Protein AF-A0A4S3LHQ2-F1 (afdb_monomer)

Sequence (635 aa):
MTIHTREGYQAYLLEQGLTPNTINSYRSGLEHLSRHSDEDIYTISDATKLDEMALLYGLKGDFSEIGSYGNGSARNALKYWIAYVSGGKLTGSTEEVSGCYLYSLPTEELAVGNTINLSTDSTKHEVGDIIYLLRTNQHEPGIVAHGVIKEYLSELTTASITCEIDEVRSDCSTGLVPLVLLDLATKNHNIPWKNLKSGYQIPEQLGHLFDNLWSIGRGKHSLKQYVEWSSKDPVEKRPDWLPDYQKRVNEIQTLVEHPKQLNDNDLEWIWRQAENGICSVSPGSLPVAEFEKNISFLKAMTLKIFAKPDAETRSDILSEWEEKVKIGDFSTRRVAVINRVFAAVSPEIFTTLVNENHCRKLLLFLKDNFALASNGSSDWISQNNNLKSILAQAGISDESVVETNISLWQLYSAIENWSAVVQQFAVTSNAGQDVASVSDSISSTIPLNQILFGPPGTGKTFATINHALAILEPELLVSKVERHALKSAFDRYVKEGQIVFTTFHQSYSYEDFVEGIRAITNEGGDLEYRIEDGVFKRMCDQAKTGVTFSEDPFEQALTVLNNKINMSDDESINMTTVTGKTFNVRQSDNRNFLVRPEGSVRKNSRTINTEKIKRRYESGEMTSGSSSYIQGILN

Secondary structure (DSSP, 8-state):
-----HHHHHHHHHHTT--HHHHHHHHHHHHHHHHHHTS-GGG---HHHHHHHHHHTSTTSTTHHHHTHHHHHHHHHHHHHHHHHTTT-----------EEEEEPPSSPP-TT-EEEEEES-S---TT-EEEEEE-SSSS-EEEEEEEEEEEEE-SS-EEEEEEEEEE--STTTT-EEHHHHHHHTGGG---TTS--TTEEPPHHHHHHHHHHHHHHTTS-HHHHHHHHHHHSTTTT-TTTHHHHHHHHHHHHHHHH-GGG--HHHHIIIII-SB-SS-B-TTSPPPHHHHHHTHHHHHHHHHHHHH--SHHHHHHHHHHHHHHHHTTS-SS--HHHHHHHHHHH-TTT--S--SHHHHHHHHHHHHHHH--------SHHHHHHHHHHHHHHTT-SSS-HHHHHHHHHHHHHHHHHHHHHHHHHTSTTS--S--SSTTSSSTTSS-SS-----STTSSHHHHHHHHHHHHH-HHHHHTT--HHHHHHHHHHHHHTTS-------TT--HHHHTEEEEEEE-TTS-EEEEEEE-HHHHHHHHHHHT--TTT-HHHHHHHHHHHHHHTSTTS-EEEE-TTS-EEEEEEEETTEEEEEETT-SS---EEEEHHHHHHHHHH----SSSHHHHHHHH-

pLDDT: mean 79.52, std 15.89, range [25.45, 98.38]

Solvent-accessible surface area (backbone atoms only — not comparable to full-atom values): 36312 Å² total; per-residue (Å²): 133,88,83,73,44,74,67,56,48,52,50,49,43,48,74,72,69,50,50,73,68,54,51,51,44,22,51,54,15,39,52,52,50,18,65,73,70,76,41,67,59,79,74,65,78,55,63,70,61,52,50,52,49,50,46,35,25,23,92,89,20,96,37,21,76,65,13,34,38,82,84,35,28,14,36,52,27,48,53,53,50,50,25,62,71,51,73,73,42,81,77,82,76,94,70,82,76,59,53,34,28,40,29,65,58,67,96,65,90,86,51,65,77,40,74,47,80,41,70,34,82,55,92,80,81,52,71,63,15,38,38,34,29,32,40,76,83,58,80,48,26,16,37,32,33,38,29,34,30,69,43,77,49,80,52,102,86,58,35,38,36,36,28,39,27,74,42,74,20,93,40,32,72,48,14,19,45,34,42,70,51,53,50,63,78,39,59,93,68,70,71,55,81,90,73,65,52,42,42,38,69,51,56,76,92,46,43,65,56,54,53,46,53,52,59,75,14,59,80,31,22,27,62,36,40,45,43,63,45,31,59,68,36,85,65,66,37,30,76,88,45,46,64,45,28,55,50,46,40,53,54,42,50,53,35,54,79,40,61,86,71,68,46,72,73,55,48,41,45,64,53,34,44,37,64,49,45,69,52,73,41,71,92,62,42,49,52,68,72,44,45,71,77,38,48,71,59,54,52,53,52,50,53,48,42,59,74,45,77,47,71,66,52,52,52,51,54,53,52,55,48,48,55,36,32,75,75,66,60,33,97,63,84,54,58,45,48,56,40,43,46,45,23,45,74,38,47,86,62,27,48,61,62,38,42,57,69,56,44,53,52,40,51,53,48,37,26,53,48,46,71,44,77,66,80,90,62,92,49,57,64,60,42,26,50,42,53,50,51,47,34,46,74,37,70,50,81,84,66,59,53,68,52,51,35,48,34,53,49,50,51,42,55,45,47,72,65,36,57,78,55,61,72,53,56,76,67,72,83,80,78,91,77,86,94,84,82,86,90,83,75,81,87,71,86,63,70,90,81,76,82,84,79,77,69,90,90,71,46,52,83,64,46,50,51,56,59,51,33,58,75,77,44,46,69,61,72,73,66,76,59,57,68,67,54,56,50,50,52,46,52,47,36,39,73,30,63,79,39,86,92,84,81,90,52,95,86,61,46,62,45,57,38,46,47,22,80,43,79,41,72,46,83,87,72,48,81,41,79,40,82,40,74,8,63,53,44,51,50,52,55,45,62,69,69,72,58,49,46,79,70,32,67,65,53,46,51,50,49,53,51,51,51,56,21,68,73,29,99,80,42,38,40,82,40,42,26,88,87,69,51,55,28,36,40,26,78,73,53,102,54,31,33,36,36,36,60,75,85,50,96,66,84,67,65,44,78,45,48,48,66,62,45,50,45,33,71,75,70,65,56,82,65,87,77,53,53,54,57,46,51,22,70,74,104

Radius of gyration: 34.64 Å; Cα contacts (8 Å, |Δi|>4): 829; chains: 1; bounding box: 76×76×102 Å

Mean predicted aligned error: 19.58 Å

Foldseek 3Di:
DPQQAPVLLLVLVVVVVDDPVLSVLLVVLQVLLCVVVVHNLSRDLDLVVLVVSLQQCDCNHVNVVSCCPPNNSNSVSSVSSSCSSVVNDPPDDDDDDQWEWEAEADPDDDDAQDKDKDWAPDPDHDFFHKYWYFYQQAFATATFFIWTWHDWDDDPPTIMTIIGTHDGHHAQQQQGQFPLLVCVLCVVPPQPSLDRGGGHTDPSVCPVVVVVLVVVRGNFGNLVSLLVCLCPDPPSVPPVQLVLLVVLLVVLQVCLVVVVPDDQVNLCLLAADCDNSLEGPPPLGFDPQLCVLCVVVSSVLLNLCSVPVDDVSLVVNQVVVVVCCVVPSGVDRSQLSSQSSSCSNCLLQAASCSDPVLLVLLQVCCCRNRVQHFDDDDDRNSSSNSVNVSCVVSVNDPDDSSSSSSSSVVSSVSSVVCVVVVVSSVPPPPDDDDDDDPPPPPVPPDPPDDDDDDDPPPCSVVCVLVVLCCVVPVVVVSPPDDSVVSVVVSVVCVVQLVDDDDDDDPPCDCCQAAWNWDFDQAQVRDTDTDIDGHPNNVSVVVVVVVATCVRPPLSVLVVVVQVVLCPDPVSWDWWAFPVGFIWIWHDPDPFWIWIAGPPDPDRDTDIDGSVQLVCCVPPVDDDPDCRRVSRRSVD

Structure (mmCIF, N/CA/C/O backbone):
data_AF-A0A4S3LHQ2-F1
#
_entry.id   AF-A0A4S3LHQ2-F1
#
loop_
_atom_site.group_PDB
_atom_site.id
_atom_site.type_symbol
_atom_site.label_atom_id
_atom_site.label_alt_id
_atom_site.label_comp_id
_atom_site.label_asym_id
_atom_site.label_entity_id
_atom_site.label_seq_id
_atom_site.pdbx_PDB_ins_code
_atom_site.Cartn_x
_atom_site.Cartn_y
_atom_site.Cartn_z
_atom_site.occupancy
_atom_site.B_iso_or_equiv
_atom_site.auth_seq_id
_atom_site.auth_comp_id
_atom_site.auth_asym_id
_atom_site.auth_atom_id
_atom_site.pdbx_PDB_model_num
ATOM 1 N N . MET A 1 1 ? 16.723 -14.963 42.981 1.00 46.03 1 MET A N 1
ATOM 2 C CA . MET A 1 1 ? 15.873 -13.773 43.171 1.00 46.03 1 MET A CA 1
ATOM 3 C C . MET A 1 1 ? 16.404 -12.699 42.250 1.00 46.03 1 MET A C 1
ATOM 5 O O . MET A 1 1 ? 17.540 -12.279 42.432 1.00 46.03 1 MET A O 1
ATOM 9 N N . THR A 1 2 ? 15.649 -12.345 41.216 1.00 54.69 2 THR A N 1
ATOM 10 C CA . THR A 1 2 ? 15.968 -11.193 40.368 1.00 54.69 2 THR A CA 1
ATOM 11 C C . THR A 1 2 ? 15.757 -9.943 41.219 1.00 54.69 2 THR A C 1
ATOM 13 O O . THR A 1 2 ? 14.690 -9.782 41.802 1.00 54.69 2 THR A O 1
ATOM 16 N N . ILE A 1 3 ? 16.784 -9.112 41.388 1.00 62.22 3 ILE A N 1
ATOM 17 C CA . ILE A 1 3 ? 16.656 -7.862 42.145 1.00 62.22 3 ILE A CA 1
ATOM 18 C C . ILE A 1 3 ? 16.109 -6.811 41.179 1.00 62.22 3 ILE A C 1
ATOM 20 O O . ILE A 1 3 ? 16.798 -6.427 40.236 1.00 62.22 3 ILE A O 1
ATOM 24 N N . HIS A 1 4 ? 14.873 -6.367 41.398 1.00 77.31 4 HIS A N 1
ATOM 25 C CA . HIS A 1 4 ? 14.244 -5.309 40.610 1.00 77.31 4 HIS A CA 1
ATOM 26 C C . HIS A 1 4 ? 14.706 -3.946 41.143 1.00 77.31 4 HIS A C 1
ATOM 28 O O . HIS A 1 4 ? 14.435 -3.603 42.289 1.00 77.31 4 HIS A O 1
ATOM 34 N N . THR A 1 5 ? 15.450 -3.181 40.339 1.00 80.88 5 THR A N 1
ATOM 35 C CA . THR A 1 5 ? 15.940 -1.840 40.713 1.00 80.88 5 THR A CA 1
ATOM 36 C C . THR A 1 5 ? 15.166 -0.728 40.007 1.00 80.88 5 THR A C 1
ATOM 38 O O . THR A 1 5 ? 14.572 -0.949 38.947 1.00 80.88 5 THR A O 1
ATOM 41 N N . ARG A 1 6 ? 15.207 0.490 40.569 1.00 84.88 6 ARG A N 1
ATOM 42 C CA . ARG A 1 6 ? 14.616 1.697 39.959 1.00 84.88 6 ARG A CA 1
ATOM 43 C C . ARG A 1 6 ? 15.264 2.019 38.612 1.00 84.88 6 ARG A C 1
ATOM 45 O O . ARG A 1 6 ? 14.571 2.376 37.664 1.00 84.88 6 ARG A O 1
ATOM 52 N N . GLU A 1 7 ? 16.580 1.847 38.515 1.00 83.31 7 GLU A N 1
ATOM 53 C CA . GLU A 1 7 ? 17.344 2.037 37.282 1.00 83.31 7 GLU A CA 1
ATOM 54 C C . GLU A 1 7 ? 16.962 0.994 36.226 1.00 83.31 7 GLU A C 1
ATOM 56 O O . GLU A 1 7 ? 16.786 1.338 35.059 1.00 83.31 7 GLU A O 1
ATOM 61 N N . GLY A 1 8 ? 16.769 -0.266 36.634 1.00 83.94 8 GLY A N 1
ATOM 62 C CA . GLY A 1 8 ? 16.324 -1.328 35.734 1.00 83.94 8 GLY A CA 1
ATOM 63 C C . GLY A 1 8 ? 14.889 -1.121 35.246 1.00 83.94 8 GLY A C 1
ATOM 64 O O . GLY A 1 8 ? 14.601 -1.357 34.078 1.00 83.94 8 GLY A O 1
ATOM 65 N N . TYR A 1 9 ? 14.007 -0.577 36.088 1.00 87.38 9 TYR A N 1
ATOM 66 C CA . TYR A 1 9 ? 12.660 -0.196 35.668 1.00 87.38 9 TYR A CA 1
ATOM 67 C C . TYR A 1 9 ? 12.664 0.968 34.678 1.00 87.38 9 TYR A C 1
ATOM 69 O O . TYR A 1 9 ? 11.943 0.944 33.686 1.00 87.38 9 TYR A O 1
ATOM 77 N N . GLN A 1 10 ? 13.518 1.970 34.891 1.00 85.06 10 GLN A N 1
ATOM 78 C CA . GLN A 1 10 ? 13.688 3.055 33.928 1.00 85.06 10 GLN A CA 1
ATOM 79 C C . GLN A 1 10 ? 14.207 2.541 32.574 1.00 85.06 10 GLN A C 1
ATOM 81 O O . GLN A 1 10 ? 13.717 2.983 31.536 1.00 85.06 10 GLN A O 1
ATOM 86 N N . ALA A 1 11 ? 15.157 1.600 32.577 1.00 81.88 11 ALA A N 1
ATOM 87 C CA . ALA A 1 11 ? 15.625 0.942 31.358 1.00 81.88 11 ALA A CA 1
ATOM 88 C C . ALA A 1 11 ? 14.498 0.151 30.673 1.00 81.88 11 ALA A C 1
ATOM 90 O O . ALA A 1 11 ? 14.296 0.300 29.472 1.00 81.88 11 ALA A O 1
ATOM 91 N N . TYR A 1 12 ? 13.696 -0.589 31.442 1.00 83.44 12 TYR A N 1
ATOM 92 C CA . TYR A 1 12 ? 12.521 -1.294 30.934 1.00 83.44 12 TYR A CA 1
ATOM 93 C C . TYR A 1 12 ? 11.510 -0.345 30.272 1.00 83.44 12 TYR A C 1
ATOM 95 O O . TYR A 1 12 ? 11.059 -0.609 29.163 1.00 83.44 12 TYR A O 1
ATOM 103 N N . LEU A 1 13 ? 11.189 0.796 30.890 1.00 75.88 13 LEU A N 1
ATOM 104 C CA . LEU A 1 13 ? 10.276 1.780 30.294 1.00 75.88 13 LEU A CA 1
ATOM 105 C C . LEU A 1 13 ? 10.823 2.380 28.985 1.00 75.88 13 LEU A C 1
ATOM 107 O O . LEU A 1 13 ? 10.048 2.648 28.066 1.00 75.88 13 LEU A O 1
ATOM 111 N N . LEU A 1 14 ? 12.144 2.570 28.885 1.00 75.38 14 LEU A N 1
ATOM 112 C CA . LEU A 1 14 ? 12.802 2.984 27.640 1.00 75.38 14 LEU A CA 1
ATOM 113 C C . LEU A 1 14 ? 12.701 1.896 26.562 1.00 75.38 14 LEU A C 1
ATOM 115 O O . LEU A 1 14 ? 12.416 2.217 25.410 1.00 75.38 14 LEU A O 1
ATOM 119 N N . GLU A 1 15 ? 12.866 0.622 26.927 1.00 71.50 15 GLU A N 1
ATOM 120 C CA . GLU A 1 15 ? 12.660 -0.519 26.023 1.00 71.50 15 GLU A CA 1
ATOM 121 C C . GLU A 1 15 ? 11.203 -0.632 25.547 1.00 71.50 15 GLU A C 1
ATOM 123 O O . GLU A 1 15 ? 10.964 -1.014 24.403 1.00 71.50 15 GLU A O 1
ATOM 128 N N . GLN A 1 16 ? 10.228 -0.226 26.371 1.00 67.00 16 GLN A N 1
ATOM 129 C CA . GLN A 1 16 ? 8.819 -0.105 25.965 1.00 67.00 16 GLN A CA 1
ATOM 130 C C . GLN A 1 16 ? 8.544 1.116 25.061 1.00 67.00 16 GLN A C 1
ATOM 132 O O . GLN A 1 16 ? 7.408 1.344 24.647 1.00 67.00 16 GLN A O 1
ATOM 137 N N . GLY A 1 17 ? 9.566 1.913 24.728 1.00 57.88 17 GLY A N 1
ATOM 138 C CA . GLY A 1 17 ? 9.458 3.041 23.801 1.00 57.88 17 GLY A CA 1
ATOM 139 C C . GLY A 1 17 ? 8.820 4.300 24.394 1.00 57.88 17 GLY A C 1
ATOM 140 O O . GLY A 1 17 ? 8.345 5.150 23.637 1.00 57.88 17 GLY A O 1
ATOM 141 N N . LEU A 1 18 ? 8.791 4.438 25.724 1.00 62.62 18 LEU A N 1
ATOM 142 C CA . LEU A 1 18 ? 8.226 5.608 26.401 1.00 62.62 18 LEU A CA 1
ATOM 143 C C . LEU A 1 18 ? 9.186 6.805 26.360 1.00 62.62 18 LEU A C 1
ATOM 145 O O . LEU A 1 18 ? 10.404 6.668 26.482 1.00 62.62 18 LEU A O 1
ATOM 149 N N . THR A 1 19 ? 8.631 8.013 26.217 1.00 73.56 19 THR A N 1
ATOM 150 C CA . THR A 1 19 ? 9.436 9.247 26.178 1.00 73.56 19 THR A CA 1
ATOM 151 C C . THR A 1 19 ? 10.016 9.589 27.557 1.00 73.56 19 THR A C 1
ATOM 153 O O . THR A 1 19 ? 9.402 9.248 28.572 1.00 73.56 19 THR A O 1
ATOM 156 N N . PRO A 1 20 ? 11.126 10.350 27.642 1.00 73.50 20 PRO A N 1
ATOM 157 C CA . PRO A 1 20 ? 11.672 10.808 28.924 1.00 73.50 20 PRO A CA 1
ATOM 158 C C . PRO A 1 20 ? 10.650 11.553 29.795 1.00 73.50 20 PRO A C 1
ATOM 160 O O . PRO A 1 20 ? 10.627 11.380 31.012 1.00 73.50 20 PRO A O 1
ATOM 163 N N . ASN A 1 21 ? 9.756 12.331 29.178 1.00 66.44 21 ASN A N 1
ATOM 164 C CA . ASN A 1 21 ? 8.692 13.043 29.888 1.00 66.44 21 ASN A CA 1
ATOM 165 C C . ASN A 1 21 ? 7.657 12.079 30.481 1.00 66.44 21 ASN A C 1
ATOM 167 O O . ASN A 1 21 ? 7.266 12.235 31.637 1.00 66.44 21 ASN A O 1
ATOM 171 N N . THR A 1 22 ? 7.252 11.056 29.724 1.00 61.53 22 THR A N 1
ATOM 172 C CA . THR A 1 22 ? 6.330 10.015 30.204 1.00 61.53 22 THR A CA 1
ATOM 173 C C . THR A 1 22 ? 6.959 9.195 31.326 1.00 61.53 22 THR A C 1
ATOM 175 O O . THR A 1 22 ? 6.315 8.956 32.340 1.00 61.53 22 THR A O 1
ATOM 178 N N . ILE A 1 23 ? 8.238 8.835 31.196 1.00 80.56 23 ILE A N 1
ATOM 179 C CA . ILE A 1 23 ? 8.994 8.115 32.228 1.00 80.56 23 ILE A CA 1
ATOM 180 C C . ILE A 1 23 ? 9.065 8.934 33.518 1.00 80.56 23 ILE A C 1
ATOM 182 O O . ILE A 1 23 ? 8.807 8.404 34.596 1.00 80.56 23 ILE A O 1
ATOM 186 N N . ASN A 1 24 ? 9.362 10.233 33.421 1.00 81.62 24 ASN A N 1
ATOM 187 C CA . ASN A 1 24 ? 9.362 11.125 34.579 1.00 81.62 24 ASN A CA 1
ATOM 188 C C . ASN A 1 24 ? 7.969 11.213 35.216 1.00 81.62 24 ASN A C 1
ATOM 190 O O . ASN A 1 24 ? 7.851 11.107 36.434 1.00 81.62 24 ASN A O 1
ATOM 194 N N . SER A 1 25 ? 6.915 11.322 34.400 1.00 74.94 25 SER A N 1
ATOM 195 C CA . SER A 1 25 ? 5.528 11.315 34.877 1.00 74.94 25 SER A CA 1
ATOM 196 C C . SER A 1 25 ? 5.173 10.010 35.598 1.00 74.94 25 SER A C 1
ATOM 198 O O . SER A 1 25 ? 4.572 10.051 36.669 1.00 74.94 25 SER A O 1
ATOM 200 N N . TYR A 1 26 ? 5.601 8.858 35.076 1.00 85.31 26 TYR A N 1
ATOM 201 C CA . TYR A 1 26 ? 5.360 7.556 35.701 1.00 85.31 26 TYR A CA 1
ATOM 202 C C . TYR A 1 26 ? 6.155 7.378 36.992 1.00 85.31 26 TYR A C 1
ATOM 204 O O . TYR A 1 26 ? 5.625 6.866 37.976 1.00 85.31 26 TYR A O 1
ATOM 212 N N . ARG A 1 27 ? 7.397 7.870 37.044 1.00 89.06 27 ARG A N 1
ATOM 213 C CA . ARG A 1 27 ? 8.174 7.894 38.288 1.00 89.06 27 ARG A CA 1
ATOM 214 C C . ARG A 1 27 ? 7.476 8.721 39.361 1.00 89.06 27 ARG A C 1
ATOM 216 O O . ARG A 1 27 ? 7.292 8.229 40.471 1.00 89.06 27 ARG A O 1
ATOM 223 N N . SER A 1 28 ? 7.035 9.931 39.016 1.00 87.56 28 SER A N 1
ATOM 224 C CA . SER A 1 28 ? 6.254 10.779 39.922 1.00 87.56 28 SER A CA 1
ATOM 225 C C . SER A 1 28 ? 4.928 10.129 40.325 1.00 87.56 28 SER A C 1
ATOM 227 O O . SER A 1 28 ? 4.524 10.258 41.477 1.00 87.56 28 SER A O 1
ATOM 229 N N . GLY A 1 29 ? 4.285 9.395 39.414 1.00 87.62 29 GLY A N 1
ATOM 230 C CA . GLY A 1 29 ? 3.072 8.623 39.673 1.00 87.62 29 GLY A CA 1
ATOM 231 C C . GLY A 1 29 ? 3.277 7.503 40.696 1.00 87.62 29 GLY A C 1
ATOM 232 O O . GLY A 1 29 ? 2.544 7.436 41.676 1.00 87.62 29 GLY A O 1
ATOM 233 N N . LEU A 1 30 ? 4.310 6.671 40.541 1.00 92.12 30 LEU A N 1
ATOM 234 C CA . LEU A 1 30 ? 4.640 5.624 41.520 1.00 92.12 30 LEU A CA 1
ATOM 235 C C . LEU A 1 30 ? 5.038 6.199 42.878 1.00 92.12 30 LEU A C 1
ATOM 237 O O . LEU A 1 30 ? 4.651 5.658 43.910 1.00 92.12 30 LEU A O 1
ATOM 241 N N . GLU A 1 31 ? 5.781 7.306 42.901 1.00 93.00 31 GLU A N 1
ATOM 242 C CA . GLU A 1 31 ? 6.087 7.999 44.153 1.00 93.00 31 GLU A CA 1
ATOM 243 C C . GLU A 1 31 ? 4.830 8.581 44.808 1.00 93.00 31 GLU A C 1
ATOM 245 O O . GLU A 1 31 ? 4.738 8.627 46.031 1.00 93.00 31 GLU A O 1
ATOM 250 N N . HIS A 1 32 ? 3.866 9.056 44.016 1.00 91.56 32 HIS A N 1
ATOM 251 C CA . HIS A 1 32 ? 2.583 9.529 44.525 1.0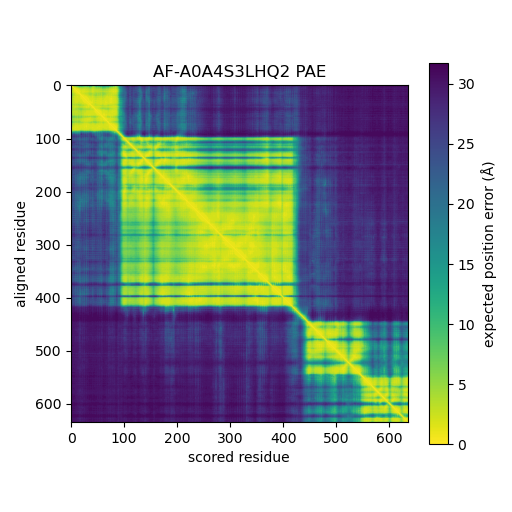0 91.56 32 HIS A CA 1
ATOM 252 C C . HIS A 1 32 ? 1.820 8.395 45.216 1.00 91.56 32 HIS A C 1
ATOM 254 O O . HIS A 1 32 ? 1.427 8.552 46.370 1.00 91.56 32 HIS A O 1
ATOM 260 N N . LEU A 1 33 ? 1.718 7.234 44.562 1.00 92.19 33 LEU A N 1
ATOM 261 C CA . LEU A 1 33 ? 1.098 6.047 45.151 1.00 92.19 33 LEU A CA 1
ATOM 262 C C . LEU A 1 33 ? 1.853 5.559 46.391 1.00 92.19 33 LEU A C 1
ATOM 264 O O . LEU A 1 33 ? 1.224 5.276 47.402 1.00 92.19 33 LEU A O 1
ATOM 268 N N . SER A 1 34 ? 3.190 5.557 46.351 1.00 94.19 34 SER A N 1
ATOM 269 C CA . SER A 1 34 ? 4.029 5.120 47.477 1.00 94.19 34 SER A CA 1
ATOM 270 C C . SER A 1 34 ? 3.819 5.976 48.730 1.00 94.19 34 SER A C 1
ATOM 272 O O . SER A 1 34 ? 3.803 5.467 49.847 1.00 94.19 34 SER A O 1
ATOM 274 N N . ARG A 1 35 ? 3.626 7.294 48.556 1.00 94.31 35 ARG A N 1
ATOM 275 C CA . ARG A 1 35 ? 3.305 8.209 49.665 1.00 94.31 35 ARG A CA 1
ATOM 276 C C . ARG A 1 35 ? 1.910 7.963 50.233 1.00 94.31 35 ARG A C 1
ATOM 278 O O . ARG A 1 35 ? 1.716 8.165 51.423 1.00 94.31 35 ARG A O 1
ATOM 285 N N . HIS A 1 36 ? 0.952 7.572 49.395 1.00 95.38 36 HIS A N 1
ATOM 286 C CA . HIS A 1 36 ? -0.409 7.289 49.843 1.00 95.38 36 HIS A CA 1
ATOM 287 C C . HIS A 1 36 ? -0.509 5.936 50.562 1.00 95.38 36 HIS A C 1
ATOM 289 O O . HIS A 1 36 ? -1.151 5.853 51.603 1.00 95.38 36 HIS A O 1
ATOM 295 N N . SER A 1 37 ? 0.151 4.890 50.049 1.00 90.88 37 SER A N 1
ATOM 296 C CA . SER A 1 37 ? 0.166 3.562 50.682 1.00 90.88 37 SER A CA 1
ATOM 297 C C . SER A 1 37 ? 1.088 3.452 51.897 1.00 90.88 37 SER A C 1
ATOM 299 O O . SER A 1 37 ? 1.089 2.404 52.530 1.00 90.88 37 SER A O 1
ATOM 301 N N . ASP A 1 38 ? 1.886 4.484 52.194 1.00 90.62 38 ASP A N 1
ATOM 302 C CA . ASP A 1 38 ? 2.973 4.460 53.187 1.00 90.62 38 ASP A CA 1
ATOM 303 C C . ASP A 1 38 ? 3.971 3.302 52.961 1.00 90.62 38 ASP A C 1
ATOM 305 O O . ASP A 1 38 ? 4.527 2.711 53.885 1.00 90.62 38 ASP A O 1
ATOM 309 N N . GLU A 1 39 ? 4.202 2.964 51.688 1.00 89.62 39 GLU A N 1
ATOM 310 C CA . GLU A 1 39 ? 5.069 1.862 51.268 1.00 89.62 39 GLU A CA 1
ATOM 311 C C . GLU A 1 39 ? 5.842 2.224 50.000 1.00 89.62 39 GLU A C 1
ATOM 313 O O . GLU A 1 39 ? 5.275 2.770 49.057 1.00 89.62 39 GLU A O 1
ATOM 318 N N . ASP A 1 40 ? 7.133 1.884 49.932 1.00 90.25 40 ASP A N 1
ATOM 319 C CA . ASP A 1 40 ? 7.923 2.082 48.712 1.00 90.25 40 ASP A CA 1
ATOM 320 C C . ASP A 1 40 ? 7.607 0.987 47.685 1.00 90.25 40 ASP A C 1
ATOM 322 O O . ASP A 1 40 ? 8.153 -0.119 47.752 1.00 90.25 40 ASP A O 1
ATOM 326 N N . ILE A 1 41 ? 6.757 1.310 46.706 1.00 89.94 41 ILE A N 1
ATOM 327 C CA . ILE A 1 41 ? 6.305 0.364 45.673 1.00 89.94 41 ILE A CA 1
ATOM 328 C C . ILE A 1 41 ? 7.483 -0.248 44.909 1.00 89.94 41 ILE A C 1
ATOM 330 O O . ILE A 1 41 ? 7.433 -1.421 44.545 1.00 89.94 41 ILE A O 1
ATOM 334 N N . TYR A 1 42 ? 8.588 0.491 44.752 1.00 88.69 42 TYR A N 1
ATOM 335 C CA . TYR A 1 42 ? 9.790 -0.005 44.077 1.00 88.69 42 TYR A CA 1
ATOM 336 C C . TYR A 1 42 ? 10.471 -1.178 44.800 1.00 88.69 42 TYR A C 1
ATOM 338 O O . TYR A 1 42 ? 11.366 -1.811 44.241 1.00 88.69 42 TYR A O 1
ATOM 346 N N . THR A 1 43 ? 10.086 -1.462 46.044 1.00 86.56 43 THR A N 1
ATOM 347 C CA . THR A 1 43 ? 10.615 -2.580 46.838 1.00 86.56 43 THR A CA 1
ATOM 348 C C . THR A 1 43 ? 9.683 -3.791 46.863 1.00 86.56 43 THR A C 1
ATOM 350 O O . THR A 1 43 ? 10.084 -4.872 47.299 1.00 86.56 43 THR A O 1
ATOM 353 N N . ILE A 1 44 ? 8.454 -3.642 46.359 1.00 86.19 44 ILE A N 1
ATOM 354 C CA . ILE A 1 44 ? 7.452 -4.702 46.358 1.00 86.19 44 ILE A CA 1
ATOM 355 C C . ILE A 1 44 ? 7.702 -5.615 45.158 1.00 86.19 44 ILE A C 1
ATOM 357 O O . ILE A 1 44 ? 7.649 -5.192 44.005 1.00 86.19 44 ILE A O 1
ATOM 361 N N . SER A 1 45 ? 7.980 -6.883 45.455 1.00 80.44 45 SER A N 1
ATOM 362 C CA . SER A 1 45 ? 8.153 -7.965 44.474 1.00 80.44 45 SER A CA 1
ATOM 363 C C . SER A 1 45 ? 7.125 -9.091 44.638 1.00 80.44 45 SER A C 1
ATOM 365 O O . SER A 1 45 ? 7.150 -10.062 43.886 1.00 80.44 45 SER A O 1
ATOM 367 N N . ASP A 1 46 ? 6.219 -8.964 45.612 1.00 81.69 46 ASP A N 1
ATOM 368 C CA . ASP A 1 46 ? 5.082 -9.865 45.786 1.00 81.69 46 ASP A CA 1
ATOM 369 C C . ASP A 1 46 ? 3.996 -9.514 44.763 1.00 81.69 46 ASP A C 1
ATOM 371 O O . ASP A 1 46 ? 3.404 -8.435 44.821 1.00 81.69 46 ASP A O 1
ATOM 375 N N . ALA A 1 47 ? 3.757 -10.425 43.820 1.00 73.25 47 ALA A N 1
ATOM 376 C CA . ALA A 1 47 ? 2.764 -10.253 42.766 1.00 73.25 47 ALA A CA 1
ATOM 377 C C . ALA A 1 47 ? 1.347 -10.067 43.329 1.00 73.25 47 ALA A C 1
ATOM 379 O O . ALA A 1 47 ? 0.611 -9.218 42.844 1.00 73.25 47 ALA A O 1
ATOM 380 N N . THR A 1 48 ? 0.998 -10.781 44.403 1.00 71.00 48 THR A N 1
ATOM 381 C CA . THR A 1 48 ? -0.335 -10.710 45.025 1.00 71.00 48 THR A CA 1
ATOM 382 C C . THR A 1 48 ? -0.593 -9.315 45.573 1.00 71.00 48 THR A C 1
ATOM 384 O O . THR A 1 48 ? -1.637 -8.717 45.338 1.00 71.00 48 THR A O 1
ATOM 387 N N . LYS A 1 49 ? 0.408 -8.759 46.260 1.00 82.12 49 LYS A N 1
ATOM 388 C CA . LYS A 1 49 ? 0.318 -7.425 46.849 1.00 82.12 49 LYS A CA 1
ATOM 389 C C . LYS A 1 49 ? 0.261 -6.334 45.785 1.00 82.12 49 LYS A C 1
ATOM 391 O O . LYS A 1 49 ? -0.469 -5.359 45.930 1.00 82.12 49 LYS A O 1
ATOM 396 N N . LEU A 1 50 ? 1.043 -6.475 44.718 1.00 82.62 50 LEU A N 1
ATOM 397 C CA . LEU A 1 50 ? 1.006 -5.521 43.617 1.00 82.62 50 LEU A CA 1
ATOM 398 C C . LEU A 1 50 ? -0.334 -5.548 42.868 1.00 82.62 50 LEU A C 1
ATOM 400 O O . LEU A 1 50 ? -0.824 -4.483 42.495 1.00 82.62 50 LEU A O 1
ATOM 404 N N . ASP A 1 51 ? -0.936 -6.725 42.701 1.00 72.00 51 ASP A N 1
ATOM 405 C CA . ASP A 1 51 ? -2.275 -6.877 42.126 1.00 72.00 51 ASP A CA 1
ATOM 406 C C . ASP A 1 51 ? -3.341 -6.218 43.019 1.00 72.00 51 ASP A C 1
ATOM 408 O O . ASP A 1 51 ? -4.156 -5.438 42.529 1.00 72.00 51 ASP A O 1
ATOM 412 N N . GLU A 1 52 ? -3.286 -6.421 44.342 1.00 76.75 52 GLU A N 1
ATOM 413 C CA . GLU A 1 52 ? -4.161 -5.730 45.306 1.00 76.75 52 GLU A CA 1
ATOM 414 C C . GLU A 1 52 ? -4.027 -4.201 45.214 1.00 76.75 52 GLU A C 1
ATOM 416 O O . GLU A 1 52 ? -5.022 -3.473 45.218 1.00 76.75 52 GLU A O 1
ATOM 421 N N . MET A 1 53 ? -2.800 -3.688 45.077 1.00 83.25 53 MET A N 1
ATOM 422 C CA . MET A 1 53 ? -2.578 -2.256 44.870 1.00 83.25 53 MET A CA 1
ATOM 423 C C . MET A 1 53 ? -3.138 -1.781 43.524 1.00 83.25 53 MET A C 1
ATOM 425 O O . MET A 1 53 ? -3.711 -0.694 43.452 1.00 83.25 53 MET A O 1
ATOM 429 N N . ALA A 1 54 ? -2.993 -2.567 42.455 1.00 72.81 54 ALA A N 1
ATOM 430 C CA . ALA A 1 54 ? -3.545 -2.223 41.147 1.00 72.81 54 ALA A CA 1
ATOM 431 C C . ALA A 1 54 ? -5.074 -2.140 41.168 1.00 72.81 54 ALA A C 1
ATOM 433 O O . ALA A 1 54 ? -5.634 -1.273 40.496 1.00 72.81 54 ALA A O 1
ATOM 434 N N . LEU A 1 55 ? -5.727 -2.980 41.975 1.00 64.44 55 LEU A N 1
ATOM 435 C CA . LEU A 1 55 ? -7.165 -2.923 42.228 1.00 64.44 55 LEU A CA 1
ATOM 436 C C . LEU A 1 55 ? -7.543 -1.660 43.006 1.00 64.44 55 LEU A C 1
ATOM 438 O O . LEU A 1 55 ? -8.380 -0.886 42.547 1.00 64.44 55 LEU A O 1
ATOM 442 N N . LEU A 1 56 ? -6.873 -1.392 44.131 1.00 79.19 56 LEU A N 1
ATOM 443 C CA . LEU A 1 56 ? -7.161 -0.236 44.989 1.00 79.19 56 LEU A CA 1
ATOM 444 C C . LEU A 1 56 ? -6.985 1.112 44.273 1.00 79.19 56 LEU A C 1
ATOM 446 O O . LEU A 1 56 ? -7.803 2.012 44.447 1.00 79.19 56 LEU A O 1
ATOM 450 N N . TYR A 1 57 ? -5.939 1.254 43.454 1.00 80.75 57 TYR A N 1
ATOM 451 C CA . TYR A 1 57 ? -5.650 2.471 42.679 1.00 80.75 57 TYR A CA 1
ATOM 452 C C . TYR A 1 57 ? -6.179 2.416 41.234 1.00 80.75 57 TYR A C 1
ATOM 454 O O . TYR A 1 57 ? -5.889 3.297 40.417 1.00 80.75 57 TYR A O 1
ATOM 462 N N . GLY A 1 58 ? -6.926 1.367 40.888 1.00 58.16 58 GLY A N 1
ATOM 463 C CA . GLY A 1 58 ? -7.559 1.185 39.586 1.00 58.16 58 GLY A CA 1
ATOM 464 C C . GLY A 1 58 ? -8.711 2.166 39.349 1.00 58.16 58 GLY A C 1
ATOM 465 O O . GLY A 1 58 ? -9.104 2.914 40.237 1.00 58.16 58 GLY A O 1
ATOM 466 N N . LEU A 1 59 ? -9.294 2.163 38.143 1.00 53.81 59 LEU A N 1
ATOM 467 C CA . LEU A 1 59 ? -10.440 3.035 37.811 1.00 53.81 59 LEU A CA 1
ATOM 468 C C . LEU A 1 59 ? -11.660 2.799 38.709 1.00 53.81 59 LEU A C 1
ATOM 470 O O . LEU A 1 59 ? -12.400 3.738 38.978 1.00 53.81 59 LEU A O 1
ATOM 474 N N . LYS A 1 60 ? -11.853 1.553 39.153 1.00 55.56 60 LYS A N 1
ATOM 475 C CA . LYS A 1 60 ? -12.965 1.113 40.005 1.00 55.56 60 LYS A CA 1
ATOM 476 C C . LYS A 1 60 ? -12.549 0.935 41.481 1.00 55.56 60 LYS A C 1
ATOM 478 O O . LYS A 1 60 ? -13.343 0.447 42.274 1.00 55.56 60 LYS A O 1
ATOM 483 N N . GLY A 1 61 ? -11.312 1.295 41.841 1.00 66.19 61 GLY A N 1
ATOM 484 C CA . GLY A 1 61 ? -10.766 1.096 43.184 1.00 66.19 61 GLY A CA 1
ATOM 485 C C . GLY A 1 61 ? -11.157 2.188 44.180 1.00 66.19 61 GLY A C 1
ATOM 486 O O . GLY A 1 61 ? -11.421 3.331 43.795 1.00 66.19 61 GLY A O 1
ATOM 487 N N . ASP A 1 62 ? -11.117 1.855 45.473 1.00 75.56 62 ASP A N 1
ATOM 488 C CA . ASP A 1 62 ? -11.407 2.784 46.580 1.00 75.56 62 ASP A CA 1
ATOM 489 C C . ASP A 1 62 ? -10.506 4.034 46.571 1.00 75.56 62 ASP A C 1
ATOM 491 O O . ASP A 1 62 ? -10.876 5.082 47.100 1.00 75.56 62 ASP A O 1
ATOM 495 N N . PHE A 1 63 ? -9.335 3.951 45.932 1.00 85.19 63 PHE A N 1
ATOM 496 C CA . PHE A 1 63 ? -8.383 5.048 45.758 1.00 85.19 63 PHE A CA 1
ATOM 497 C C . PHE A 1 63 ? -8.228 5.462 44.287 1.00 85.19 63 PHE A C 1
ATOM 499 O O . PHE A 1 63 ? -7.167 5.940 43.876 1.00 85.19 63 PHE A O 1
ATOM 506 N N . SER A 1 64 ? -9.281 5.311 43.482 1.00 66.44 64 SER A N 1
ATOM 507 C CA . SER A 1 64 ? -9.307 5.695 42.062 1.00 66.44 64 SER A CA 1
ATOM 508 C C . SER A 1 64 ? -8.945 7.165 41.812 1.00 66.44 64 SER A C 1
ATOM 510 O O . SER A 1 64 ? -8.238 7.461 40.846 1.00 66.44 64 SER A O 1
ATOM 512 N N . GLU A 1 65 ? -9.335 8.091 42.696 1.00 73.62 65 GLU A N 1
ATOM 513 C CA . GLU A 1 65 ? -8.932 9.507 42.619 1.00 73.62 65 GLU A CA 1
ATOM 514 C C . GLU A 1 65 ? -7.410 9.680 42.755 1.00 73.62 65 GLU A C 1
ATOM 516 O O . GLU A 1 65 ? -6.789 10.447 42.016 1.00 73.62 65 GLU A O 1
ATOM 521 N N . ILE A 1 66 ? -6.787 8.900 43.641 1.00 85.75 66 ILE A N 1
ATOM 522 C CA . ILE A 1 66 ? -5.334 8.884 43.863 1.00 85.75 66 ILE A CA 1
ATOM 523 C C . ILE A 1 66 ? -4.621 8.216 42.677 1.00 85.75 66 ILE A C 1
ATOM 525 O O . ILE A 1 66 ? -3.613 8.714 42.174 1.00 85.75 66 ILE A O 1
ATOM 529 N N . GLY A 1 67 ? -5.183 7.121 42.158 1.00 70.88 67 GLY A N 1
ATOM 530 C CA . GLY A 1 67 ? -4.708 6.449 40.944 1.00 70.88 67 GLY A CA 1
ATOM 531 C C . GLY A 1 67 ? -4.814 7.303 39.676 1.00 70.88 67 GLY A C 1
ATOM 532 O O . GLY A 1 67 ? -4.042 7.120 38.728 1.00 70.88 67 GLY A O 1
ATOM 533 N N . SER A 1 68 ? -5.726 8.277 39.675 1.00 67.25 68 SER A N 1
ATOM 534 C CA . SER A 1 68 ? -5.939 9.236 38.587 1.00 67.25 68 SER A CA 1
ATOM 535 C C . SER A 1 68 ? -4.958 10.411 38.607 1.00 67.25 68 SER A C 1
ATOM 537 O O . SER A 1 68 ? -4.978 11.239 37.692 1.00 67.25 68 SER A O 1
ATOM 539 N N . TYR A 1 69 ? -4.040 10.469 39.579 1.00 77.88 69 TYR A N 1
ATOM 540 C CA . TYR A 1 69 ? -2.997 11.488 39.642 1.00 77.88 69 TYR A CA 1
ATOM 541 C C . TYR A 1 69 ? -2.203 11.605 38.331 1.00 77.88 69 TYR A C 1
ATOM 543 O O . TYR A 1 69 ? -1.751 10.613 37.746 1.00 77.88 69 TYR A O 1
ATOM 551 N N . GLY A 1 70 ? -2.029 12.851 37.878 1.00 63.41 70 GLY A N 1
ATOM 552 C CA . GLY A 1 70 ? -1.389 13.161 36.601 1.00 63.41 70 GLY A CA 1
ATOM 553 C C . GLY A 1 70 ? -2.175 12.644 35.393 1.00 63.41 70 GLY A C 1
ATOM 554 O O . GLY A 1 70 ? -1.555 12.197 34.434 1.00 63.41 70 GLY A O 1
ATOM 555 N N . ASN A 1 71 ? -3.512 12.665 35.449 1.00 62.75 71 ASN A N 1
ATOM 556 C CA . ASN A 1 71 ? -4.422 12.117 34.433 1.00 62.75 71 ASN A CA 1
ATOM 557 C C . ASN A 1 71 ? -4.206 10.609 34.191 1.00 62.75 71 ASN A C 1
ATOM 559 O O . ASN A 1 71 ? -4.053 10.154 33.058 1.00 62.75 71 ASN A O 1
ATOM 563 N N . GLY A 1 72 ? -4.141 9.828 35.273 1.00 55.41 72 GLY A N 1
ATOM 564 C CA . GLY A 1 72 ? -3.968 8.370 35.224 1.00 55.41 72 GLY A CA 1
ATOM 565 C C . GLY A 1 72 ? -2.519 7.899 35.069 1.00 55.41 72 GLY A C 1
ATOM 566 O O . GLY A 1 72 ? -2.274 6.697 34.938 1.00 55.41 72 GLY A O 1
ATOM 567 N N . SER A 1 73 ? -1.542 8.811 35.107 1.00 71.38 73 SER A N 1
ATOM 568 C CA . SER A 1 73 ? -0.117 8.460 35.114 1.00 71.38 73 SER A CA 1
ATOM 569 C C . SER A 1 73 ? 0.256 7.563 36.291 1.00 71.38 73 SER A C 1
ATOM 571 O O . SER A 1 73 ? 1.056 6.652 36.107 1.00 71.38 73 SER A O 1
ATOM 573 N N . ALA A 1 74 ? -0.328 7.770 37.474 1.00 76.88 74 ALA A N 1
ATOM 574 C CA . ALA A 1 74 ? -0.063 6.941 38.650 1.00 76.88 74 ALA A CA 1
ATOM 575 C C . ALA A 1 74 ? -0.505 5.479 38.459 1.00 76.88 74 ALA A C 1
ATOM 577 O O . ALA A 1 74 ? 0.317 4.572 38.601 1.00 76.88 74 ALA A O 1
ATOM 578 N N . ARG A 1 75 ? -1.756 5.241 38.039 1.00 81.25 75 ARG A N 1
ATOM 579 C CA . ARG A 1 75 ? -2.254 3.891 37.717 1.00 81.25 75 ARG A CA 1
ATOM 580 C C . ARG A 1 75 ? -1.439 3.218 36.611 1.00 81.25 75 ARG A C 1
ATOM 582 O O . ARG A 1 75 ? -1.067 2.052 36.734 1.00 81.25 75 ARG A O 1
ATOM 589 N N . ASN A 1 76 ? -1.141 3.941 35.531 1.00 71.25 76 ASN A N 1
ATOM 590 C CA . ASN A 1 76 ? -0.351 3.387 34.431 1.00 71.25 76 ASN A CA 1
ATOM 591 C C . ASN A 1 76 ? 1.070 3.033 34.882 1.00 71.25 76 ASN A C 1
ATOM 593 O O . ASN A 1 76 ? 1.578 1.970 34.535 1.00 71.25 76 ASN A O 1
ATOM 597 N N . ALA A 1 77 ? 1.692 3.871 35.709 1.00 82.50 77 ALA A N 1
ATOM 598 C CA . ALA A 1 77 ? 3.010 3.589 36.252 1.00 82.50 77 ALA A CA 1
ATOM 599 C C . ALA A 1 77 ? 3.031 2.332 37.136 1.00 82.50 77 ALA A C 1
ATOM 601 O O . ALA A 1 77 ? 3.989 1.566 37.066 1.00 82.50 77 ALA A O 1
ATOM 602 N N . LEU A 1 78 ? 1.974 2.080 37.913 1.00 84.88 78 LEU A N 1
ATOM 603 C CA . LEU A 1 78 ? 1.826 0.839 38.678 1.00 84.88 78 LEU A CA 1
ATOM 604 C C . LEU A 1 78 ? 1.700 -0.387 37.763 1.00 84.88 78 LEU A C 1
ATOM 606 O O . LEU A 1 78 ? 2.380 -1.387 37.982 1.00 84.88 78 LEU A O 1
ATOM 610 N N . LYS A 1 79 ? 0.923 -0.287 36.677 1.00 82.12 79 LYS A N 1
ATOM 611 C CA . LYS A 1 79 ? 0.785 -1.359 35.676 1.00 82.12 79 LYS A CA 1
ATOM 612 C C . LYS A 1 79 ? 2.125 -1.740 35.035 1.00 82.12 79 LYS A C 1
ATOM 614 O O . LYS A 1 79 ? 2.439 -2.923 34.911 1.00 82.12 79 LYS A O 1
ATOM 619 N N . TYR A 1 80 ? 2.931 -0.753 34.642 1.00 80.44 80 TYR A N 1
ATOM 620 C CA . TYR A 1 80 ? 4.254 -1.024 34.073 1.00 80.44 80 TYR A CA 1
ATOM 621 C C . TYR A 1 80 ? 5.228 -1.593 35.111 1.00 80.44 80 TYR A C 1
ATOM 623 O O . TYR A 1 80 ? 6.043 -2.449 34.766 1.00 80.44 80 TYR A O 1
ATOM 631 N N . TRP A 1 81 ? 5.138 -1.171 36.376 1.00 87.12 81 TRP A N 1
ATOM 632 C CA . TRP A 1 81 ? 5.935 -1.758 37.456 1.00 87.12 81 TRP A CA 1
ATOM 633 C C . TRP A 1 81 ? 5.611 -3.244 37.655 1.00 87.12 81 TRP A C 1
ATOM 635 O O . TRP A 1 81 ? 6.520 -4.068 37.717 1.00 87.12 81 TRP A O 1
ATOM 645 N N . ILE A 1 82 ? 4.327 -3.611 37.643 1.00 80.00 82 ILE A N 1
ATOM 646 C CA . ILE A 1 82 ? 3.870 -5.008 37.727 1.00 80.00 82 ILE A CA 1
ATOM 647 C C . ILE A 1 82 ? 4.424 -5.847 36.578 1.00 80.00 82 ILE A C 1
ATOM 649 O O . ILE A 1 82 ? 4.961 -6.935 36.800 1.00 80.00 82 ILE A O 1
ATOM 653 N N . ALA A 1 83 ? 4.342 -5.329 35.351 1.00 75.69 83 ALA A N 1
ATOM 654 C CA . ALA A 1 83 ? 4.869 -6.006 34.172 1.00 75.69 83 ALA A CA 1
ATOM 655 C C . ALA A 1 83 ? 6.395 -6.204 34.252 1.00 75.69 83 ALA A C 1
ATOM 657 O O . ALA A 1 83 ? 6.903 -7.263 33.876 1.00 75.69 83 ALA A O 1
ATOM 658 N N . TYR A 1 84 ? 7.121 -5.220 34.788 1.00 83.38 84 TYR A N 1
ATOM 659 C CA . TYR A 1 84 ? 8.563 -5.300 35.014 1.00 83.38 84 TYR A CA 1
ATOM 660 C C . TYR A 1 84 ? 8.940 -6.354 36.067 1.00 83.38 84 TYR A C 1
ATOM 662 O O . TYR A 1 84 ? 9.854 -7.152 35.844 1.00 83.38 84 TYR A O 1
ATOM 670 N N . VAL A 1 85 ? 8.218 -6.401 37.190 1.00 83.06 85 VAL A N 1
ATOM 671 C CA . VAL A 1 85 ? 8.427 -7.402 38.251 1.00 83.06 85 VAL A CA 1
ATOM 672 C C . VAL A 1 85 ? 8.095 -8.815 37.752 1.00 83.06 85 VAL A C 1
ATOM 674 O O . VAL A 1 85 ? 8.815 -9.769 38.041 1.00 83.06 85 VAL A O 1
ATOM 677 N N . SER A 1 86 ? 7.071 -8.942 36.909 1.00 73.19 86 SER A N 1
ATOM 678 C CA . SER A 1 86 ? 6.579 -10.224 36.381 1.00 73.19 86 SER A CA 1
ATOM 679 C C . SER A 1 86 ? 7.330 -10.727 35.136 1.00 73.19 86 SER A C 1
ATOM 681 O O . SER A 1 86 ? 6.931 -11.713 34.512 1.00 73.19 86 SER A O 1
ATOM 683 N N . GLY A 1 87 ? 8.428 -10.070 34.743 1.00 66.25 87 GLY A N 1
ATOM 684 C CA . GLY A 1 87 ? 9.264 -10.492 33.614 1.00 66.25 87 GLY A CA 1
ATOM 685 C C . GLY A 1 87 ? 8.584 -10.354 32.247 1.00 66.25 87 GLY A C 1
ATOM 686 O O . GLY A 1 87 ? 8.786 -11.194 31.370 1.00 66.25 87 GLY A O 1
ATOM 687 N N . GLY A 1 88 ? 7.747 -9.327 32.067 1.00 55.12 88 GLY A N 1
ATOM 688 C CA . GLY A 1 88 ? 7.065 -9.024 30.804 1.00 55.12 88 GLY A CA 1
ATOM 689 C C . GLY A 1 88 ? 5.820 -9.870 30.518 1.00 55.12 88 GLY A C 1
ATOM 690 O O . GLY A 1 88 ? 5.178 -9.677 29.488 1.00 55.12 88 GLY A O 1
ATOM 691 N N . LYS A 1 89 ? 5.440 -10.781 31.421 1.00 40.19 89 LYS A N 1
ATOM 692 C CA . LYS A 1 89 ? 4.121 -11.418 31.405 1.00 40.19 89 LYS A CA 1
ATOM 693 C C . LYS A 1 89 ? 3.203 -10.648 32.343 1.00 40.19 89 LYS A C 1
ATOM 695 O O . LYS A 1 89 ? 3.452 -10.610 33.540 1.00 40.19 89 LYS A O 1
ATOM 700 N N . LEU A 1 90 ? 2.127 -10.080 31.805 1.00 37.53 90 LEU A N 1
ATOM 701 C CA . LEU A 1 90 ? 0.930 -9.791 32.594 1.00 37.53 90 LEU A CA 1
ATOM 702 C C . LEU A 1 90 ? 0.401 -11.148 33.070 1.00 37.53 90 LEU A C 1
ATOM 704 O O . LEU A 1 90 ? -0.249 -11.873 32.317 1.00 37.53 90 LEU A O 1
ATOM 708 N N . THR A 1 91 ? 0.795 -11.568 34.269 1.00 31.42 91 THR A N 1
ATOM 709 C CA . THR A 1 91 ? 0.219 -12.753 34.898 1.00 31.42 91 THR A CA 1
ATOM 710 C C . THR A 1 91 ? -1.173 -12.370 35.361 1.00 31.42 91 THR A C 1
ATOM 712 O O . THR A 1 91 ? -1.318 -11.618 36.313 1.00 31.42 91 THR A O 1
ATOM 715 N N . GLY A 1 92 ? -2.181 -12.833 34.624 1.00 37.22 92 GLY A N 1
ATOM 716 C CA . GLY A 1 92 ? -3.576 -12.575 34.937 1.00 37.22 92 GLY A CA 1
ATOM 717 C C . GLY A 1 92 ? -3.949 -13.102 36.318 1.00 37.22 92 GLY A C 1
ATOM 718 O O . GLY A 1 92 ? -3.894 -14.306 36.566 1.00 37.22 92 GLY A O 1
ATOM 719 N N . SER A 1 93 ? -4.391 -12.193 37.174 1.00 27.81 93 SER A N 1
ATOM 720 C CA . SER A 1 93 ? -5.555 -12.413 38.015 1.00 27.81 93 SER A CA 1
ATOM 721 C C . SER A 1 93 ? -6.750 -11.796 37.277 1.00 27.81 93 SER A C 1
ATOM 723 O O . SER A 1 93 ? -6.694 -10.701 36.723 1.00 27.81 93 SER A O 1
ATOM 725 N N . THR A 1 94 ? -7.788 -12.604 37.120 1.00 35.72 94 THR A N 1
ATOM 726 C CA . THR A 1 94 ? -9.024 -12.306 36.403 1.00 35.72 94 THR A CA 1
ATOM 727 C C . THR A 1 94 ? -9.840 -11.254 37.152 1.00 35.72 94 THR A C 1
ATOM 729 O O . THR A 1 94 ? -10.532 -11.616 38.097 1.00 35.72 94 THR A O 1
ATOM 732 N N . GLU A 1 95 ? -9.810 -10.002 36.702 1.00 35.94 95 GLU A N 1
ATOM 733 C CA . GLU A 1 95 ? -10.948 -9.082 36.801 1.00 35.94 95 GLU A CA 1
ATOM 734 C C . GLU A 1 95 ? -11.103 -8.329 35.477 1.00 35.94 95 GLU A C 1
ATOM 736 O O . GLU A 1 95 ? -10.131 -8.058 34.770 1.00 35.94 95 GLU A O 1
ATOM 741 N N . GLU A 1 96 ? -12.365 -8.114 35.124 1.00 37.97 96 GLU A N 1
ATOM 742 C CA . GLU A 1 96 ? -12.886 -7.709 33.823 1.00 37.97 96 GLU A CA 1
ATOM 743 C C . GLU A 1 96 ? -12.096 -6.557 33.198 1.00 37.97 96 GLU A C 1
ATOM 745 O O . GLU A 1 96 ? -11.989 -5.460 33.751 1.00 37.97 96 GLU A O 1
ATOM 750 N N . VAL A 1 97 ? -11.569 -6.795 31.995 1.00 44.66 97 VAL A N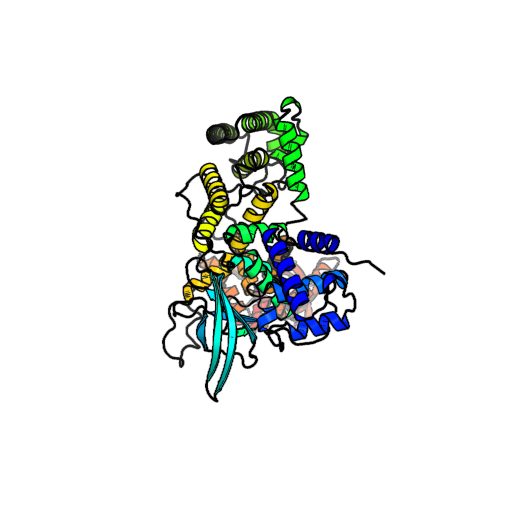 1
ATOM 751 C CA . VAL A 1 97 ? -11.170 -5.709 31.105 1.00 44.66 97 VAL A CA 1
ATOM 752 C C . VAL A 1 97 ? -12.411 -4.839 30.924 1.00 44.66 97 VAL A C 1
ATOM 754 O O . VAL A 1 97 ? -13.381 -5.304 30.327 1.00 44.66 97 VAL A O 1
ATOM 757 N N . SER A 1 98 ? -12.387 -3.606 31.456 1.00 56.88 98 SER A N 1
ATOM 758 C CA . SER A 1 98 ? -13.370 -2.570 31.115 1.00 56.88 98 SER A CA 1
ATOM 759 C C . SER A 1 98 ? -13.633 -2.659 29.616 1.00 56.88 98 SER A C 1
ATOM 761 O O . SER A 1 98 ? -12.691 -2.581 28.821 1.00 56.88 98 SER A O 1
ATOM 763 N N . GLY A 1 99 ? -14.884 -2.887 29.228 1.00 71.12 99 GLY A N 1
ATOM 764 C CA . GLY A 1 99 ? -15.242 -3.058 27.833 1.00 71.12 99 GLY A CA 1
ATOM 765 C C . GLY A 1 99 ? -14.812 -1.827 27.042 1.00 71.12 99 GLY A C 1
ATOM 766 O O . GLY A 1 99 ? -15.031 -0.697 27.472 1.00 71.12 99 GLY A O 1
ATOM 767 N N . CYS A 1 100 ? -14.179 -2.030 25.888 1.00 87.00 100 CYS A N 1
ATOM 768 C CA . CYS A 1 100 ? -13.833 -0.939 24.983 1.00 87.00 100 CYS A CA 1
ATOM 769 C C . CYS A 1 100 ? -14.857 -0.896 23.848 1.00 87.00 100 CYS A C 1
ATOM 771 O O . CYS A 1 100 ? -15.117 -1.918 23.209 1.00 87.00 100 CYS A O 1
ATOM 773 N N . TYR A 1 101 ? -15.417 0.275 23.556 1.00 90.12 101 TYR A N 1
ATOM 774 C CA . TYR A 1 101 ? -16.469 0.424 22.551 1.00 90.12 101 TYR A CA 1
ATOM 775 C C . TYR A 1 101 ? -16.164 1.543 21.559 1.00 90.12 101 TYR A C 1
ATOM 777 O O . TYR A 1 101 ? -15.640 2.594 21.918 1.00 90.12 101 TYR A O 1
ATOM 785 N N . LEU A 1 102 ? -16.542 1.333 20.299 1.00 90.88 102 LEU A N 1
ATOM 786 C CA . LEU A 1 102 ? -16.532 2.360 19.263 1.00 90.88 102 LEU A CA 1
ATOM 787 C C . LEU A 1 102 ? -17.936 2.937 19.082 1.00 90.88 102 LEU A C 1
ATOM 789 O O . LEU A 1 102 ? -18.909 2.210 18.863 1.00 90.88 102 LEU A O 1
ATOM 793 N N . TYR A 1 103 ? -18.016 4.259 19.099 1.00 89.12 103 TYR A N 1
ATOM 794 C CA . TYR A 1 103 ? -19.225 5.021 18.820 1.00 89.12 103 TYR A CA 1
ATOM 795 C C . TYR A 1 103 ? -18.998 5.943 17.631 1.00 89.12 103 TYR A C 1
ATOM 797 O O . TYR A 1 103 ? -17.897 6.445 17.421 1.00 89.12 103 TYR A O 1
ATOM 805 N N . SER A 1 104 ? -20.045 6.175 16.842 1.00 86.31 104 SER A N 1
ATOM 806 C CA . SER A 1 104 ? -19.982 7.202 15.801 1.00 86.31 104 SER A CA 1
ATOM 807 C C . SER A 1 104 ? -19.939 8.586 16.446 1.00 86.31 104 SER A C 1
ATOM 809 O O . SER A 1 104 ? -20.597 8.816 17.459 1.00 86.31 104 SER A O 1
ATOM 811 N N . LEU A 1 105 ? -19.171 9.501 15.855 1.00 81.00 105 LEU A N 1
ATOM 812 C CA . LEU A 1 105 ? -19.083 10.891 16.296 1.00 81.00 105 LEU A CA 1
ATOM 813 C C . LEU A 1 105 ? -20.488 11.536 16.318 1.00 81.00 105 LEU A C 1
ATOM 815 O O . LEU A 1 105 ? -21.127 11.592 15.262 1.00 81.00 105 LEU A O 1
ATOM 819 N N . PRO A 1 106 ? -20.980 12.016 17.478 1.00 76.56 106 PRO A N 1
ATOM 820 C CA . PRO A 1 106 ? -22.243 12.743 17.550 1.00 76.56 106 PRO A CA 1
ATOM 821 C C . PRO A 1 106 ? -22.144 14.101 16.840 1.00 76.56 106 PRO A C 1
ATOM 823 O O . PRO A 1 106 ? -21.060 14.628 16.605 1.00 76.56 106 PRO A O 1
ATOM 826 N N . THR A 1 107 ? -23.291 14.700 16.517 1.00 68.00 107 THR A N 1
ATOM 827 C CA . THR A 1 107 ? -23.365 16.050 15.926 1.00 68.00 107 THR A CA 1
ATOM 828 C C . THR A 1 107 ? -23.079 17.179 16.923 1.00 68.00 107 THR A C 1
ATOM 830 O O . THR A 1 107 ? -23.018 18.338 16.524 1.00 68.00 107 THR A O 1
ATOM 833 N N . GLU A 1 108 ? -22.954 16.857 18.210 1.00 63.75 108 GLU A N 1
ATOM 834 C CA . GLU A 1 108 ? -22.706 17.809 19.293 1.00 63.75 108 GLU A CA 1
ATOM 835 C C . GLU A 1 108 ? -21.224 18.201 19.386 1.00 63.75 108 GLU A C 1
ATOM 837 O O . GLU A 1 108 ? -20.329 17.437 19.023 1.00 63.75 108 GLU A O 1
ATOM 842 N N . GLU A 1 109 ? -20.961 19.409 19.883 1.00 67.50 109 GLU A N 1
ATOM 843 C CA . GLU A 1 109 ? -19.604 19.923 20.054 1.00 67.50 109 GLU A CA 1
ATOM 844 C C . GLU A 1 109 ? -18.900 19.195 21.215 1.00 67.50 109 GLU A C 1
ATOM 846 O O . GLU A 1 109 ? -19.369 19.191 22.356 1.00 67.50 109 GLU A O 1
ATOM 851 N N . LEU A 1 110 ? -17.769 18.548 20.919 1.00 77.81 110 LEU A N 1
ATOM 852 C CA . LEU A 1 110 ? -16.998 17.789 21.903 1.00 77.81 110 LEU A CA 1
ATOM 853 C C . LEU A 1 110 ? -16.034 18.697 22.668 1.00 77.81 110 LEU A C 1
ATOM 855 O O . LEU A 1 110 ? -15.198 19.369 22.065 1.00 77.81 110 LEU A O 1
ATOM 859 N N . ALA A 1 111 ? -16.079 18.638 23.999 1.00 72.69 111 ALA A N 1
ATOM 860 C CA . ALA A 1 111 ? -15.073 19.240 24.867 1.00 72.69 111 ALA A CA 1
ATOM 861 C C . ALA A 1 111 ? -14.735 18.310 26.039 1.00 72.69 111 ALA A C 1
ATOM 863 O O . ALA A 1 111 ? -15.562 17.513 26.478 1.00 72.69 111 ALA A O 1
ATOM 864 N N . VAL A 1 112 ? -13.507 18.420 26.543 1.00 71.06 112 VAL A N 1
ATOM 865 C CA . VAL A 1 112 ? -13.053 17.664 27.719 1.00 71.06 112 VAL A CA 1
ATOM 866 C C . VAL A 1 112 ? -13.878 18.063 28.945 1.00 71.06 112 VAL A C 1
ATOM 868 O O . VAL A 1 112 ? -14.106 19.248 29.179 1.00 71.06 112 VAL A O 1
ATOM 871 N N . GLY A 1 113 ? -14.314 17.072 29.720 1.00 62.62 113 GLY A N 1
ATOM 872 C CA . GLY A 1 113 ? -15.201 17.233 30.872 1.00 62.62 113 GLY A CA 1
ATOM 873 C C . GLY A 1 113 ? -16.686 17.333 30.509 1.00 62.62 113 GLY A C 1
ATOM 874 O O . GLY A 1 113 ? -17.527 17.317 31.408 1.00 62.62 113 GLY A O 1
ATOM 875 N N . ASN A 1 114 ? -17.041 17.403 29.218 1.00 76.44 114 ASN A N 1
ATOM 876 C CA . ASN A 1 114 ? -18.441 17.323 28.816 1.00 76.44 114 ASN A CA 1
ATOM 877 C C . ASN A 1 114 ? -18.958 15.899 29.000 1.00 76.44 114 ASN A C 1
ATOM 879 O O . ASN A 1 114 ? -18.273 14.912 28.723 1.00 76.44 114 ASN A O 1
ATOM 883 N N . THR A 1 115 ? -20.214 15.822 29.420 1.00 82.62 115 THR A N 1
ATOM 884 C CA . THR A 1 115 ? -20.976 14.583 29.425 1.00 82.62 115 THR A CA 1
ATOM 885 C C . THR A 1 115 ? -21.846 14.533 28.175 1.00 82.62 115 THR A C 1
ATOM 887 O O . THR A 1 115 ? -22.568 15.490 27.901 1.00 82.62 115 THR A O 1
ATOM 890 N N . ILE A 1 116 ? -21.776 13.436 27.425 1.00 87.38 116 ILE A N 1
ATOM 891 C CA . ILE A 1 116 ? -22.580 13.207 26.222 1.00 87.38 116 ILE A CA 1
ATOM 892 C C . ILE A 1 116 ? -23.474 11.984 26.402 1.00 87.38 116 ILE A C 1
ATOM 894 O O . ILE A 1 116 ? -23.088 11.012 27.052 1.00 87.38 116 ILE A O 1
ATOM 898 N N . ASN A 1 117 ? -24.657 12.027 25.794 1.00 87.19 117 ASN A N 1
ATOM 899 C CA . ASN A 1 117 ? -25.590 10.906 25.782 1.00 87.19 117 ASN A CA 1
ATOM 900 C C . ASN A 1 117 ? -25.550 10.225 24.416 1.00 87.19 117 ASN A C 1
ATOM 902 O O . ASN A 1 117 ? -25.800 10.858 23.391 1.00 87.19 117 ASN A O 1
ATOM 906 N N . LEU A 1 118 ? -25.254 8.929 24.397 1.00 86.88 118 LEU A N 1
ATOM 907 C CA . LEU A 1 118 ? -25.166 8.141 23.173 1.00 86.88 118 LEU A CA 1
ATOM 908 C C . LEU A 1 118 ? -26.203 7.025 23.195 1.00 86.88 118 LEU A C 1
ATOM 910 O O . LEU A 1 118 ? -26.312 6.268 24.159 1.00 86.88 118 LEU A O 1
ATOM 914 N N . SER A 1 119 ? -26.953 6.905 22.100 1.00 83.75 119 SER A N 1
ATOM 915 C CA . SER A 1 119 ? -27.781 5.722 21.867 1.00 83.75 119 SER A CA 1
ATOM 916 C C . SER A 1 119 ? -26.892 4.518 21.566 1.00 83.75 119 SER A C 1
ATOM 918 O O . SER A 1 119 ? -25.857 4.637 20.895 1.00 83.75 119 SER A O 1
ATOM 920 N N . THR A 1 120 ? -27.286 3.359 22.082 1.00 80.19 120 THR A N 1
ATOM 921 C CA . THR A 1 120 ? -26.505 2.137 21.932 1.00 80.19 120 THR A CA 1
ATOM 922 C C . THR A 1 120 ? -27.376 0.942 21.590 1.00 80.19 120 THR A C 1
ATOM 924 O O . THR A 1 120 ? -28.453 0.752 22.150 1.00 80.19 120 THR A O 1
ATOM 927 N N . ASP A 1 121 ? -26.864 0.113 20.683 1.00 72.75 121 ASP A N 1
ATOM 928 C CA . ASP A 1 121 ? -27.463 -1.177 20.336 1.00 72.75 121 ASP A CA 1
ATOM 929 C C . ASP A 1 121 ? -26.899 -2.321 21.201 1.00 72.75 121 ASP A C 1
ATOM 931 O O . ASP A 1 121 ? -27.342 -3.467 21.097 1.00 72.75 121 ASP A O 1
ATOM 935 N N . SER A 1 122 ? -25.884 -2.038 22.026 1.00 69.62 122 SER A N 1
ATOM 936 C CA . SER A 1 122 ? -25.245 -3.020 22.903 1.00 69.62 122 SER A CA 1
ATOM 937 C C . SER A 1 122 ? -25.904 -3.028 24.279 1.00 69.62 122 SER A C 1
ATOM 939 O O . SER A 1 122 ? -26.122 -1.987 24.891 1.00 69.62 122 SER A O 1
ATOM 941 N N . THR A 1 123 ? -26.178 -4.227 24.793 1.00 65.62 123 THR A N 1
ATOM 942 C CA . THR A 1 123 ? -26.770 -4.439 26.122 1.00 65.62 123 THR A CA 1
ATOM 943 C C . THR A 1 123 ? -25.733 -4.799 27.190 1.00 65.62 123 THR A C 1
ATOM 945 O O . THR A 1 123 ? -26.108 -5.304 28.245 1.00 65.62 123 THR A O 1
ATOM 948 N N . LYS A 1 124 ? -24.437 -4.638 26.894 1.00 71.69 124 LYS A N 1
ATOM 949 C CA . LYS A 1 124 ? -23.320 -5.166 27.701 1.00 71.69 124 LYS A CA 1
ATOM 950 C C . LYS A 1 124 ? -22.457 -4.089 28.373 1.00 71.69 124 LYS A C 1
ATOM 952 O O . LYS A 1 124 ? -21.340 -4.389 28.768 1.00 71.69 124 LYS A O 1
ATOM 957 N N . HIS A 1 125 ? -22.935 -2.849 28.450 1.00 80.31 125 HIS A N 1
ATOM 958 C CA . HIS A 1 125 ? -22.151 -1.751 29.023 1.00 80.31 125 HIS A CA 1
ATOM 959 C C . HIS A 1 125 ? -22.083 -1.824 30.537 1.00 80.31 125 HIS A C 1
ATOM 961 O O . HIS A 1 125 ? -23.088 -2.088 31.200 1.00 80.31 125 HIS A O 1
ATOM 967 N N . GLU A 1 126 ? -20.926 -1.454 31.061 1.00 78.38 126 GLU A N 1
ATOM 968 C CA . GLU A 1 126 ? -20.704 -1.216 32.474 1.00 78.38 126 GLU A CA 1
ATOM 969 C C . GLU A 1 126 ? -20.196 0.202 32.727 1.00 78.38 126 GLU A C 1
ATOM 971 O O . GLU A 1 126 ? -19.531 0.831 31.902 1.00 78.38 126 GLU A O 1
ATOM 976 N N . VAL A 1 127 ? -20.495 0.720 33.917 1.00 77.44 127 VAL A N 1
ATOM 977 C CA . VAL A 1 127 ? -19.886 1.968 34.381 1.00 77.44 127 VAL A CA 1
ATOM 978 C C . VAL A 1 127 ? -18.376 1.753 34.508 1.00 77.44 127 VAL A C 1
ATOM 980 O O . VAL A 1 127 ? -17.924 0.798 35.141 1.00 77.44 127 VAL A O 1
ATOM 983 N N . GLY A 1 128 ? -17.591 2.651 33.914 1.00 71.12 128 GLY A N 1
ATOM 984 C CA . GLY A 1 128 ? -16.134 2.535 33.833 1.00 71.12 128 GLY A CA 1
ATOM 985 C C . GLY A 1 128 ? -15.604 1.900 32.543 1.00 71.12 128 GLY A C 1
ATOM 986 O O . GLY A 1 128 ? -14.384 1.798 32.395 1.00 71.12 128 GLY A O 1
ATOM 987 N N . ASP A 1 129 ? -16.475 1.496 31.617 1.00 82.62 129 ASP A N 1
ATOM 988 C CA . ASP A 1 129 ? -16.081 1.060 30.275 1.00 82.62 129 ASP A CA 1
ATOM 989 C C . ASP A 1 129 ? -15.528 2.222 29.438 1.00 82.62 129 ASP A C 1
ATOM 991 O O . ASP A 1 129 ? -15.929 3.379 29.602 1.00 82.62 129 ASP A O 1
ATOM 995 N N . ILE A 1 130 ? -14.599 1.909 28.535 1.00 88.44 130 ILE A N 1
ATOM 996 C CA . ILE A 1 130 ? -13.915 2.881 27.676 1.00 88.44 130 ILE A CA 1
ATOM 997 C C . ILE A 1 130 ? -14.700 3.061 26.380 1.00 88.44 130 ILE A C 1
ATOM 999 O O . ILE A 1 130 ? -15.122 2.091 25.744 1.00 88.44 130 ILE A O 1
ATOM 1003 N N . ILE A 1 131 ? -14.830 4.309 25.936 1.00 91.31 131 ILE A N 1
ATOM 1004 C CA . ILE A 1 131 ? -15.400 4.637 24.633 1.00 91.31 131 ILE A CA 1
ATOM 1005 C C . ILE A 1 131 ? -14.416 5.410 23.756 1.00 91.31 131 ILE A C 1
ATOM 1007 O O . ILE A 1 131 ? -13.660 6.264 24.217 1.00 91.31 131 ILE A O 1
ATOM 1011 N N . TYR A 1 132 ? -14.491 5.141 22.458 1.00 93.19 132 TYR A N 1
ATOM 1012 C CA . TYR A 1 132 ? -13.803 5.878 21.408 1.00 93.19 132 TYR A CA 1
ATOM 1013 C C . TYR A 1 132 ? -14.820 6.451 20.427 1.00 93.19 132 TYR A C 1
ATOM 1015 O O . TYR A 1 132 ? -15.663 5.717 19.903 1.00 93.19 132 TYR A O 1
ATOM 1023 N N . LEU A 1 133 ? -14.725 7.751 20.140 1.00 91.56 133 LEU A N 1
ATOM 1024 C CA . LEU A 1 133 ? -15.583 8.405 19.150 1.00 91.56 133 LEU A CA 1
ATOM 1025 C C . LEU A 1 133 ? -14.903 8.415 17.784 1.00 91.56 133 LEU A C 1
ATOM 1027 O O . LEU A 1 133 ? -13.822 8.981 17.622 1.00 91.56 133 LEU A O 1
ATOM 1031 N N . LEU A 1 134 ? -15.550 7.797 16.801 1.00 90.12 134 LEU A 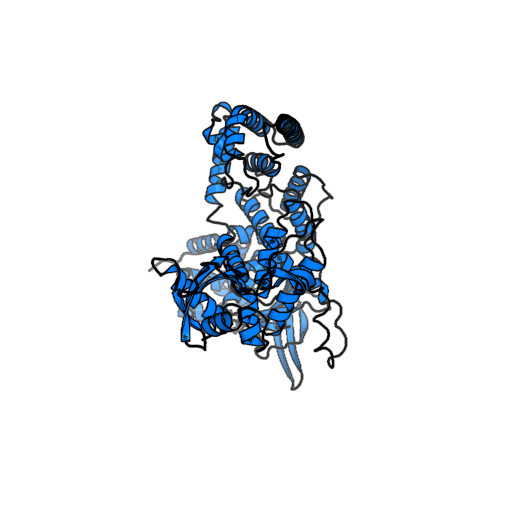N 1
ATOM 1032 C CA . LEU A 1 134 ? -15.050 7.591 15.450 1.00 90.12 134 LEU A CA 1
ATOM 1033 C C . LEU A 1 134 ? -15.742 8.523 14.449 1.00 90.12 134 LEU A C 1
ATOM 1035 O O . LEU A 1 134 ? -16.964 8.508 14.290 1.00 90.12 134 LEU A O 1
ATOM 1039 N N . ARG A 1 135 ? -14.942 9.282 13.701 1.00 87.56 135 ARG A N 1
ATOM 1040 C CA . ARG A 1 135 ? -15.358 10.061 12.533 1.00 87.56 135 ARG A CA 1
ATOM 1041 C C . ARG A 1 135 ? -15.129 9.240 11.264 1.00 87.56 135 ARG A C 1
ATOM 1043 O O . ARG A 1 135 ? -13.988 8.929 10.941 1.00 87.56 135 ARG A O 1
ATOM 1050 N N . THR A 1 136 ? -16.191 8.900 10.535 1.00 73.12 136 THR A N 1
ATOM 1051 C CA . THR A 1 136 ? -16.110 8.053 9.323 1.00 73.12 136 THR A CA 1
ATOM 1052 C C . THR A 1 136 ? -16.386 8.797 8.012 1.00 73.12 136 THR A C 1
ATOM 1054 O O . THR A 1 136 ? -15.779 8.468 6.999 1.00 73.12 136 THR A O 1
ATOM 1057 N N . ASN A 1 137 ? -17.248 9.822 8.018 1.00 63.47 137 ASN A N 1
ATOM 1058 C CA . ASN A 1 137 ? -17.818 10.417 6.795 1.00 63.47 137 ASN A CA 1
ATOM 1059 C C . ASN A 1 137 ? -17.424 11.893 6.565 1.00 63.47 137 ASN A C 1
ATOM 1061 O O . ASN A 1 137 ? -18.220 12.681 6.055 1.00 63.47 137 ASN A O 1
ATOM 1065 N N . GLN A 1 138 ? -16.219 12.296 6.969 1.00 62.41 138 GLN A N 1
ATOM 1066 C CA . GLN A 1 138 ? -15.718 13.674 6.842 1.00 62.41 138 GLN A CA 1
ATOM 1067 C C . GLN A 1 138 ? -14.225 13.688 6.472 1.00 62.41 138 GLN A C 1
ATOM 1069 O O . GLN A 1 138 ? -13.589 12.636 6.417 1.00 62.41 138 GLN A O 1
ATOM 1074 N N . HIS A 1 139 ? -13.673 14.881 6.223 1.00 72.81 139 HIS A N 1
ATOM 1075 C CA . HIS A 1 139 ? -12.225 15.097 6.111 1.00 72.81 139 HIS A CA 1
ATOM 1076 C C . HIS A 1 139 ? -11.523 14.542 7.367 1.00 72.81 139 HIS A C 1
ATOM 1078 O O . HIS A 1 139 ? -12.036 14.718 8.473 1.00 72.81 139 HIS A O 1
ATOM 1084 N N . GLU A 1 140 ? -10.392 13.850 7.191 1.00 85.69 140 GLU A N 1
ATOM 1085 C CA . GLU A 1 140 ? -9.624 13.208 8.278 1.00 85.69 140 GLU A CA 1
ATOM 1086 C C . GLU A 1 140 ? -10.425 12.167 9.101 1.00 85.69 140 GLU A C 1
ATOM 1088 O O . GLU A 1 140 ? -10.682 12.362 10.298 1.00 85.69 140 GLU A O 1
ATOM 1093 N N . PRO A 1 141 ? -10.847 11.044 8.491 1.00 87.56 141 PRO A N 1
ATOM 1094 C CA . PRO A 1 141 ? -11.557 9.988 9.205 1.00 87.56 141 PRO A CA 1
ATOM 1095 C C . PRO A 1 141 ? -10.647 9.297 10.233 1.00 87.56 141 PRO A C 1
ATOM 1097 O O . PRO A 1 141 ? -9.484 8.997 9.952 1.00 87.56 141 PRO A O 1
ATOM 1100 N N . GLY A 1 142 ? -11.180 8.997 11.417 1.00 91.62 142 GLY A N 1
ATOM 1101 C CA . GLY A 1 142 ? -10.423 8.405 12.519 1.00 91.62 142 GLY A CA 1
ATOM 1102 C C . GLY A 1 142 ? -11.073 8.582 13.889 1.00 91.62 142 GLY A C 1
ATOM 1103 O O . GLY A 1 142 ? -12.162 9.142 14.004 1.00 91.62 142 GLY A O 1
ATOM 1104 N N . ILE A 1 143 ? -10.419 8.076 14.935 1.00 93.62 143 ILE A N 1
ATOM 1105 C CA . ILE A 1 143 ? -10.852 8.284 16.323 1.00 93.62 143 ILE A CA 1
ATOM 1106 C C . ILE A 1 143 ? -10.454 9.691 16.746 1.00 93.62 143 ILE A C 1
ATOM 1108 O O . ILE A 1 143 ? -9.273 10.030 16.683 1.00 93.62 143 ILE A O 1
ATOM 1112 N N . VAL A 1 144 ? -11.431 10.472 17.203 1.00 92.75 144 VAL A N 1
ATOM 1113 C CA . VAL A 1 144 ? -11.282 11.892 17.554 1.00 92.75 144 VAL A CA 1
ATOM 1114 C C . VAL A 1 144 ? -11.473 12.177 19.040 1.00 92.75 144 VAL A C 1
ATOM 1116 O O . VAL A 1 144 ? -11.165 13.275 19.489 1.00 92.75 144 VAL A O 1
ATOM 1119 N N . ALA A 1 145 ? -11.972 11.223 19.823 1.00 91.12 145 ALA A N 1
ATOM 1120 C CA . ALA A 1 145 ? -12.091 11.392 21.267 1.00 91.12 145 ALA A CA 1
ATOM 1121 C C . ALA A 1 145 ? -12.047 10.058 22.009 1.00 91.12 145 ALA A C 1
ATOM 1123 O O . ALA A 1 145 ? -12.384 9.010 21.449 1.00 91.12 145 ALA A O 1
ATOM 1124 N N . HIS A 1 146 ? -11.671 10.155 23.277 1.00 91.50 146 HIS A N 1
ATOM 1125 C CA . HIS A 1 146 ? -11.692 9.096 24.273 1.00 91.50 146 HIS A CA 1
ATOM 1126 C C . HIS A 1 146 ? -12.584 9.543 25.442 1.00 91.50 146 HIS A C 1
ATOM 1128 O O . HIS A 1 146 ? -12.729 10.739 25.719 1.00 91.50 146 HIS A O 1
ATOM 1134 N N . GLY A 1 147 ? -13.238 8.588 26.092 1.00 85.88 147 GLY A N 1
ATOM 1135 C CA . GLY A 1 147 ? -14.087 8.853 27.243 1.00 85.88 147 GLY A CA 1
ATOM 1136 C C . GLY A 1 147 ? -14.443 7.589 28.008 1.00 85.88 147 GLY A C 1
ATOM 1137 O O . GLY A 1 147 ? -14.043 6.483 27.641 1.00 85.88 147 GLY A O 1
ATOM 1138 N N . VAL A 1 148 ? -15.220 7.764 29.073 1.00 85.69 148 VAL A N 1
ATOM 1139 C CA . VAL A 1 148 ? -15.601 6.687 29.993 1.00 85.69 148 VAL A CA 1
ATOM 1140 C C . VAL A 1 148 ? -17.104 6.714 30.251 1.00 85.69 148 VAL A C 1
ATOM 1142 O O . VAL A 1 148 ? -17.689 7.781 30.454 1.00 85.69 148 VAL A O 1
ATOM 1145 N N . ILE A 1 149 ? -17.737 5.539 30.275 1.00 86.31 149 ILE A N 1
ATOM 1146 C CA . ILE A 1 149 ? -19.155 5.392 30.620 1.00 86.31 149 ILE A CA 1
ATOM 1147 C C . ILE A 1 149 ? -19.363 5.706 32.105 1.00 86.31 149 ILE A C 1
ATOM 1149 O O . ILE A 1 149 ? -18.719 5.119 32.975 1.00 86.31 149 ILE A O 1
ATOM 1153 N N . LYS A 1 150 ? -20.286 6.624 32.398 1.00 85.50 150 LYS A N 1
ATOM 1154 C CA . LYS A 1 150 ? -20.688 7.016 33.758 1.00 85.50 150 LYS A CA 1
ATOM 1155 C C . LYS A 1 150 ? -22.022 6.426 34.164 1.00 85.50 150 LYS A C 1
ATOM 1157 O O . LYS A 1 150 ? -22.186 6.043 35.315 1.00 85.50 150 LYS A O 1
ATOM 1162 N N . GLU A 1 151 ? -22.949 6.328 33.220 1.00 84.56 151 GLU A N 1
ATOM 1163 C CA . GLU A 1 151 ? -24.270 5.758 33.462 1.00 84.56 151 GLU A CA 1
ATOM 1164 C C . GLU A 1 151 ? -24.713 4.939 32.250 1.00 84.56 151 GLU A C 1
ATOM 1166 O O . GLU A 1 151 ? -24.388 5.265 31.106 1.00 84.56 151 GLU A O 1
ATOM 1171 N N . TYR A 1 152 ? -25.475 3.879 32.508 1.00 82.94 152 TYR A N 1
ATOM 1172 C CA . TYR A 1 152 ? -26.131 3.070 31.488 1.00 82.94 152 TYR A CA 1
ATOM 1173 C C . TYR A 1 152 ? -27.606 2.917 31.853 1.00 82.94 152 TYR A C 1
ATOM 1175 O O . TYR A 1 152 ? -27.946 2.466 32.948 1.00 82.94 152 TYR A O 1
ATOM 1183 N N . LEU A 1 153 ? -28.477 3.303 30.926 1.00 79.44 153 LEU A N 1
ATOM 1184 C CA . LEU A 1 153 ? -29.926 3.237 31.065 1.00 79.44 153 LEU A CA 1
ATOM 1185 C C . LEU A 1 153 ? -30.475 2.286 30.003 1.00 79.44 153 LEU A C 1
ATOM 1187 O O . LEU A 1 153 ? -30.318 2.510 28.802 1.00 79.44 153 LEU A O 1
ATOM 1191 N N . SER A 1 154 ? -31.132 1.219 30.454 1.00 69.50 154 SER A N 1
ATOM 1192 C CA . SER A 1 154 ? -31.809 0.246 29.596 1.00 69.50 154 SER A CA 1
ATOM 1193 C C . SER A 1 154 ? -33.313 0.329 29.849 1.00 69.50 154 SER A C 1
ATOM 1195 O O . SER A 1 154 ? -33.816 -0.229 30.825 1.00 69.50 154 SER A O 1
ATOM 1197 N N . GLU A 1 155 ? -34.034 1.063 29.000 1.00 62.38 155 GLU A N 1
ATOM 1198 C CA . GLU A 1 155 ? -35.501 1.078 29.004 1.00 62.38 155 GLU A CA 1
ATOM 1199 C C . GLU A 1 155 ? -36.054 0.107 27.948 1.00 62.38 155 GLU A C 1
ATOM 1201 O O . GLU A 1 155 ? -35.370 -0.246 26.989 1.00 62.38 155 GLU A O 1
ATOM 1206 N N . LEU A 1 156 ? -37.316 -0.320 28.106 1.00 53.47 156 LEU A N 1
ATOM 1207 C CA . LEU A 1 156 ? -37.993 -1.357 27.300 1.00 53.47 156 LEU A CA 1
ATOM 1208 C C . LEU A 1 156 ? -37.946 -1.147 25.768 1.00 53.47 156 LEU A C 1
ATOM 1210 O O . LEU A 1 156 ? -38.236 -2.090 25.032 1.00 53.47 156 LEU A O 1
ATOM 1214 N N . THR A 1 157 ? -37.613 0.055 25.281 1.00 56.59 157 THR A N 1
ATOM 1215 C CA . THR A 1 157 ? -37.606 0.402 23.848 1.00 56.59 157 THR A CA 1
ATOM 1216 C C . THR A 1 157 ? -36.301 1.012 23.320 1.00 56.59 157 THR A C 1
ATOM 1218 O O . THR A 1 157 ? -36.091 0.964 22.112 1.00 56.59 157 THR A O 1
ATOM 1221 N N . THR A 1 158 ? -35.424 1.564 24.169 1.00 65.81 158 THR A N 1
ATOM 1222 C CA . THR A 1 158 ? -34.155 2.207 23.763 1.00 65.81 158 THR A CA 1
ATOM 1223 C C . THR A 1 158 ? -33.134 2.156 24.899 1.00 65.81 158 THR A C 1
ATOM 1225 O O . THR A 1 158 ? -33.475 2.471 26.039 1.00 65.81 158 THR A O 1
ATOM 1228 N N . ALA A 1 159 ? -31.884 1.802 24.589 1.00 81.31 159 ALA A N 1
ATOM 1229 C CA . ALA A 1 159 ? -30.773 1.847 25.535 1.00 81.31 159 ALA A CA 1
ATOM 1230 C C . ALA A 1 159 ? -29.865 3.053 25.247 1.00 81.31 159 ALA A C 1
ATOM 1232 O O . ALA A 1 159 ? -29.580 3.374 24.087 1.00 81.31 159 ALA A O 1
ATOM 1233 N N . SER A 1 160 ? -29.406 3.722 26.301 1.00 86.06 160 SER A N 1
ATOM 1234 C CA . SER A 1 160 ? -28.505 4.870 26.205 1.00 86.06 160 SER A CA 1
ATOM 1235 C C . SER A 1 160 ? -27.398 4.797 27.243 1.00 86.06 160 SER A C 1
ATOM 1237 O O . SER A 1 160 ? -27.599 4.300 28.352 1.00 86.06 160 SER A O 1
ATOM 1239 N N . ILE A 1 161 ? -26.240 5.339 26.887 1.00 88.62 161 ILE A N 1
ATOM 1240 C CA . ILE A 1 161 ? -25.127 5.543 27.807 1.00 88.62 161 ILE A CA 1
ATOM 1241 C C . ILE A 1 161 ? -24.850 7.031 27.972 1.00 88.62 161 ILE A C 1
ATOM 1243 O O . ILE A 1 161 ? -24.951 7.806 27.019 1.00 88.62 161 ILE A O 1
ATOM 1247 N N . THR A 1 162 ? -24.465 7.393 29.185 1.00 87.94 162 THR A N 1
ATOM 1248 C CA . THR A 1 162 ? -23.958 8.710 29.546 1.00 87.94 162 THR A CA 1
ATOM 1249 C C . THR A 1 162 ? -22.446 8.580 29.682 1.00 87.94 162 THR A C 1
ATOM 1251 O O . THR A 1 162 ? -21.969 7.777 30.490 1.00 87.94 162 THR A O 1
ATOM 1254 N N . CYS A 1 163 ? -21.677 9.331 28.898 1.00 87.12 163 CYS A N 1
ATOM 1255 C CA . CYS A 1 163 ? -20.216 9.237 28.875 1.00 87.12 163 CYS A CA 1
ATOM 1256 C C . CYS A 1 163 ? -19.569 10.577 29.186 1.00 87.12 163 CYS A C 1
ATOM 1258 O O . CYS A 1 163 ? -19.978 11.596 28.638 1.00 87.12 163 CYS A O 1
ATOM 1260 N N . GLU A 1 164 ? -18.516 10.565 29.998 1.00 84.75 164 GLU A N 1
ATOM 1261 C CA . GLU A 1 164 ? -17.647 11.726 30.194 1.00 84.75 164 GLU A CA 1
ATOM 1262 C C . GLU A 1 164 ? -16.471 11.648 29.217 1.00 84.75 164 GLU A C 1
ATOM 1264 O O . GLU A 1 164 ? -15.794 10.621 29.136 1.00 84.75 164 GLU A O 1
ATOM 1269 N N . ILE A 1 165 ? -16.232 12.728 28.476 1.00 83.69 165 ILE A N 1
ATOM 1270 C CA . ILE A 1 165 ? -15.103 12.842 27.549 1.00 83.69 165 ILE A CA 1
ATOM 1271 C C . ILE A 1 165 ? -13.873 13.338 28.304 1.00 83.69 165 ILE A C 1
ATOM 1273 O O . ILE A 1 165 ? -13.890 14.434 28.861 1.00 83.69 165 ILE A O 1
ATOM 1277 N N . ASP A 1 166 ? -12.789 12.567 28.292 1.00 79.62 166 ASP A N 1
ATOM 1278 C CA . ASP A 1 166 ? -11.549 12.909 29.001 1.00 79.62 166 ASP A CA 1
ATOM 1279 C C . ASP A 1 166 ? -10.455 13.464 28.068 1.00 79.62 166 ASP A C 1
ATOM 1281 O O . ASP A 1 166 ? -9.566 14.193 28.515 1.00 79.62 166 ASP A O 1
ATOM 1285 N N . GLU A 1 167 ? -10.535 13.195 26.761 1.00 83.94 167 GLU A N 1
ATOM 1286 C CA . GLU A 1 167 ? -9.605 13.717 25.764 1.00 83.94 167 GLU A CA 1
ATOM 1287 C C . GLU A 1 167 ? -10.263 13.857 24.385 1.00 83.94 167 GLU A C 1
ATOM 1289 O O . GLU A 1 167 ? -10.944 12.955 23.898 1.00 83.94 167 GLU A O 1
ATOM 1294 N N . VAL A 1 168 ? -9.987 14.979 23.715 1.00 87.44 168 VAL A N 1
ATOM 1295 C CA . VAL A 1 168 ? -10.430 15.261 22.342 1.00 87.44 168 VAL A CA 1
ATOM 1296 C C . VAL A 1 168 ? -9.223 15.602 21.470 1.00 87.44 168 VAL A C 1
ATOM 1298 O O . VAL A 1 168 ? -8.361 16.389 21.861 1.00 87.44 168 VAL A O 1
ATOM 1301 N N . ARG A 1 169 ? -9.184 15.020 20.271 1.00 90.75 169 ARG A N 1
ATOM 1302 C CA . ARG A 1 169 ? -8.230 15.283 19.188 1.00 90.75 169 ARG A CA 1
ATOM 1303 C C . ARG A 1 169 ? -9.012 15.473 17.893 1.00 90.75 169 ARG A C 1
ATOM 1305 O O . ARG A 1 169 ? -9.366 14.514 17.211 1.00 90.75 169 ARG A O 1
ATOM 1312 N N . SER A 1 170 ? -9.341 16.725 17.600 1.00 86.50 170 SER A N 1
ATOM 1313 C CA . SER A 1 170 ? -10.258 17.122 16.525 1.00 86.50 170 SER A CA 1
ATOM 1314 C C . SER A 1 170 ? -9.747 16.830 15.114 1.00 86.50 170 SER A C 1
ATOM 1316 O O . SER A 1 170 ? -10.542 16.717 14.178 1.00 86.50 170 SER A O 1
ATOM 1318 N N . ASP A 1 171 ? -8.433 16.734 14.943 1.00 89.94 171 ASP A N 1
ATOM 1319 C CA . ASP A 1 171 ? -7.769 16.778 13.641 1.00 89.94 171 ASP A CA 1
ATOM 1320 C C . ASP A 1 171 ? -6.433 16.022 13.654 1.00 89.94 171 ASP A C 1
ATOM 1322 O O . ASP A 1 171 ? -5.923 15.579 14.690 1.00 89.94 171 ASP A O 1
ATOM 1326 N N . CYS A 1 172 ? -5.852 15.859 12.472 1.00 93.38 172 CYS A N 1
ATOM 1327 C CA . CYS A 1 172 ? -4.591 15.162 12.302 1.00 93.38 172 CYS A CA 1
ATOM 1328 C C . CYS A 1 172 ? -3.412 15.864 12.969 1.00 93.38 172 CYS A C 1
ATOM 1330 O O . CYS A 1 172 ? -2.459 15.184 13.344 1.00 93.38 172 CYS A O 1
ATOM 1332 N N . SER A 1 173 ? -3.468 17.184 13.172 1.00 91.44 173 SER A N 1
ATOM 1333 C CA . SER A 1 173 ? -2.399 17.936 13.838 1.00 91.44 173 SER A CA 1
ATOM 1334 C C . SER A 1 173 ? -2.349 17.683 15.348 1.00 91.44 173 SER A C 1
ATOM 1336 O O . SER A 1 173 ? -1.271 17.690 15.941 1.00 91.44 173 SER A O 1
ATOM 1338 N N . THR A 1 174 ? -3.502 17.388 15.952 1.00 89.06 174 THR A N 1
ATOM 1339 C CA . THR A 1 174 ? -3.648 17.049 17.377 1.00 89.06 174 THR A CA 1
ATOM 1340 C C . THR A 1 174 ? -3.447 15.560 17.673 1.00 89.06 174 THR A C 1
ATOM 1342 O O . THR A 1 174 ? -3.333 15.178 18.841 1.00 89.06 174 THR A O 1
ATOM 1345 N N . GLY A 1 175 ? -3.329 14.726 16.636 1.00 90.94 175 GLY A N 1
ATOM 1346 C CA . GLY A 1 175 ? -2.987 13.309 16.758 1.00 90.94 175 GLY A CA 1
ATOM 1347 C C . GLY A 1 175 ? -4.186 12.390 16.936 1.00 90.94 175 GLY A C 1
ATOM 1348 O O . GLY A 1 175 ? -4.121 11.434 17.719 1.00 90.94 175 GLY A O 1
ATOM 1349 N N . LEU A 1 176 ? -5.286 12.675 16.228 1.00 94.06 176 LEU A N 1
ATOM 1350 C CA . LEU A 1 176 ? -6.355 11.694 16.032 1.00 94.06 176 LEU A CA 1
ATOM 1351 C C . LEU A 1 176 ? -5.776 10.390 15.469 1.00 94.06 176 LEU A C 1
ATOM 1353 O O . LEU A 1 176 ? -4.759 10.412 14.772 1.00 94.06 176 LEU A O 1
ATOM 1357 N N . VAL A 1 177 ? -6.410 9.252 15.745 1.00 95.12 177 VAL A N 1
ATOM 1358 C CA . VAL A 1 177 ? -5.942 7.965 15.204 1.00 95.12 177 VAL A CA 1
ATOM 1359 C C . VAL A 1 177 ? -6.621 7.757 13.850 1.00 95.12 177 VAL A C 1
ATOM 1361 O O . VAL A 1 177 ? -7.832 7.528 13.829 1.00 95.12 177 VAL A O 1
ATOM 1364 N N . PRO A 1 178 ? -5.904 7.854 12.716 1.00 93.31 178 PRO A N 1
ATOM 1365 C CA . PRO A 1 178 ? -6.538 7.869 11.405 1.00 93.31 178 PRO A CA 1
ATOM 1366 C C . PRO A 1 178 ? -7.120 6.492 11.069 1.00 93.31 178 PRO A C 1
ATOM 1368 O O . PRO A 1 178 ? -6.538 5.457 11.397 1.00 93.31 178 PRO A O 1
ATOM 1371 N N . LEU A 1 179 ? -8.255 6.466 10.368 1.00 89.88 179 LEU A N 1
ATOM 1372 C CA . LEU A 1 179 ? -8.983 5.232 10.056 1.00 89.88 179 LEU A CA 1
ATOM 1373 C C . LEU A 1 179 ? -8.121 4.222 9.283 1.00 89.88 179 LEU A C 1
ATOM 1375 O O . LEU A 1 179 ? -8.226 3.024 9.518 1.00 89.88 179 LEU A O 1
ATOM 1379 N N . VAL A 1 180 ? -7.223 4.697 8.415 1.00 87.69 180 VAL A N 1
ATOM 1380 C CA . VAL A 1 180 ? -6.281 3.831 7.685 1.00 87.69 180 VAL A CA 1
ATOM 1381 C C . VAL A 1 180 ? -5.299 3.109 8.607 1.00 87.69 180 VAL A C 1
ATOM 1383 O O . VAL A 1 180 ? -4.992 1.945 8.374 1.00 87.69 180 VAL A O 1
ATOM 1386 N N . LEU A 1 181 ? -4.849 3.759 9.684 1.00 91.94 181 LEU A N 1
ATOM 1387 C CA . LEU A 1 181 ? -3.999 3.124 10.689 1.00 91.94 181 LEU A CA 1
ATOM 1388 C C . LEU A 1 181 ? -4.788 2.072 11.472 1.00 91.94 181 LEU A C 1
ATOM 1390 O O . LEU A 1 181 ? -4.284 0.978 11.694 1.00 91.94 181 LEU A O 1
ATOM 1394 N N . LEU A 1 182 ? -6.032 2.379 11.846 1.00 90.94 182 LEU A N 1
ATOM 1395 C CA . LEU A 1 182 ? -6.899 1.436 12.556 1.00 90.94 182 LEU A CA 1
ATOM 1396 C C . LEU A 1 182 ? -7.190 0.189 11.721 1.00 90.94 182 LEU A C 1
ATOM 1398 O O . LEU A 1 182 ? -7.062 -0.924 12.222 1.00 90.94 182 LEU A O 1
ATOM 1402 N N . ASP A 1 183 ? -7.547 0.357 10.450 1.00 86.50 183 ASP A N 1
ATOM 1403 C CA . ASP A 1 183 ? -7.822 -0.755 9.539 1.00 86.50 183 ASP A CA 1
ATOM 1404 C C . ASP A 1 183 ? -6.593 -1.649 9.338 1.00 86.50 183 ASP A C 1
ATOM 1406 O O . ASP A 1 183 ? -6.687 -2.868 9.464 1.00 86.50 183 ASP A O 1
ATOM 1410 N N . LEU A 1 184 ? -5.414 -1.055 9.123 1.00 85.31 184 LEU A N 1
ATOM 1411 C CA . LEU A 1 184 ? -4.170 -1.813 8.982 1.00 85.31 184 LEU A CA 1
ATOM 1412 C C . LEU A 1 184 ? -3.792 -2.536 10.280 1.00 85.31 184 LEU A C 1
ATOM 1414 O O . LEU A 1 184 ? -3.499 -3.731 10.247 1.00 85.31 184 LEU A O 1
ATOM 1418 N N . ALA A 1 185 ? -3.874 -1.855 11.424 1.00 87.12 185 ALA A N 1
ATOM 1419 C CA . ALA A 1 185 ? -3.544 -2.434 12.725 1.00 87.12 185 ALA A CA 1
ATOM 1420 C C . ALA A 1 185 ? -4.525 -3.534 13.166 1.00 87.12 185 ALA A C 1
ATOM 1422 O O . ALA A 1 185 ? -4.172 -4.398 13.966 1.00 87.12 185 ALA A O 1
ATOM 1423 N N . THR A 1 186 ? -5.748 -3.536 12.631 1.00 84.94 186 THR A N 1
ATOM 1424 C CA . THR A 1 186 ? -6.804 -4.503 12.979 1.00 84.94 186 THR A CA 1
ATOM 1425 C C . THR A 1 186 ? -7.148 -5.463 11.842 1.00 84.94 186 THR A C 1
ATOM 1427 O O . THR A 1 186 ? -8.110 -6.226 11.944 1.00 84.94 186 THR A O 1
ATOM 1430 N N . LYS A 1 187 ? -6.336 -5.498 10.781 1.00 78.44 187 LYS A N 1
ATOM 1431 C CA . LYS A 1 187 ? -6.602 -6.234 9.536 1.00 78.44 187 LYS A CA 1
ATOM 1432 C C . LYS A 1 187 ? -6.931 -7.718 9.728 1.00 78.44 187 LYS A C 1
ATOM 1434 O O . LYS A 1 187 ? -7.729 -8.272 8.980 1.00 78.44 187 LYS A O 1
ATOM 1439 N N . ASN A 1 188 ? -6.364 -8.358 10.751 1.00 72.44 188 ASN A N 1
ATOM 1440 C CA . ASN A 1 188 ? -6.596 -9.777 11.057 1.00 72.44 188 ASN A CA 1
ATOM 1441 C C . ASN A 1 188 ? -7.892 -10.045 11.848 1.00 72.44 188 ASN A C 1
ATOM 1443 O O . ASN A 1 188 ? -8.226 -11.200 12.097 1.00 72.44 188 ASN A O 1
ATOM 1447 N N . HIS A 1 189 ? -8.613 -8.999 12.255 1.00 72.69 189 HIS A N 1
ATOM 1448 C CA . HIS A 1 189 ? -9.771 -9.088 13.147 1.00 72.69 189 HIS A CA 1
ATOM 1449 C C . HIS A 1 189 ? -11.089 -8.653 12.495 1.00 72.69 189 HIS A C 1
ATOM 1451 O O . HIS A 1 189 ? -12.122 -8.678 13.157 1.00 72.69 189 HIS A O 1
ATOM 1457 N N . ASN A 1 190 ? -11.060 -8.301 11.203 1.00 71.25 190 ASN A N 1
ATOM 1458 C CA . ASN A 1 190 ? -12.237 -8.046 10.368 1.00 71.25 190 ASN A CA 1
ATOM 1459 C C . ASN A 1 190 ? -13.255 -7.074 11.001 1.00 71.25 190 ASN A C 1
ATOM 1461 O O . ASN A 1 190 ? -14.455 -7.352 11.047 1.00 71.25 190 ASN A O 1
ATOM 1465 N N . ILE A 1 191 ? -12.774 -5.941 11.527 1.00 78.69 191 ILE A N 1
ATOM 1466 C CA . ILE A 1 191 ? -13.654 -4.921 12.107 1.00 78.69 191 ILE A CA 1
ATOM 1467 C C . ILE A 1 191 ? -14.563 -4.364 10.997 1.00 78.69 191 ILE A C 1
ATOM 1469 O O . ILE A 1 191 ? -14.067 -3.959 9.942 1.00 78.69 191 ILE A O 1
ATOM 1473 N N . PRO A 1 192 ? -15.894 -4.315 11.199 1.00 76.25 192 PRO A N 1
ATOM 1474 C CA . PRO A 1 192 ? -16.840 -3.924 10.162 1.00 76.25 192 PRO A CA 1
ATOM 1475 C C . PRO A 1 192 ? -16.920 -2.397 10.024 1.00 76.25 192 PRO A C 1
ATOM 1477 O O . PRO A 1 192 ? -17.994 -1.818 10.171 1.00 76.25 192 PRO A O 1
ATOM 1480 N N . TRP A 1 193 ? -15.805 -1.735 9.689 1.00 77.44 193 TRP A N 1
ATOM 1481 C CA . TRP A 1 193 ? -15.714 -0.274 9.524 1.00 77.44 193 TRP A CA 1
ATOM 1482 C C . TRP A 1 193 ? -16.793 0.309 8.588 1.00 77.44 193 TRP A C 1
ATOM 1484 O O . TRP A 1 193 ? -17.170 1.468 8.727 1.00 77.44 193 TRP A O 1
ATOM 1494 N N . LYS A 1 194 ? -17.320 -0.513 7.665 1.00 63.03 194 LYS A N 1
ATOM 1495 C CA . LYS A 1 194 ? -18.381 -0.182 6.696 1.00 63.03 194 LYS A CA 1
ATOM 1496 C C . LYS A 1 194 ? -19.780 -0.018 7.309 1.00 63.03 194 LYS A C 1
ATOM 1498 O O . LYS A 1 194 ? -20.534 0.825 6.847 1.00 63.03 194 LYS A O 1
ATOM 1503 N N . ASN A 1 195 ? -20.123 -0.830 8.312 1.00 65.06 195 ASN A N 1
ATOM 1504 C CA . ASN A 1 195 ? -21.459 -0.913 8.929 1.00 65.06 195 ASN A CA 1
ATOM 1505 C C . ASN A 1 195 ? -21.339 -0.893 10.456 1.00 65.06 195 ASN A C 1
ATOM 1507 O O . ASN A 1 195 ? -22.021 -1.645 11.159 1.00 65.06 195 ASN A O 1
ATOM 1511 N N . LEU A 1 196 ? -20.398 -0.098 10.962 1.00 75.19 196 LEU A N 1
ATOM 1512 C CA . LEU A 1 196 ? -20.106 -0.060 12.381 1.00 75.19 196 LEU A CA 1
ATOM 1513 C C . LEU A 1 196 ? -21.346 0.449 13.124 1.00 75.19 196 LEU A C 1
ATOM 1515 O O . LEU A 1 196 ? -21.742 1.604 12.974 1.00 75.19 196 LEU A O 1
ATOM 1519 N N . LYS A 1 197 ? -21.977 -0.431 13.905 1.00 76.69 197 LYS A N 1
ATOM 1520 C CA . LYS A 1 197 ? -23.094 -0.045 14.766 1.00 76.69 197 LYS A CA 1
ATOM 1521 C C . LYS A 1 197 ? -22.593 0.856 15.889 1.00 76.69 197 LYS A C 1
ATOM 1523 O O . LYS A 1 197 ? -21.466 0.694 16.360 1.00 76.69 197 LYS A O 1
ATOM 1528 N N . SER A 1 198 ? -23.441 1.782 16.325 1.00 81.44 198 SER A N 1
ATOM 1529 C CA . SER A 1 198 ? -23.158 2.608 17.499 1.00 81.44 198 SER A CA 1
ATOM 1530 C C . SER A 1 198 ? -23.006 1.710 18.729 1.00 81.44 198 SER A C 1
ATOM 1532 O O . SER A 1 198 ? -23.894 0.908 19.026 1.00 81.44 198 SER A O 1
ATOM 1534 N N . GLY A 1 199 ? -21.868 1.805 19.418 1.00 84.25 199 GLY A N 1
ATOM 1535 C CA . GLY A 1 199 ? -21.548 0.934 20.547 1.00 84.25 199 GLY A CA 1
ATOM 1536 C C . GLY A 1 199 ? -21.008 -0.432 20.146 1.00 84.25 199 GLY A C 1
ATOM 1537 O O . GLY A 1 199 ? -21.256 -1.420 20.837 1.00 84.25 199 GLY A O 1
ATOM 1538 N N . TYR A 1 200 ? -20.265 -0.503 19.039 1.00 87.81 200 TYR A N 1
ATOM 1539 C CA . TYR A 1 200 ? -19.546 -1.712 18.654 1.00 87.81 200 TYR A CA 1
ATOM 1540 C C . TYR A 1 200 ? -18.499 -2.062 19.715 1.00 87.81 200 TYR A C 1
ATOM 1542 O O . TYR A 1 200 ? -17.579 -1.283 19.961 1.00 87.81 200 TYR A O 1
ATOM 1550 N N . GLN A 1 201 ? -18.622 -3.243 20.320 1.00 89.00 201 GLN A N 1
ATOM 1551 C CA . GLN A 1 201 ? -17.646 -3.742 21.284 1.00 89.00 201 GLN A CA 1
ATOM 1552 C C . GLN A 1 201 ? -16.351 -4.120 20.559 1.00 89.00 201 GLN A C 1
ATOM 1554 O O . GLN A 1 201 ? -16.327 -5.035 19.732 1.00 89.00 201 GLN A O 1
ATOM 1559 N N . ILE A 1 202 ? -15.267 -3.419 20.880 1.00 86.56 202 ILE A N 1
ATOM 1560 C CA . ILE A 1 202 ? -13.924 -3.798 20.458 1.00 86.56 202 ILE A CA 1
ATOM 1561 C C . ILE A 1 202 ? -13.613 -5.148 21.121 1.00 86.56 202 ILE A C 1
ATOM 1563 O O . ILE A 1 202 ? -13.778 -5.280 22.335 1.00 86.56 202 ILE A O 1
ATOM 1567 N N . PRO A 1 203 ? -13.167 -6.163 20.357 1.00 82.19 203 PRO A N 1
ATOM 1568 C CA . PRO A 1 203 ? -12.731 -7.429 20.933 1.00 82.19 203 PRO A CA 1
ATOM 1569 C C . PRO A 1 203 ? -11.706 -7.203 22.048 1.00 82.19 203 PRO A C 1
ATOM 1571 O O . PRO A 1 203 ? -10.762 -6.445 21.854 1.00 82.19 203 PRO A O 1
ATOM 1574 N N . GLU A 1 204 ? -11.850 -7.893 23.176 1.00 72.00 204 GLU A N 1
ATOM 1575 C CA . GLU A 1 204 ? -11.018 -7.706 24.379 1.00 72.00 204 GLU A CA 1
ATOM 1576 C C . GLU A 1 204 ? -9.507 -7.751 24.077 1.00 72.00 204 GLU A C 1
ATOM 1578 O O . GLU A 1 204 ? -8.745 -6.885 24.501 1.00 72.00 204 GLU A O 1
ATOM 1583 N N . GLN A 1 205 ? -9.092 -8.685 23.214 1.00 71.06 205 GLN A N 1
ATOM 1584 C CA . GLN A 1 205 ? -7.711 -8.824 22.732 1.00 71.06 205 GLN A CA 1
ATOM 1585 C C . GLN A 1 205 ? -7.149 -7.581 22.009 1.00 71.06 205 GLN A C 1
ATOM 1587 O O . GLN A 1 205 ? -5.937 -7.456 21.858 1.00 71.06 205 GLN A O 1
ATOM 1592 N N . LEU A 1 206 ? -8.013 -6.676 21.538 1.00 78.06 206 LEU A N 1
ATOM 1593 C CA . LEU A 1 206 ? -7.655 -5.445 20.834 1.00 78.06 206 LEU A CA 1
ATOM 1594 C C . LEU A 1 206 ? -7.737 -4.190 21.707 1.00 78.06 206 LEU A C 1
ATOM 1596 O O . LEU A 1 206 ? -7.251 -3.151 21.267 1.00 78.06 206 LEU A O 1
ATOM 1600 N N . GLY A 1 207 ? -8.289 -4.251 22.924 1.00 74.06 207 GLY A N 1
ATOM 1601 C CA . GLY A 1 207 ? -8.427 -3.068 23.787 1.00 74.06 207 GLY A CA 1
ATOM 1602 C C . GLY A 1 207 ? -7.092 -2.341 23.986 1.00 74.06 207 GLY A C 1
ATOM 1603 O O . GLY A 1 207 ? -6.965 -1.155 23.689 1.00 74.06 207 GLY A O 1
ATOM 1604 N N . HIS A 1 208 ? -6.040 -3.093 24.327 1.00 73.06 208 HIS A N 1
ATOM 1605 C CA . HIS A 1 208 ? -4.687 -2.546 24.479 1.00 73.06 208 HIS A CA 1
ATOM 1606 C C . HIS A 1 208 ? -4.100 -1.952 23.196 1.00 73.06 208 HIS A C 1
ATOM 1608 O O . HIS A 1 208 ? -3.299 -1.023 23.280 1.00 73.06 208 HIS A O 1
ATOM 1614 N N . LEU A 1 209 ? -4.469 -2.463 22.018 1.00 81.50 209 LEU A N 1
ATOM 1615 C CA . LEU A 1 209 ? -4.016 -1.890 20.752 1.00 81.50 209 LEU A CA 1
ATOM 1616 C C . LEU A 1 209 ? -4.603 -0.488 20.564 1.00 81.50 209 LEU A C 1
ATOM 1618 O O . LEU A 1 209 ? -3.856 0.434 20.248 1.00 81.50 209 LEU A O 1
ATOM 1622 N N . PHE A 1 210 ? -5.909 -0.320 20.784 1.00 86.56 210 PHE A N 1
ATOM 1623 C CA . PHE A 1 210 ? -6.577 0.977 20.656 1.00 86.56 210 PHE A CA 1
ATOM 1624 C C . PHE A 1 210 ? -6.046 1.980 21.683 1.00 86.56 210 PHE A C 1
ATOM 1626 O O . PHE A 1 210 ? -5.671 3.087 21.296 1.00 86.56 210 PHE A O 1
ATOM 1633 N N . ASP A 1 211 ? -5.903 1.564 22.944 1.00 78.88 211 ASP A N 1
ATOM 1634 C CA . ASP A 1 211 ? -5.326 2.399 24.004 1.00 78.88 211 ASP A CA 1
ATOM 1635 C C . ASP A 1 211 ? -3.898 2.829 23.674 1.00 78.88 211 ASP A C 1
ATOM 1637 O O . ASP A 1 211 ? -3.528 3.988 23.862 1.00 78.88 211 ASP A O 1
ATOM 1641 N N . ASN A 1 212 ? -3.085 1.906 23.155 1.00 78.94 212 ASN A N 1
ATOM 1642 C CA . ASN A 1 212 ? -1.716 2.206 22.771 1.00 78.94 212 ASN A CA 1
ATOM 1643 C C . ASN A 1 212 ? -1.676 3.184 21.594 1.00 78.94 212 ASN A C 1
ATOM 1645 O O . ASN A 1 212 ? -1.000 4.206 21.688 1.00 78.94 212 ASN A O 1
ATOM 1649 N N . LEU A 1 213 ? -2.430 2.917 20.520 1.00 86.44 213 LEU A N 1
ATOM 1650 C CA . LEU A 1 213 ? -2.530 3.812 19.365 1.00 86.44 213 LEU A CA 1
ATOM 1651 C C . LEU A 1 213 ? -2.977 5.209 19.807 1.00 86.44 213 LEU A C 1
ATOM 1653 O O . LEU A 1 213 ? -2.316 6.190 19.469 1.00 86.44 213 LEU A O 1
ATOM 1657 N N . TRP A 1 214 ? -4.028 5.309 20.623 1.00 87.88 214 TRP A N 1
ATOM 1658 C CA . TRP A 1 214 ? -4.475 6.577 21.186 1.00 87.88 214 TRP A CA 1
ATOM 1659 C C . TRP A 1 214 ? -3.369 7.236 22.017 1.00 87.88 214 TRP A C 1
ATOM 1661 O O . TRP A 1 214 ? -2.998 8.374 21.750 1.00 87.88 214 TRP A O 1
ATOM 1671 N N . SER A 1 215 ? -2.755 6.547 22.974 1.00 80.88 215 SER A N 1
ATOM 1672 C CA . SER A 1 215 ? -1.754 7.143 23.866 1.00 80.88 215 SER A CA 1
ATOM 1673 C C . SER A 1 215 ? -0.520 7.681 23.123 1.00 80.88 215 SER A C 1
ATOM 1675 O O . SER A 1 215 ? -0.142 8.841 23.306 1.00 80.88 215 SER A O 1
ATOM 1677 N N . ILE A 1 216 ? 0.078 6.884 22.228 1.00 79.81 216 ILE A N 1
ATOM 1678 C CA . ILE A 1 216 ? 1.337 7.244 21.547 1.00 79.81 216 ILE A CA 1
ATOM 1679 C C . ILE A 1 216 ? 1.181 8.362 20.513 1.00 79.81 216 ILE A C 1
ATOM 1681 O O . ILE A 1 216 ? 2.178 8.994 20.152 1.00 79.81 216 ILE A O 1
ATOM 1685 N N . GLY A 1 217 ? -0.043 8.580 20.020 1.00 80.56 217 GLY A N 1
ATOM 1686 C CA . GLY A 1 217 ? -0.365 9.626 19.050 1.00 80.56 217 GLY A CA 1
ATOM 1687 C C . GLY A 1 217 ? -0.449 11.027 19.652 1.00 80.56 217 GLY A C 1
ATOM 1688 O O . GLY A 1 217 ? -0.439 12.004 18.908 1.00 80.56 217 GLY A O 1
ATOM 1689 N N . ARG A 1 218 ? -0.511 11.154 20.986 1.00 83.81 218 ARG A N 1
ATOM 1690 C CA . ARG A 1 218 ? -0.716 12.446 21.653 1.00 83.81 218 ARG A CA 1
ATOM 1691 C C . ARG A 1 218 ? 0.374 13.450 21.269 1.00 83.81 218 ARG A C 1
ATOM 1693 O O . ARG A 1 218 ? 1.560 13.208 21.489 1.00 83.81 218 ARG A O 1
ATOM 1700 N N . GLY A 1 219 ? -0.047 14.597 20.734 1.00 81.25 219 GLY A N 1
ATOM 1701 C CA . GLY A 1 219 ? 0.856 15.683 20.339 1.00 81.25 219 GLY A CA 1
ATOM 1702 C C . GLY A 1 219 ? 1.712 15.379 19.105 1.00 81.25 219 GLY A C 1
ATOM 1703 O O . GLY A 1 219 ? 2.686 16.089 18.859 1.00 81.25 219 GLY A O 1
ATOM 1704 N N . LYS A 1 220 ? 1.382 14.330 18.343 1.00 91.00 220 LYS A N 1
ATOM 1705 C CA . LYS A 1 220 ? 2.023 13.9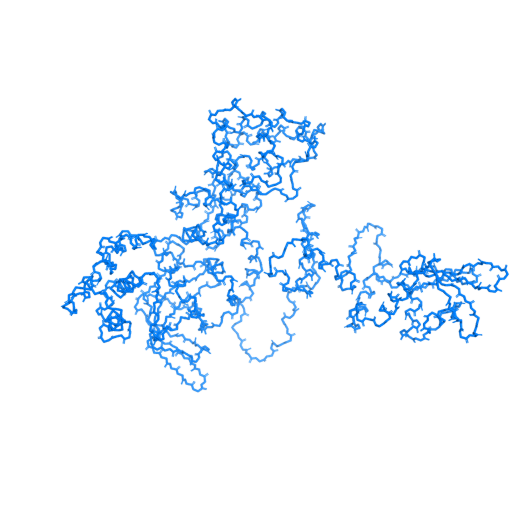95 17.068 1.00 91.00 220 LYS A CA 1
ATOM 1706 C C . LYS A 1 220 ? 1.021 14.139 15.939 1.00 91.00 220 LYS A C 1
ATOM 1708 O O . LYS A 1 220 ? -0.152 13.838 16.109 1.00 91.00 220 LYS A O 1
ATOM 1713 N N . HIS A 1 221 ? 1.510 14.503 14.759 1.00 95.62 221 HIS A N 1
ATOM 1714 C CA . HIS A 1 221 ? 0.679 14.447 13.567 1.00 95.62 221 HIS A CA 1
ATOM 1715 C C . HIS A 1 221 ? 0.258 12.992 13.274 1.00 95.62 221 HIS A C 1
ATOM 1717 O O . HIS A 1 221 ? 1.094 12.089 13.359 1.00 95.62 221 HIS A O 1
ATOM 1723 N N . SER A 1 222 ? -0.985 12.740 12.856 1.00 96.00 222 SER A N 1
ATOM 1724 C CA . SER A 1 222 ? -1.484 11.382 12.552 1.00 96.00 222 SER A CA 1
ATOM 1725 C C . SER A 1 222 ? -0.631 10.629 11.521 1.00 96.00 222 SER A C 1
ATOM 1727 O O . SER A 1 222 ? -0.471 9.414 11.603 1.00 96.00 222 SER A O 1
ATOM 1729 N N . LEU A 1 223 ? -0.034 11.341 10.556 1.00 95.75 223 LEU A N 1
ATOM 1730 C CA . LEU A 1 223 ? 0.901 10.738 9.590 1.00 95.75 223 LEU A CA 1
ATOM 1731 C C . LEU A 1 223 ? 2.178 10.232 10.273 1.00 95.75 223 LEU A C 1
ATOM 1733 O O . LEU A 1 223 ? 2.643 9.141 9.962 1.00 95.75 223 LEU A O 1
ATOM 1737 N N . LYS A 1 224 ? 2.720 10.994 11.229 1.00 94.62 224 LYS A N 1
ATOM 1738 C CA . LYS A 1 224 ? 3.887 10.583 12.016 1.00 94.62 224 LYS A CA 1
ATOM 1739 C C . LYS A 1 224 ? 3.567 9.375 12.882 1.00 94.62 224 LYS A C 1
ATOM 1741 O O . LYS A 1 224 ? 4.331 8.420 12.910 1.00 94.62 224 LYS A O 1
ATOM 1746 N N . GLN A 1 225 ? 2.401 9.384 13.521 1.00 93.69 225 GLN A N 1
ATOM 1747 C CA . GLN A 1 225 ? 1.903 8.231 14.264 1.00 93.69 225 GLN A CA 1
ATOM 1748 C C . GLN A 1 225 ? 1.827 6.973 13.383 1.00 93.69 225 GLN A C 1
ATOM 1750 O O . GLN A 1 225 ? 2.266 5.910 13.813 1.00 93.69 225 GLN A O 1
ATOM 1755 N N . TYR A 1 226 ? 1.318 7.089 12.150 1.00 94.75 226 TYR A N 1
ATOM 1756 C CA . TYR A 1 226 ? 1.284 5.978 11.197 1.00 94.75 226 TYR A CA 1
ATOM 1757 C C . TYR A 1 226 ? 2.690 5.470 10.846 1.00 94.75 226 TYR A C 1
ATOM 1759 O O . TYR A 1 226 ? 2.931 4.266 10.921 1.00 94.75 226 TYR A O 1
ATOM 1767 N N . VAL A 1 227 ? 3.622 6.366 10.499 1.00 94.25 227 VAL A N 1
ATOM 1768 C CA . VAL A 1 227 ? 4.986 5.968 10.114 1.00 94.25 227 VAL A CA 1
ATOM 1769 C C . VAL A 1 227 ? 5.708 5.287 11.280 1.00 94.25 227 VAL A C 1
ATOM 1771 O O . VAL A 1 227 ? 6.208 4.175 11.112 1.00 94.25 227 VAL A O 1
ATOM 1774 N N . GLU A 1 228 ? 5.668 5.875 12.480 1.00 91.50 228 GLU A N 1
ATOM 1775 C CA . GLU A 1 228 ? 6.263 5.290 13.692 1.00 91.50 228 GLU A CA 1
ATOM 1776 C C . GLU A 1 228 ? 5.640 3.943 14.087 1.00 91.50 228 GLU A C 1
ATOM 1778 O O . GLU A 1 228 ? 6.323 3.087 14.653 1.00 91.50 228 GLU A O 1
ATOM 1783 N N . TRP A 1 229 ? 4.339 3.757 13.846 1.00 92.62 229 TRP A N 1
ATOM 1784 C CA . TRP A 1 229 ? 3.681 2.473 14.068 1.00 92.62 229 TRP A CA 1
ATOM 1785 C C . TRP A 1 229 ? 4.163 1.437 13.052 1.00 92.62 229 TRP A C 1
ATOM 1787 O O . TRP A 1 229 ? 4.614 0.359 13.438 1.00 92.62 229 TRP A O 1
ATOM 1797 N N . SER A 1 230 ? 4.128 1.778 11.762 1.00 92.25 230 SER A N 1
ATOM 1798 C CA . SER A 1 230 ? 4.465 0.843 10.688 1.00 92.25 230 SER A CA 1
ATOM 1799 C C . SER A 1 230 ? 5.923 0.381 10.736 1.00 92.25 230 SER A C 1
ATOM 1801 O O . SER A 1 230 ? 6.194 -0.772 10.425 1.00 92.25 230 SER A O 1
ATOM 1803 N N . SER A 1 231 ? 6.859 1.214 11.209 1.00 90.12 231 SER A N 1
ATOM 1804 C CA . SER A 1 231 ? 8.264 0.812 11.376 1.00 90.12 231 SER A CA 1
ATOM 1805 C C . SER A 1 231 ? 8.488 -0.194 12.513 1.00 90.12 231 SER A C 1
ATOM 1807 O O . SER A 1 231 ? 9.468 -0.943 12.503 1.00 90.12 231 SER A O 1
ATOM 1809 N N . LYS A 1 232 ? 7.574 -0.251 13.489 1.00 88.50 232 LYS A N 1
ATOM 1810 C CA . LYS A 1 232 ? 7.644 -1.160 14.644 1.00 88.50 232 LYS A CA 1
ATOM 1811 C C . LYS A 1 232 ? 6.790 -2.411 14.466 1.00 88.50 232 LYS A C 1
ATOM 1813 O O . LYS A 1 232 ? 7.106 -3.445 15.061 1.00 88.50 232 LYS A O 1
ATOM 1818 N N . ASP A 1 233 ? 5.735 -2.331 13.662 1.00 87.62 233 ASP A N 1
ATOM 1819 C CA . ASP A 1 233 ? 4.824 -3.444 13.423 1.00 87.62 233 ASP A CA 1
ATOM 1820 C C . ASP A 1 233 ? 5.557 -4.650 12.794 1.00 87.62 233 ASP A C 1
ATOM 1822 O O . ASP A 1 233 ? 6.324 -4.477 11.843 1.00 87.62 233 ASP A O 1
ATOM 1826 N N . PRO A 1 234 ? 5.359 -5.890 13.286 1.00 81.12 234 PRO A N 1
ATOM 1827 C CA . PRO A 1 234 ? 6.071 -7.067 12.788 1.00 81.12 234 PRO A CA 1
ATOM 1828 C C . PRO A 1 234 ? 5.903 -7.347 11.289 1.00 81.12 234 PRO A C 1
ATOM 1830 O O . PRO A 1 234 ? 6.800 -7.952 10.697 1.00 81.12 234 PRO A O 1
ATOM 1833 N N . VAL A 1 235 ? 4.779 -6.933 10.698 1.00 84.44 235 VAL A N 1
ATOM 1834 C CA . VAL A 1 235 ? 4.423 -7.171 9.296 1.00 84.44 235 VAL A CA 1
ATOM 1835 C C . VAL A 1 235 ? 4.675 -5.920 8.458 1.00 84.44 235 VAL A C 1
ATOM 1837 O O . VAL A 1 235 ? 5.353 -6.003 7.432 1.00 84.44 235 VAL A O 1
ATOM 1840 N N . GLU A 1 236 ? 4.176 -4.762 8.891 1.00 86.56 236 GLU A N 1
ATOM 1841 C CA . GLU A 1 236 ? 4.243 -3.522 8.108 1.00 86.56 236 GLU A CA 1
ATOM 1842 C C . GLU A 1 236 ? 5.659 -2.935 8.032 1.00 86.56 236 GLU A C 1
ATOM 1844 O O . GLU A 1 236 ? 5.979 -2.258 7.053 1.00 86.56 236 GLU A O 1
ATOM 1849 N N . LYS A 1 237 ? 6.567 -3.303 8.953 1.00 87.50 237 LYS A N 1
ATOM 1850 C CA . LYS A 1 237 ? 7.999 -2.962 8.838 1.00 87.50 237 LYS A CA 1
ATOM 1851 C C . LYS A 1 237 ? 8.703 -3.675 7.685 1.00 87.50 237 LYS A C 1
ATOM 1853 O O . LYS A 1 237 ? 9.858 -3.377 7.392 1.00 87.50 237 LYS A O 1
ATOM 1858 N N . ARG A 1 238 ? 8.028 -4.652 7.064 1.00 88.81 238 ARG A N 1
ATOM 1859 C CA . ARG A 1 238 ? 8.511 -5.456 5.935 1.00 88.81 238 ARG A CA 1
ATOM 1860 C C . ARG A 1 238 ? 9.867 -6.108 6.204 1.00 88.81 238 ARG A C 1
ATOM 1862 O O . ARG A 1 238 ? 10.851 -5.759 5.553 1.00 88.81 238 ARG A O 1
ATOM 1869 N N . PRO A 1 239 ? 9.948 -7.084 7.129 1.00 89.50 239 PRO A N 1
ATOM 1870 C CA . PRO A 1 239 ? 11.202 -7.787 7.413 1.00 89.50 239 PRO A CA 1
ATOM 1871 C C . PRO A 1 239 ? 11.763 -8.541 6.194 1.00 89.50 239 PRO A C 1
ATOM 1873 O O . PRO A 1 239 ? 12.948 -8.852 6.165 1.00 89.50 239 PRO A O 1
ATOM 1876 N N . ASP A 1 240 ? 10.923 -8.808 5.192 1.00 89.00 240 ASP A N 1
ATOM 1877 C CA . ASP A 1 240 ? 11.276 -9.378 3.891 1.00 89.00 240 ASP A CA 1
ATOM 1878 C C . ASP A 1 240 ? 11.984 -8.386 2.951 1.00 89.00 240 ASP A C 1
ATOM 1880 O O . ASP A 1 240 ? 12.725 -8.811 2.073 1.00 89.00 240 ASP A O 1
ATOM 1884 N N . TRP A 1 241 ? 11.769 -7.077 3.118 1.00 93.69 241 TRP A N 1
ATOM 1885 C CA . TRP A 1 241 ? 12.258 -6.040 2.197 1.00 93.69 241 TRP A CA 1
ATOM 1886 C C . TRP A 1 241 ? 13.240 -5.064 2.856 1.00 93.69 241 TRP A C 1
ATOM 1888 O O . TRP A 1 241 ? 14.210 -4.650 2.224 1.00 93.69 241 TRP A O 1
ATOM 1898 N N . LEU A 1 242 ? 13.034 -4.718 4.129 1.00 94.19 242 LEU A N 1
ATOM 1899 C CA . LEU A 1 242 ? 13.837 -3.743 4.867 1.00 94.19 242 LEU A CA 1
ATOM 1900 C C . LEU A 1 242 ? 15.350 -4.045 4.838 1.00 94.19 242 LEU A C 1
ATOM 1902 O O . LEU A 1 242 ? 16.103 -3.137 4.472 1.00 94.19 242 LEU A O 1
ATOM 1906 N N . PRO A 1 243 ? 15.827 -5.273 5.142 1.00 95.44 243 PRO A N 1
ATOM 1907 C CA . PRO A 1 243 ? 17.263 -5.565 5.128 1.00 95.44 243 PRO A CA 1
ATOM 1908 C C . PRO A 1 243 ? 17.879 -5.414 3.733 1.00 95.44 243 PRO A C 1
ATOM 1910 O O . PRO A 1 243 ? 18.973 -4.866 3.585 1.00 95.44 243 PRO A O 1
ATOM 1913 N N . ASP A 1 244 ? 17.159 -5.859 2.703 1.00 94.44 244 ASP A N 1
ATOM 1914 C CA . ASP A 1 244 ? 17.611 -5.772 1.318 1.00 94.44 244 ASP A CA 1
ATOM 1915 C C . ASP A 1 244 ? 17.643 -4.321 0.837 1.00 94.44 244 ASP A C 1
ATOM 1917 O O . ASP A 1 244 ? 18.616 -3.911 0.204 1.00 94.44 244 ASP A O 1
ATOM 1921 N N . TYR A 1 245 ? 16.642 -3.507 1.183 1.00 96.19 245 TYR A N 1
ATOM 1922 C CA . TYR A 1 245 ? 16.638 -2.089 0.829 1.00 96.19 245 TYR A CA 1
ATOM 1923 C C . TYR A 1 245 ? 17.808 -1.351 1.500 1.00 96.19 245 TYR A C 1
ATOM 1925 O O . TYR A 1 245 ? 18.572 -0.664 0.818 1.00 96.19 245 TYR A O 1
ATOM 1933 N N . GLN A 1 246 ? 18.030 -1.561 2.802 1.00 96.00 246 GLN A N 1
ATOM 1934 C CA . GLN A 1 246 ? 19.176 -0.983 3.517 1.00 96.00 246 GLN A CA 1
ATOM 1935 C C . GLN A 1 246 ? 20.508 -1.392 2.880 1.00 96.00 246 GLN A C 1
ATOM 1937 O O . GLN A 1 246 ? 21.368 -0.547 2.626 1.00 96.00 246 GLN A O 1
ATOM 1942 N N . LYS A 1 247 ? 20.666 -2.682 2.565 1.00 95.94 247 LYS A N 1
ATOM 1943 C CA . LYS A 1 247 ? 21.861 -3.200 1.898 1.00 95.94 247 LYS A CA 1
ATOM 1944 C C . LYS A 1 247 ? 22.109 -2.498 0.562 1.00 95.94 247 LYS A C 1
ATOM 1946 O O . LYS A 1 247 ? 23.225 -2.048 0.318 1.00 95.94 247 LYS A O 1
ATOM 1951 N N . ARG A 1 248 ? 21.086 -2.366 -0.287 1.00 96.38 248 ARG A N 1
ATOM 1952 C CA . ARG A 1 248 ? 21.221 -1.743 -1.614 1.00 96.38 248 ARG A CA 1
ATOM 1953 C C . ARG A 1 248 ? 21.518 -0.252 -1.559 1.00 96.38 248 ARG A C 1
ATOM 1955 O O . ARG A 1 248 ? 22.301 0.226 -2.375 1.00 96.38 248 ARG A O 1
ATOM 1962 N N . VAL A 1 249 ? 20.933 0.467 -0.603 1.00 95.56 249 VAL A N 1
ATOM 1963 C CA . VAL A 1 249 ? 21.255 1.884 -0.369 1.00 95.56 249 VAL A CA 1
ATOM 1964 C C . VAL A 1 249 ? 22.711 2.035 0.073 1.00 95.56 249 VAL A C 1
ATOM 1966 O O . VAL A 1 249 ? 23.422 2.887 -0.446 1.00 95.56 249 VAL A O 1
ATOM 1969 N N . ASN A 1 250 ? 23.209 1.160 0.949 1.00 95.81 250 ASN A N 1
ATOM 1970 C CA . ASN A 1 250 ? 24.616 1.200 1.358 1.00 95.81 250 ASN A CA 1
ATOM 1971 C C . ASN A 1 250 ? 25.573 0.864 0.196 1.00 95.81 250 ASN A C 1
ATOM 1973 O O . ASN A 1 250 ? 26.589 1.538 0.005 1.00 95.81 250 ASN A O 1
ATOM 1977 N N . GLU A 1 251 ? 25.245 -0.155 -0.606 1.00 96.44 251 GLU A N 1
ATOM 1978 C CA . GLU A 1 251 ? 26.024 -0.540 -1.792 1.00 96.44 251 GLU A CA 1
ATOM 1979 C C . GLU A 1 251 ? 26.100 0.605 -2.810 1.00 96.44 251 GLU A C 1
ATOM 1981 O O . GLU A 1 251 ? 27.189 0.944 -3.275 1.00 96.44 251 GLU A O 1
ATOM 1986 N N . ILE A 1 252 ? 24.970 1.245 -3.131 1.00 96.81 252 ILE A N 1
ATOM 1987 C CA . ILE A 1 252 ? 24.962 2.333 -4.113 1.00 96.81 252 ILE A CA 1
ATOM 1988 C C . ILE A 1 252 ? 25.622 3.598 -3.572 1.00 96.81 252 ILE A C 1
ATOM 1990 O O . ILE A 1 252 ? 26.333 4.254 -4.325 1.00 96.81 252 ILE A O 1
ATOM 1994 N N . GLN A 1 253 ? 25.490 3.898 -2.277 1.00 96.12 253 GLN A N 1
ATOM 1995 C CA . GLN A 1 253 ? 26.174 5.034 -1.662 1.00 96.12 253 GLN A CA 1
ATOM 1996 C C . GLN A 1 253 ? 27.699 4.876 -1.733 1.00 96.12 253 GLN A C 1
ATOM 1998 O O . GLN A 1 253 ? 28.407 5.815 -2.097 1.00 96.12 253 GLN A O 1
ATOM 2003 N N . THR A 1 254 ? 28.204 3.658 -1.512 1.00 97.19 254 THR A N 1
ATOM 2004 C CA . THR A 1 254 ? 29.628 3.336 -1.710 1.00 97.19 254 THR A CA 1
ATOM 2005 C C . THR A 1 254 ? 30.063 3.589 -3.160 1.00 97.19 254 THR A C 1
ATOM 2007 O O . THR A 1 254 ? 31.137 4.135 -3.415 1.00 97.19 254 THR A O 1
ATOM 2010 N N . LEU A 1 255 ? 29.217 3.235 -4.136 1.00 97.56 255 LEU A N 1
ATOM 2011 C CA . LEU A 1 255 ? 29.485 3.481 -5.557 1.00 97.56 255 LEU A CA 1
ATOM 2012 C C . LEU A 1 255 ? 29.405 4.969 -5.933 1.00 97.56 255 LEU A C 1
ATOM 2014 O O . LEU A 1 255 ? 30.162 5.404 -6.799 1.00 97.56 255 LEU A O 1
ATOM 2018 N N . VAL A 1 256 ? 28.538 5.754 -5.291 1.00 97.06 256 VAL A N 1
ATOM 2019 C CA . VAL A 1 256 ? 28.457 7.215 -5.472 1.00 97.06 256 VAL A CA 1
ATOM 2020 C C . VAL A 1 256 ? 29.737 7.891 -4.973 1.00 97.06 256 VAL A C 1
ATOM 2022 O O . VAL A 1 256 ? 30.276 8.764 -5.653 1.00 97.06 256 VAL A O 1
ATOM 2025 N N . GLU A 1 257 ? 30.281 7.452 -3.836 1.00 96.94 257 GLU A N 1
ATOM 2026 C CA . GLU A 1 257 ? 31.554 7.950 -3.291 1.00 96.94 257 GLU A CA 1
ATOM 2027 C C . GLU A 1 257 ? 32.770 7.490 -4.111 1.00 96.94 257 GLU A C 1
ATOM 2029 O O . GLU A 1 257 ? 33.783 8.195 -4.216 1.00 96.94 257 GLU A O 1
ATOM 2034 N N . HIS A 1 258 ? 32.675 6.316 -4.745 1.00 96.81 258 HIS A N 1
ATOM 2035 C CA . HIS A 1 258 ? 33.736 5.732 -5.564 1.00 96.81 258 HIS A CA 1
ATOM 2036 C C . HIS A 1 258 ? 33.268 5.313 -6.974 1.00 96.81 258 HIS A C 1
ATOM 2038 O O . HIS A 1 258 ? 33.404 4.141 -7.344 1.00 96.81 258 HIS A O 1
ATOM 2044 N N . PRO A 1 259 ? 32.852 6.252 -7.855 1.00 95.50 259 PRO A N 1
ATOM 2045 C CA . PRO A 1 259 ? 32.204 5.921 -9.135 1.00 95.50 259 PRO A CA 1
ATOM 2046 C C . PRO A 1 259 ? 33.057 5.093 -10.101 1.00 95.50 259 PRO A C 1
ATOM 2048 O O . PRO A 1 259 ? 32.542 4.434 -11.001 1.00 95.50 259 PRO A O 1
ATOM 2051 N N . LYS A 1 260 ? 34.385 5.106 -9.922 1.00 94.56 260 LYS A N 1
ATOM 2052 C CA . LYS A 1 260 ? 35.324 4.302 -10.719 1.00 94.56 260 LYS A CA 1
ATOM 2053 C C . LYS A 1 260 ? 35.200 2.794 -10.464 1.00 94.56 260 LYS A C 1
ATOM 2055 O O . LYS A 1 260 ? 35.672 2.026 -11.295 1.00 94.56 260 LYS A O 1
ATOM 2060 N N . GLN A 1 261 ? 34.603 2.381 -9.345 1.00 95.69 261 GLN A N 1
ATOM 2061 C CA . GLN A 1 261 ? 34.400 0.971 -8.992 1.00 95.69 261 GLN A CA 1
ATOM 2062 C C . GLN A 1 261 ? 33.169 0.352 -9.671 1.00 95.69 261 GLN A C 1
ATOM 2064 O O . GLN A 1 261 ? 33.061 -0.872 -9.714 1.00 95.69 261 GLN A O 1
ATOM 2069 N N . LEU A 1 262 ? 32.290 1.185 -10.248 1.00 97.31 262 LEU A N 1
ATOM 2070 C CA . LEU A 1 262 ? 31.081 0.749 -10.941 1.00 97.31 262 LEU A CA 1
ATOM 2071 C C . LEU A 1 262 ? 31.414 -0.240 -12.068 1.00 97.31 262 LEU A C 1
ATOM 2073 O O . LEU A 1 262 ? 32.077 0.110 -13.060 1.00 97.31 262 LEU A O 1
ATOM 2077 N N . ASN A 1 263 ? 30.907 -1.460 -11.927 1.00 95.81 263 ASN A N 1
ATOM 2078 C CA . ASN A 1 263 ? 31.116 -2.566 -12.853 1.00 95.81 263 ASN A CA 1
ATOM 2079 C C . ASN A 1 263 ? 29.788 -3.115 -13.409 1.00 95.81 263 ASN A C 1
ATOM 2081 O O . ASN A 1 263 ? 28.700 -2.665 -13.057 1.00 95.81 263 ASN A O 1
ATOM 2085 N N . ASP A 1 264 ? 29.888 -4.083 -14.316 1.00 94.25 264 ASP A N 1
ATOM 2086 C CA . ASP A 1 264 ? 28.740 -4.622 -15.049 1.00 94.25 264 ASP A CA 1
ATOM 2087 C C . ASP A 1 264 ? 27.770 -5.407 -14.146 1.00 94.25 264 ASP A C 1
ATOM 2089 O O . ASP A 1 264 ? 26.558 -5.359 -14.364 1.00 94.25 264 ASP A O 1
ATOM 2093 N N . ASN A 1 265 ? 28.268 -6.049 -13.080 1.00 93.75 265 ASN A N 1
ATOM 2094 C CA . ASN A 1 265 ? 27.418 -6.722 -12.091 1.00 93.75 265 ASN A CA 1
ATOM 2095 C C . ASN A 1 265 ? 26.614 -5.717 -11.254 1.00 93.75 265 ASN A C 1
ATOM 2097 O O . ASN A 1 265 ? 25.502 -6.030 -10.832 1.00 93.75 265 ASN A O 1
ATOM 2101 N N . ASP A 1 266 ? 27.143 -4.512 -11.027 1.00 97.12 266 ASP A N 1
ATOM 2102 C CA . ASP A 1 266 ? 26.387 -3.451 -10.359 1.00 97.12 266 ASP A CA 1
ATOM 2103 C C . ASP A 1 266 ? 25.241 -2.965 -11.255 1.00 97.12 266 ASP A C 1
ATOM 2105 O O . ASP A 1 266 ? 24.097 -2.832 -10.823 1.00 97.12 266 ASP A O 1
ATOM 2109 N N . LEU A 1 267 ? 25.528 -2.758 -12.545 1.00 97.56 267 LEU A N 1
ATOM 2110 C CA . LEU A 1 267 ? 24.533 -2.312 -13.524 1.00 97.56 267 LEU A CA 1
ATOM 2111 C C . LEU A 1 267 ? 23.382 -3.311 -13.686 1.00 97.56 267 LEU A C 1
ATOM 2113 O O . LEU A 1 267 ? 22.237 -2.898 -13.878 1.00 97.56 267 LEU A O 1
ATOM 2117 N N . GLU A 1 268 ? 23.675 -4.604 -13.575 1.00 95.31 268 GLU A N 1
ATOM 2118 C CA . GLU A 1 268 ? 22.702 -5.695 -13.646 1.00 95.31 268 GLU A CA 1
ATOM 2119 C C . GLU A 1 268 ? 21.588 -5.540 -12.594 1.00 95.31 268 GLU A C 1
ATOM 2121 O O . GLU A 1 268 ? 20.397 -5.572 -12.929 1.00 95.31 268 GLU A O 1
ATOM 2126 N N . TRP A 1 269 ? 21.938 -5.318 -11.323 1.00 94.75 269 TRP A N 1
ATOM 2127 C CA . TRP A 1 269 ? 20.927 -5.148 -10.273 1.00 94.75 269 TRP A CA 1
ATOM 2128 C C . TRP A 1 269 ? 20.322 -3.736 -10.262 1.00 94.75 269 TRP A C 1
ATOM 2130 O O . TRP A 1 269 ? 19.129 -3.585 -9.991 1.00 94.75 269 TRP A O 1
ATOM 2140 N N . ILE A 1 270 ? 21.084 -2.698 -10.624 1.00 96.81 270 ILE A N 1
ATOM 2141 C CA . ILE A 1 270 ? 20.569 -1.321 -10.697 1.00 96.81 270 ILE A CA 1
ATOM 2142 C C . ILE A 1 270 ? 19.471 -1.211 -11.773 1.00 96.81 270 ILE A C 1
ATOM 2144 O O . ILE A 1 270 ? 18.372 -0.711 -11.502 1.00 96.81 270 ILE A O 1
ATOM 2148 N N . TRP A 1 271 ? 19.726 -1.723 -12.982 1.00 96.25 271 TRP A N 1
ATOM 2149 C CA . TRP A 1 271 ? 18.868 -1.488 -14.150 1.00 96.25 271 TRP A CA 1
ATOM 2150 C C . TRP A 1 271 ? 17.983 -2.671 -14.541 1.00 96.25 271 TRP A C 1
ATOM 2152 O O . TRP A 1 271 ? 16.817 -2.460 -14.882 1.00 96.25 271 TRP A O 1
ATOM 2162 N N . ARG A 1 272 ? 18.501 -3.905 -14.533 1.00 94.00 272 ARG A N 1
ATOM 2163 C CA . ARG A 1 272 ? 17.825 -5.026 -15.205 1.00 94.00 272 ARG A CA 1
ATOM 2164 C C . ARG A 1 272 ? 16.813 -5.745 -14.328 1.00 94.00 272 ARG A C 1
ATOM 2166 O O . ARG A 1 272 ? 15.699 -6.026 -14.775 1.00 94.00 272 ARG A O 1
ATOM 2173 N N . GLN A 1 273 ? 17.196 -6.066 -13.095 1.00 90.75 273 GLN A N 1
ATOM 2174 C CA . GLN A 1 273 ? 16.391 -6.915 -12.218 1.00 90.75 273 GLN A CA 1
ATOM 2175 C C . GLN A 1 273 ? 14.988 -6.332 -11.995 1.00 90.75 273 GLN A C 1
ATOM 2177 O O . GLN A 1 273 ? 14.822 -5.141 -11.711 1.00 90.75 273 GLN A O 1
ATOM 2182 N N . ALA A 1 274 ? 13.960 -7.174 -12.145 1.00 81.19 274 ALA A N 1
ATOM 2183 C CA . ALA A 1 274 ? 12.572 -6.763 -11.938 1.00 81.19 274 ALA A CA 1
ATOM 2184 C C . ALA A 1 274 ? 12.340 -6.323 -10.487 1.00 81.19 274 ALA A C 1
ATOM 2186 O O . ALA A 1 274 ? 11.709 -5.296 -10.257 1.00 81.19 274 ALA A O 1
ATOM 2187 N N . GLU A 1 275 ? 12.948 -7.041 -9.548 1.00 88.00 275 GLU A N 1
ATOM 2188 C CA . GLU A 1 275 ? 13.020 -6.727 -8.126 1.00 88.00 275 GLU A CA 1
ATOM 2189 C C . GLU A 1 275 ? 14.492 -6.654 -7.748 1.00 88.00 275 GLU A C 1
ATOM 2191 O O . GLU A 1 275 ? 15.229 -7.609 -7.976 1.00 88.00 275 GLU A O 1
ATOM 2196 N N . ASN A 1 276 ? 14.938 -5.506 -7.244 1.00 89.06 276 ASN A N 1
ATOM 2197 C CA . ASN A 1 276 ? 16.360 -5.270 -6.994 1.00 89.06 276 ASN A CA 1
ATOM 2198 C C . ASN A 1 276 ? 16.688 -4.896 -5.545 1.00 89.06 276 ASN A C 1
ATOM 2200 O O . ASN A 1 276 ? 17.824 -4.525 -5.272 1.00 89.06 276 ASN A O 1
ATOM 2204 N N . GLY A 1 277 ? 15.711 -4.971 -4.639 1.00 90.00 277 GLY A N 1
ATOM 2205 C CA . GLY A 1 277 ? 15.812 -4.523 -3.245 1.00 90.00 277 GLY A CA 1
ATOM 2206 C C . GLY A 1 277 ? 15.372 -3.072 -3.014 1.00 90.00 277 GLY A C 1
ATOM 2207 O O . GLY A 1 277 ? 14.979 -2.741 -1.905 1.00 90.00 277 GLY A O 1
ATOM 2208 N N . ILE A 1 278 ? 15.338 -2.216 -4.046 1.00 93.19 278 ILE A N 1
ATOM 2209 C CA . ILE A 1 278 ? 14.805 -0.845 -3.934 1.00 93.19 278 ILE A CA 1
ATOM 2210 C C . ILE A 1 278 ? 13.296 -0.840 -4.152 1.00 93.19 278 ILE A C 1
ATOM 2212 O O . ILE A 1 278 ? 12.553 -0.421 -3.281 1.00 93.19 278 ILE A O 1
ATOM 2216 N N . CYS A 1 279 ? 12.826 -1.299 -5.314 1.00 89.50 279 CYS A N 1
ATOM 2217 C CA . CYS A 1 279 ? 11.403 -1.502 -5.592 1.00 89.50 279 CYS A CA 1
ATOM 2218 C C . CYS A 1 279 ? 11.204 -2.412 -6.817 1.00 89.50 279 CYS A C 1
ATOM 2220 O O . CYS A 1 279 ? 12.102 -2.562 -7.660 1.00 89.50 279 CYS A O 1
ATOM 2222 N N . SER A 1 280 ? 10.009 -2.996 -6.939 1.00 86.06 280 SER A N 1
ATOM 2223 C CA . SER A 1 280 ? 9.625 -3.775 -8.120 1.00 86.06 280 SER A CA 1
ATOM 2224 C C . SER A 1 280 ? 9.216 -2.863 -9.275 1.00 86.06 280 SER A C 1
ATOM 2226 O O . SER A 1 280 ? 8.536 -1.855 -9.083 1.00 86.06 280 SER A O 1
ATOM 2228 N N . VAL A 1 281 ? 9.615 -3.234 -10.490 1.00 82.06 281 VAL A N 1
ATOM 2229 C CA . VAL A 1 281 ? 9.189 -2.582 -11.741 1.00 82.06 281 VAL A CA 1
ATOM 2230 C C . VAL A 1 281 ? 8.459 -3.544 -12.677 1.00 82.06 281 VAL A C 1
ATOM 2232 O O . VAL A 1 281 ? 8.243 -3.201 -13.832 1.00 82.06 281 VAL A O 1
ATOM 2235 N N . SER A 1 282 ? 8.089 -4.746 -12.224 1.00 66.31 282 SER A N 1
ATOM 2236 C CA . SER A 1 282 ? 7.393 -5.754 -13.040 1.00 66.31 282 SER A CA 1
ATOM 2237 C C . SER A 1 282 ? 5.977 -5.298 -13.449 1.00 66.31 282 SER A C 1
ATOM 2239 O O . SER A 1 282 ? 5.279 -4.715 -12.619 1.00 66.31 282 SER A O 1
ATOM 2241 N N . PRO A 1 283 ? 5.515 -5.536 -14.700 1.00 57.78 283 PRO A N 1
ATOM 2242 C CA . PRO A 1 283 ? 6.179 -6.227 -15.821 1.00 57.78 283 PRO A CA 1
ATOM 2243 C C . PRO A 1 283 ? 7.102 -5.328 -16.678 1.00 57.78 283 PRO A C 1
ATOM 2245 O O . PRO A 1 283 ? 7.513 -5.701 -17.772 1.00 57.78 283 PRO A O 1
ATOM 2248 N N . GLY A 1 284 ? 7.425 -4.123 -16.217 1.00 71.81 284 GLY A N 1
ATOM 2249 C CA . GLY A 1 284 ? 8.215 -3.110 -16.923 1.00 71.81 284 GLY A CA 1
ATOM 2250 C C . GLY A 1 284 ? 9.742 -3.247 -16.840 1.00 71.81 284 GLY A C 1
ATOM 2251 O O . GLY A 1 284 ? 10.427 -2.291 -17.215 1.00 71.81 284 GLY A O 1
ATOM 2252 N N . SER A 1 285 ? 10.285 -4.385 -16.394 1.00 82.94 285 SER A N 1
ATOM 2253 C CA . SER A 1 285 ? 11.735 -4.618 -16.287 1.00 82.94 285 SER A CA 1
ATOM 2254 C C . SER A 1 285 ? 12.456 -4.556 -17.638 1.00 82.94 285 SER A C 1
ATOM 2256 O O . SER A 1 285 ? 11.849 -4.704 -18.704 1.00 82.94 285 SER A O 1
ATOM 2258 N N . LEU A 1 286 ? 13.766 -4.299 -17.599 1.00 87.62 286 LEU A N 1
ATOM 2259 C CA . LEU A 1 286 ? 14.593 -4.225 -18.800 1.00 87.62 286 LEU A CA 1
ATOM 2260 C C . LEU A 1 286 ? 14.928 -5.648 -19.303 1.00 87.62 286 LEU A C 1
ATOM 2262 O O . LEU A 1 286 ? 15.477 -6.443 -18.534 1.00 87.62 286 LEU A O 1
ATOM 2266 N N . PRO A 1 287 ? 14.619 -6.001 -20.567 1.00 89.62 287 PRO A N 1
ATOM 2267 C CA . PRO A 1 287 ? 14.969 -7.305 -21.129 1.00 89.62 287 PRO A CA 1
ATOM 2268 C C . PRO A 1 287 ? 16.483 -7.540 -21.157 1.00 89.62 287 PRO A C 1
ATOM 2270 O O . PRO A 1 287 ? 17.248 -6.612 -21.409 1.00 89.62 287 PRO A O 1
ATOM 2273 N N . VAL A 1 288 ? 16.913 -8.795 -20.980 1.00 92.06 288 VAL A N 1
ATOM 2274 C CA . VAL A 1 288 ? 18.342 -9.183 -20.973 1.00 92.06 288 VAL A CA 1
ATOM 2275 C C . VAL A 1 288 ? 19.055 -8.726 -22.249 1.00 92.06 288 VAL A C 1
ATOM 2277 O O . VAL A 1 288 ? 20.086 -8.071 -22.170 1.00 92.06 288 VAL A O 1
ATOM 2280 N N . ALA A 1 289 ? 18.451 -8.964 -23.416 1.00 91.94 289 ALA A N 1
ATOM 2281 C CA . ALA A 1 289 ? 19.030 -8.561 -24.696 1.00 91.94 289 ALA A CA 1
ATOM 2282 C C . ALA A 1 289 ? 19.194 -7.033 -24.835 1.00 91.94 289 ALA A C 1
ATOM 2284 O O . ALA A 1 289 ? 20.178 -6.566 -25.403 1.00 91.94 289 ALA A O 1
ATOM 2285 N N . GLU A 1 290 ? 18.249 -6.242 -24.307 1.00 94.69 290 GLU A N 1
ATOM 2286 C CA . GLU A 1 290 ? 18.351 -4.775 -24.313 1.00 94.69 290 GLU A CA 1
ATOM 2287 C C . GLU A 1 290 ? 19.413 -4.282 -23.321 1.00 94.69 290 GLU A C 1
ATOM 2289 O O . GLU A 1 290 ? 20.099 -3.302 -23.601 1.00 94.69 290 GLU A O 1
ATOM 2294 N N . PHE A 1 291 ? 19.571 -4.960 -22.182 1.00 95.69 291 PHE A N 1
ATOM 2295 C CA . PHE A 1 291 ? 20.601 -4.655 -21.191 1.00 95.69 291 PHE A CA 1
ATOM 2296 C C . PHE A 1 291 ? 22.011 -4.908 -21.740 1.00 95.69 291 PHE A C 1
ATOM 2298 O O . PHE A 1 291 ? 22.827 -3.987 -21.768 1.00 95.69 291 PHE A O 1
ATOM 2305 N N . GLU A 1 292 ? 22.276 -6.118 -22.241 1.00 95.56 292 GLU A N 1
ATOM 2306 C CA . GLU A 1 292 ? 23.590 -6.517 -22.765 1.00 95.56 292 GLU A CA 1
ATOM 2307 C C . GLU A 1 292 ? 24.030 -5.622 -23.929 1.00 95.56 292 GLU A C 1
ATOM 2309 O O . GLU A 1 292 ? 25.170 -5.158 -23.974 1.00 95.56 292 GLU A O 1
ATOM 2314 N N . LYS A 1 293 ? 23.100 -5.305 -24.840 1.00 96.38 293 LYS A N 1
ATOM 2315 C CA . LYS A 1 293 ? 23.360 -4.430 -25.989 1.00 96.38 293 LYS A CA 1
ATOM 2316 C C . LYS A 1 293 ? 23.737 -3.001 -25.574 1.00 96.38 293 LYS A C 1
ATOM 2318 O O . LYS A 1 293 ? 24.502 -2.348 -26.281 1.00 96.38 293 LYS A O 1
ATOM 2323 N N . ASN A 1 294 ? 23.208 -2.501 -24.455 1.00 97.19 294 ASN A N 1
ATOM 2324 C CA . ASN A 1 294 ? 23.282 -1.083 -24.084 1.00 97.19 294 ASN A CA 1
ATOM 2325 C C . ASN A 1 294 ? 24.061 -0.806 -22.788 1.00 97.19 294 ASN A C 1
ATOM 2327 O O . ASN A 1 294 ? 23.940 0.282 -22.221 1.00 97.19 294 ASN A O 1
ATOM 2331 N N . ILE A 1 295 ? 24.890 -1.738 -22.319 1.00 96.94 295 ILE A N 1
ATOM 2332 C CA . ILE A 1 295 ? 25.556 -1.629 -21.013 1.00 96.94 295 ILE A CA 1
ATOM 2333 C C . ILE A 1 295 ? 26.400 -0.353 -20.849 1.00 96.94 295 ILE A C 1
ATOM 2335 O O . ILE A 1 295 ? 26.333 0.312 -19.815 1.00 96.94 295 ILE A O 1
ATOM 2339 N N . SER A 1 296 ? 27.124 0.074 -21.891 1.00 97.44 296 SER A N 1
ATOM 2340 C CA . SER A 1 296 ? 27.924 1.308 -21.855 1.00 97.44 296 SER A CA 1
ATOM 2341 C C . SER A 1 296 ? 27.059 2.564 -21.724 1.00 97.44 296 SER A C 1
ATOM 2343 O O . SER A 1 296 ? 27.444 3.511 -21.038 1.00 97.44 296 SER A O 1
ATOM 2345 N N . PHE A 1 297 ? 25.877 2.566 -22.349 1.00 97.75 297 PHE A N 1
ATOM 2346 C CA . PHE A 1 297 ? 24.906 3.648 -22.212 1.00 97.75 297 PHE A CA 1
ATOM 2347 C C . PHE A 1 297 ? 24.352 3.694 -20.782 1.00 97.75 297 PHE A C 1
ATOM 2349 O O . PHE A 1 297 ? 24.383 4.749 -20.153 1.00 97.75 297 PHE A O 1
ATOM 2356 N N . LEU A 1 298 ? 23.947 2.547 -20.225 1.00 98.25 298 LEU A N 1
ATOM 2357 C CA . LEU A 1 298 ? 23.449 2.454 -18.846 1.00 98.25 298 LEU A CA 1
ATOM 2358 C C . LEU A 1 298 ? 24.507 2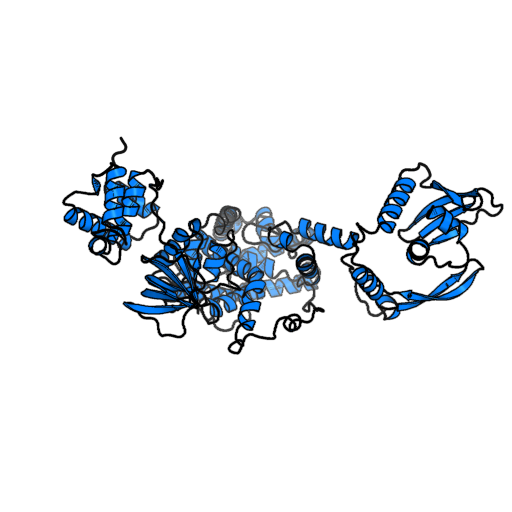.886 -17.820 1.00 98.25 298 LEU A C 1
ATOM 2360 O O . LEU A 1 298 ? 24.189 3.595 -16.863 1.00 98.25 298 LEU A O 1
ATOM 2364 N N . LYS A 1 299 ? 25.781 2.543 -18.050 1.00 98.31 299 LYS A N 1
ATOM 2365 C CA . LYS A 1 299 ? 26.905 3.023 -17.237 1.00 98.31 299 LYS A CA 1
ATOM 2366 C C . LYS A 1 299 ? 27.004 4.546 -17.249 1.00 98.31 299 LYS A C 1
ATOM 2368 O O . LYS A 1 299 ? 27.097 5.158 -16.189 1.00 98.31 299 LYS A O 1
ATOM 2373 N N . ALA A 1 300 ? 26.941 5.163 -18.430 1.00 98.06 300 ALA A N 1
ATOM 2374 C CA . ALA A 1 300 ? 26.982 6.617 -18.559 1.00 98.06 300 ALA A CA 1
ATOM 2375 C C . ALA A 1 300 ? 25.798 7.291 -17.845 1.00 98.06 300 ALA A C 1
ATOM 2377 O O . ALA A 1 300 ? 26.001 8.279 -17.142 1.00 98.06 300 ALA A O 1
ATOM 2378 N N . MET A 1 301 ? 24.583 6.740 -17.966 1.00 98.25 301 MET A N 1
ATOM 2379 C CA . MET A 1 301 ? 23.398 7.272 -17.276 1.00 98.25 301 MET A CA 1
ATOM 2380 C C . MET A 1 301 ? 23.545 7.168 -15.756 1.00 98.25 301 MET A C 1
ATOM 2382 O O . MET A 1 301 ? 23.267 8.127 -15.046 1.00 98.25 301 MET A O 1
ATOM 2386 N N . THR A 1 302 ? 24.054 6.039 -15.257 1.00 98.38 302 THR A N 1
ATOM 2387 C CA . THR A 1 302 ? 24.312 5.830 -13.821 1.00 98.38 302 THR A CA 1
ATOM 2388 C C . THR A 1 302 ? 25.270 6.884 -13.271 1.00 98.38 302 THR A C 1
ATOM 2390 O O . THR A 1 302 ? 24.984 7.507 -12.255 1.00 98.38 302 THR A O 1
ATOM 2393 N N . LEU A 1 303 ? 26.373 7.150 -13.981 1.00 98.25 303 LEU A N 1
ATOM 2394 C CA . LEU A 1 303 ? 27.354 8.160 -13.576 1.00 98.25 303 LEU A CA 1
ATOM 2395 C C . LEU A 1 303 ? 26.785 9.588 -13.602 1.00 98.25 303 LEU A C 1
ATOM 2397 O O . LEU A 1 303 ? 27.142 10.390 -12.741 1.00 98.25 303 LEU A O 1
ATOM 2401 N N . LYS A 1 304 ? 25.884 9.906 -14.545 1.00 98.31 304 LYS A N 1
ATOM 2402 C CA . LYS A 1 304 ? 25.156 11.188 -14.552 1.00 98.31 304 LYS A CA 1
ATOM 2403 C C . LYS A 1 304 ? 24.283 11.337 -13.302 1.00 98.31 304 LYS A C 1
ATOM 2405 O O . LYS A 1 304 ? 24.337 12.375 -12.650 1.00 98.31 304 LYS A O 1
ATOM 2410 N N . ILE A 1 305 ? 23.539 10.287 -12.938 1.00 98.25 305 ILE A N 1
ATOM 2411 C CA . ILE A 1 305 ? 22.688 10.284 -11.737 1.00 98.25 305 ILE A CA 1
ATOM 2412 C C . ILE A 1 305 ? 23.541 10.408 -10.469 1.00 98.25 305 ILE A C 1
ATOM 2414 O O . ILE A 1 305 ? 23.211 11.223 -9.617 1.00 98.25 305 ILE A O 1
ATOM 2418 N N . PHE A 1 306 ? 24.659 9.677 -10.362 1.00 98.00 306 PHE A N 1
ATOM 2419 C CA . PHE A 1 306 ? 25.578 9.778 -9.215 1.00 98.00 306 PHE A CA 1
ATOM 2420 C C . PHE A 1 306 ? 26.123 11.196 -9.026 1.00 98.00 306 PHE A C 1
ATOM 2422 O O . PHE A 1 306 ? 26.300 11.642 -7.899 1.00 98.00 306 PHE A O 1
ATOM 2429 N N . ALA A 1 307 ? 26.403 11.903 -10.124 1.00 97.38 307 ALA A N 1
ATOM 2430 C CA . ALA A 1 307 ? 26.949 13.251 -10.060 1.00 97.38 307 ALA A CA 1
ATOM 2431 C C . ALA A 1 307 ? 25.905 14.297 -9.638 1.00 97.38 307 ALA A C 1
ATOM 2433 O O . ALA A 1 307 ? 26.243 15.229 -8.908 1.00 97.38 307 ALA A O 1
ATOM 2434 N N . LYS A 1 308 ? 24.664 14.186 -10.134 1.00 96.69 308 LYS A N 1
ATOM 2435 C CA . LYS A 1 308 ? 23.618 15.196 -9.916 1.00 96.69 308 LYS A CA 1
ATOM 2436 C C . LYS A 1 308 ? 22.213 14.589 -10.078 1.00 96.69 308 LYS A C 1
ATOM 2438 O O . LYS A 1 308 ? 21.642 14.666 -11.165 1.00 96.69 308 LYS A O 1
ATOM 2443 N N . PRO A 1 309 ? 21.626 13.982 -9.035 1.00 95.62 309 PRO A N 1
ATOM 2444 C CA . PRO A 1 309 ? 20.321 13.328 -9.126 1.00 95.62 309 PRO A CA 1
ATOM 2445 C C . PRO A 1 309 ? 19.173 14.354 -9.034 1.00 95.62 309 PRO A C 1
ATOM 2447 O O . PRO A 1 309 ? 18.468 14.435 -8.033 1.00 95.62 309 PRO A O 1
ATOM 2450 N N . ASP A 1 310 ? 18.979 15.160 -10.082 1.00 94.38 310 ASP A N 1
ATOM 2451 C CA . ASP A 1 310 ? 17.980 16.235 -10.120 1.00 94.38 310 ASP A CA 1
ATOM 2452 C C . ASP A 1 310 ? 17.077 16.215 -11.372 1.00 94.38 310 ASP A C 1
ATOM 2454 O O . ASP A 1 310 ? 17.084 15.276 -12.177 1.00 94.38 310 ASP A O 1
ATOM 2458 N N . ALA A 1 311 ? 16.247 17.255 -11.517 1.00 93.69 311 ALA A N 1
ATOM 2459 C CA . ALA A 1 311 ? 15.289 17.373 -12.614 1.00 93.69 311 ALA A CA 1
ATOM 2460 C C . ALA A 1 311 ? 15.915 17.584 -13.988 1.00 93.69 311 ALA A C 1
ATOM 2462 O O . ALA A 1 311 ? 15.388 17.059 -14.971 1.00 93.69 311 ALA A O 1
ATOM 2463 N N . GLU A 1 312 ? 17.035 18.298 -14.046 1.00 95.75 312 GLU A N 1
ATOM 2464 C CA . GLU A 1 312 ? 17.785 18.512 -15.279 1.00 95.75 312 GLU A CA 1
ATOM 2465 C C . GLU A 1 312 ? 18.350 17.175 -15.765 1.00 95.75 312 GLU A C 1
ATOM 2467 O O . GLU A 1 312 ? 18.002 16.715 -16.853 1.00 95.75 312 GLU A O 1
ATOM 2472 N N . THR A 1 313 ? 19.068 16.460 -14.893 1.00 97.50 313 THR A N 1
ATOM 2473 C CA . THR A 1 313 ? 19.628 15.140 -15.204 1.00 97.50 313 THR A CA 1
ATOM 2474 C C . THR A 1 313 ? 18.546 14.143 -15.610 1.00 97.50 313 THR A C 1
ATOM 2476 O O . THR A 1 313 ? 18.722 13.389 -16.567 1.00 97.50 313 THR A O 1
ATOM 2479 N N . ARG A 1 314 ? 17.393 14.122 -14.925 1.00 96.00 314 ARG A N 1
ATOM 2480 C CA . ARG A 1 314 ? 16.284 13.232 -15.307 1.00 96.00 314 ARG A CA 1
ATOM 2481 C C . ARG A 1 314 ? 15.751 13.564 -16.701 1.00 96.00 314 ARG A C 1
ATOM 2483 O O . ARG A 1 314 ? 15.495 12.643 -17.477 1.00 96.00 314 ARG A O 1
ATOM 2490 N N . SER A 1 315 ? 15.555 14.844 -17.010 1.00 95.56 315 SER A N 1
ATOM 2491 C CA . SER A 1 315 ? 15.072 15.294 -18.320 1.00 95.56 315 SER A CA 1
ATOM 2492 C C . SER A 1 315 ? 16.040 14.908 -19.442 1.00 95.56 315 SER A C 1
ATOM 2494 O O . SER A 1 315 ? 15.613 14.373 -20.471 1.00 95.56 315 SER A O 1
ATOM 2496 N N . ASP A 1 316 ? 17.339 15.097 -19.214 1.00 97.06 316 ASP A N 1
ATOM 2497 C CA . ASP A 1 316 ? 18.395 14.751 -20.165 1.00 97.06 316 ASP A CA 1
ATOM 2498 C C . ASP A 1 316 ? 18.438 13.244 -20.432 1.00 97.06 316 ASP A C 1
ATOM 2500 O O . ASP A 1 316 ? 18.359 12.812 -21.582 1.00 97.06 316 ASP A O 1
ATOM 2504 N N . ILE A 1 317 ? 18.448 12.424 -19.373 1.00 97.50 317 ILE A N 1
ATOM 2505 C CA . ILE A 1 317 ? 18.437 10.957 -19.489 1.00 97.50 317 ILE A CA 1
ATOM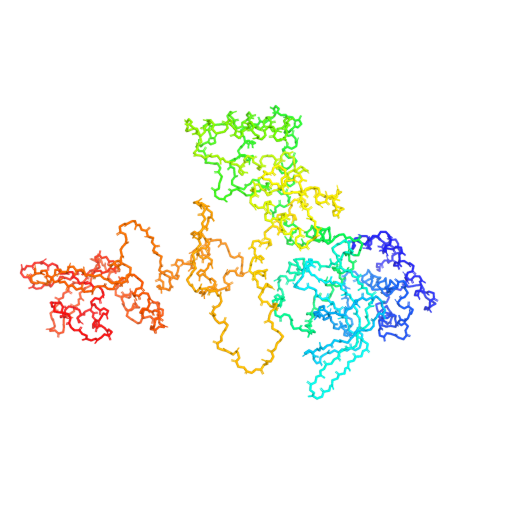 2506 C C . ILE A 1 317 ? 17.205 10.481 -20.256 1.00 97.50 317 ILE A C 1
ATOM 2508 O O . ILE A 1 317 ? 17.302 9.592 -21.100 1.00 97.50 317 ILE A O 1
ATOM 2512 N N . LEU A 1 318 ? 16.034 11.053 -19.975 1.00 95.25 318 LEU A N 1
ATOM 2513 C CA . LEU A 1 318 ? 14.804 10.682 -20.665 1.00 95.25 318 LEU A CA 1
ATOM 2514 C C . LEU A 1 318 ? 14.848 11.038 -22.156 1.00 95.25 318 LEU A C 1
ATOM 2516 O O . LEU A 1 318 ? 14.354 10.253 -22.965 1.00 95.25 318 LEU A O 1
ATOM 2520 N N . SER A 1 319 ? 15.446 12.177 -22.503 1.00 96.75 319 SER A N 1
ATOM 2521 C CA . SER A 1 319 ? 15.622 12.620 -23.890 1.00 96.75 319 SER A CA 1
ATOM 2522 C C . SER A 1 319 ? 16.620 11.726 -24.632 1.00 96.75 319 SER A C 1
ATOM 2524 O O . SER A 1 319 ? 16.334 11.245 -25.726 1.00 96.75 319 SER A O 1
ATOM 2526 N N . GLU A 1 320 ? 17.756 11.406 -24.009 1.00 97.38 320 GLU A N 1
ATOM 2527 C CA . GLU A 1 320 ? 18.753 10.483 -24.566 1.00 97.38 320 GLU A CA 1
ATOM 2528 C C . GLU A 1 320 ? 18.198 9.062 -24.735 1.00 97.38 320 GLU A C 1
ATOM 2530 O O . GLU A 1 320 ? 18.451 8.405 -25.746 1.00 97.38 320 GLU A O 1
ATOM 2535 N N . TRP A 1 321 ? 17.398 8.585 -23.777 1.00 96.88 321 TRP A N 1
ATOM 2536 C CA . TRP A 1 321 ? 16.725 7.289 -23.877 1.00 96.88 321 TRP A CA 1
ATOM 2537 C C . TRP A 1 321 ? 15.714 7.266 -25.027 1.00 96.88 321 TRP A C 1
ATOM 2539 O O . TRP A 1 321 ? 15.580 6.255 -25.714 1.00 96.88 321 TRP A O 1
ATOM 2549 N N . GLU A 1 322 ? 15.001 8.367 -25.261 1.00 95.31 322 GLU A N 1
ATOM 2550 C CA . GLU A 1 322 ? 14.046 8.479 -26.364 1.00 95.31 322 GLU A CA 1
ATOM 2551 C C . GLU A 1 322 ? 14.733 8.354 -27.731 1.00 95.31 322 GLU A C 1
ATOM 2553 O O . GLU A 1 322 ? 14.239 7.635 -28.601 1.00 95.31 322 GLU A O 1
ATOM 2558 N N . GLU A 1 323 ? 15.920 8.940 -27.898 1.00 96.50 323 GLU A N 1
ATOM 2559 C CA . GLU A 1 323 ? 16.737 8.732 -29.100 1.00 96.50 323 GLU A CA 1
ATOM 2560 C C . GLU A 1 323 ? 17.168 7.268 -29.259 1.00 96.50 323 GLU A C 1
ATOM 2562 O O . GLU A 1 323 ? 17.113 6.714 -30.359 1.00 96.50 323 GLU A O 1
ATOM 2567 N N . LYS A 1 324 ? 17.508 6.588 -28.156 1.00 95.69 324 LYS A N 1
ATOM 2568 C CA . LYS A 1 324 ? 17.810 5.148 -28.168 1.00 95.69 324 LYS A CA 1
ATOM 2569 C C . LYS A 1 324 ? 16.607 4.283 -28.557 1.00 95.69 324 LYS A C 1
ATOM 2571 O O . LYS A 1 324 ? 16.775 3.277 -29.246 1.00 95.69 324 LYS A O 1
ATOM 2576 N N . VAL A 1 325 ? 15.391 4.681 -28.187 1.00 93.31 325 VAL A N 1
ATOM 2577 C CA . VAL A 1 325 ? 14.164 4.008 -28.645 1.00 93.31 325 VAL A CA 1
ATOM 2578 C C . VAL A 1 325 ? 13.962 4.207 -30.149 1.00 93.31 325 VAL A C 1
ATOM 2580 O O . VAL A 1 325 ? 13.686 3.240 -30.857 1.00 93.31 325 VAL A O 1
ATOM 2583 N N . LYS A 1 326 ? 14.162 5.427 -30.667 1.00 95.00 326 LYS A N 1
ATOM 2584 C CA . LYS A 1 326 ? 13.997 5.738 -32.102 1.00 95.00 326 LYS A CA 1
ATOM 2585 C C . LYS A 1 326 ? 14.908 4.904 -33.005 1.00 95.00 326 LYS A C 1
ATOM 2587 O O . LYS A 1 326 ? 14.489 4.520 -34.094 1.00 95.00 326 LYS A O 1
ATOM 2592 N N . ILE A 1 327 ? 16.125 4.596 -32.555 1.00 94.75 327 ILE A N 1
ATOM 2593 C CA . ILE A 1 327 ? 17.084 3.773 -33.312 1.00 94.75 327 ILE A CA 1
ATOM 2594 C C . ILE A 1 327 ? 16.957 2.262 -33.043 1.00 94.75 327 ILE A C 1
ATOM 2596 O O . ILE A 1 327 ? 17.738 1.481 -33.581 1.00 94.75 327 ILE A O 1
ATOM 2600 N N . GLY A 1 328 ? 15.987 1.831 -32.226 1.00 92.50 328 GLY A N 1
ATOM 2601 C CA . GLY A 1 328 ? 15.741 0.415 -31.928 1.00 92.50 328 GLY A CA 1
ATOM 2602 C C . GLY A 1 328 ? 16.739 -0.216 -30.949 1.00 92.50 328 GLY A C 1
ATOM 2603 O O . GLY A 1 328 ? 16.894 -1.439 -30.914 1.00 92.50 328 GLY A O 1
ATOM 2604 N N . ASP A 1 329 ? 17.442 0.595 -30.156 1.00 91.12 329 ASP A N 1
ATOM 2605 C CA . ASP A 1 329 ? 18.297 0.112 -29.067 1.00 91.12 329 ASP A CA 1
ATOM 2606 C C . ASP A 1 329 ? 17.473 -0.316 -27.843 1.00 91.12 329 ASP A C 1
ATOM 2608 O O . ASP A 1 329 ? 17.854 -1.277 -27.173 1.00 91.12 329 ASP A O 1
ATOM 2612 N N . PHE A 1 330 ? 16.323 0.324 -27.607 1.00 92.19 330 PHE A N 1
ATOM 2613 C CA . PHE A 1 330 ? 15.322 -0.079 -26.612 1.00 92.19 330 PHE A CA 1
ATOM 2614 C C . PHE A 1 330 ? 13.927 -0.158 -27.236 1.00 92.19 330 PHE A C 1
ATOM 2616 O O . PHE A 1 330 ? 13.580 0.650 -28.095 1.00 92.19 330 PHE A O 1
ATOM 2623 N N . SER A 1 331 ? 13.088 -1.082 -26.762 1.00 86.94 331 SER A N 1
ATOM 2624 C CA . SER A 1 331 ? 11.696 -1.209 -27.229 1.00 86.94 331 SER A CA 1
ATOM 2625 C C . SER A 1 331 ? 10.771 -0.097 -26.733 1.00 86.94 331 SER A C 1
ATOM 2627 O O . SER A 1 331 ? 9.813 0.263 -27.413 1.00 86.94 331 SER A O 1
ATOM 2629 N N . THR A 1 332 ? 11.010 0.426 -25.526 1.00 86.31 332 THR A N 1
ATOM 2630 C CA . THR A 1 332 ? 10.143 1.428 -24.892 1.00 86.31 332 THR A CA 1
ATOM 2631 C C . THR A 1 332 ? 10.939 2.376 -23.999 1.00 86.31 332 THR A C 1
ATOM 2633 O O . THR A 1 332 ? 12.068 2.088 -23.586 1.00 86.31 332 THR A O 1
ATOM 2636 N N . ARG A 1 333 ? 10.308 3.494 -23.632 1.00 81.56 333 ARG A N 1
ATOM 2637 C CA . ARG A 1 333 ? 10.810 4.400 -22.600 1.00 81.56 333 ARG A CA 1
ATOM 2638 C C . ARG A 1 333 ? 10.580 3.779 -21.217 1.00 81.56 333 ARG A C 1
ATOM 2640 O O . ARG A 1 333 ? 9.450 3.681 -20.743 1.00 81.56 333 ARG A O 1
ATOM 2647 N N . ARG A 1 334 ? 11.656 3.371 -20.543 1.00 86.44 334 ARG A N 1
ATOM 2648 C CA . ARG A 1 334 ? 11.613 2.667 -19.247 1.00 86.44 334 ARG A CA 1
ATOM 2649 C C . ARG A 1 334 ? 11.585 3.644 -18.060 1.00 86.44 334 ARG A C 1
ATOM 2651 O O . ARG A 1 334 ? 12.456 3.606 -17.198 1.00 86.44 334 ARG A O 1
ATOM 2658 N N . VAL A 1 335 ? 10.581 4.528 -18.004 1.00 91.00 335 VAL A N 1
ATOM 2659 C CA . VAL A 1 335 ? 10.522 5.639 -17.021 1.00 91.00 335 VAL A CA 1
ATOM 2660 C C . VAL A 1 335 ? 10.605 5.155 -15.569 1.00 91.00 335 VAL A C 1
ATOM 2662 O O . VAL A 1 335 ? 11.378 5.704 -14.793 1.00 91.00 335 VAL A O 1
ATOM 2665 N N . ALA A 1 336 ? 9.867 4.101 -15.206 1.00 89.50 336 ALA A N 1
ATOM 2666 C CA . ALA A 1 336 ? 9.896 3.546 -13.850 1.00 89.50 336 ALA A CA 1
ATOM 2667 C C . ALA A 1 336 ? 11.271 2.963 -13.477 1.00 89.50 336 ALA A C 1
ATOM 2669 O O . ALA A 1 336 ? 11.699 3.090 -12.334 1.00 89.50 336 ALA A O 1
ATOM 2670 N N . VAL A 1 337 ? 11.981 2.366 -14.443 1.00 93.06 337 VAL A N 1
ATOM 2671 C CA . VAL A 1 337 ? 13.343 1.851 -14.233 1.00 93.06 337 VAL A CA 1
ATOM 2672 C C . VAL A 1 337 ? 14.307 3.010 -13.994 1.00 93.06 337 VAL A C 1
ATOM 2674 O O . VAL A 1 337 ? 15.067 2.962 -13.037 1.00 93.06 337 VAL A O 1
ATOM 2677 N N . ILE A 1 338 ? 14.226 4.074 -14.802 1.00 95.75 338 ILE A N 1
ATOM 2678 C CA . ILE A 1 338 ? 15.035 5.290 -14.623 1.00 95.75 338 ILE A CA 1
ATOM 2679 C C . ILE A 1 338 ? 14.770 5.899 -13.241 1.00 95.75 338 ILE A C 1
ATOM 2681 O O . ILE A 1 338 ? 15.701 6.077 -12.462 1.00 95.75 338 ILE A O 1
ATOM 2685 N N . ASN A 1 339 ? 13.503 6.149 -12.904 1.00 96.00 339 ASN A N 1
ATOM 2686 C CA . ASN A 1 339 ? 13.097 6.709 -11.613 1.00 96.00 339 ASN A CA 1
ATOM 2687 C C . ASN A 1 339 ? 13.575 5.849 -10.426 1.00 96.00 339 ASN A C 1
ATOM 2689 O O . ASN A 1 339 ? 13.958 6.394 -9.394 1.00 96.00 339 ASN A O 1
ATOM 2693 N N . ARG A 1 340 ? 13.614 4.515 -10.567 1.00 96.56 340 ARG A N 1
ATOM 2694 C CA . ARG A 1 340 ? 14.153 3.616 -9.534 1.00 96.56 340 ARG A CA 1
ATOM 2695 C C . ARG A 1 340 ? 15.632 3.855 -9.255 1.00 96.56 340 ARG A C 1
ATOM 2697 O O . ARG A 1 340 ? 16.039 3.743 -8.106 1.00 96.56 340 ARG A O 1
ATOM 2704 N N . VAL A 1 341 ? 16.429 4.199 -10.267 1.00 97.44 341 VAL A N 1
ATOM 2705 C CA . VAL A 1 341 ? 17.849 4.522 -10.064 1.00 97.44 341 VAL A CA 1
ATOM 2706 C C . VAL A 1 341 ? 17.998 5.826 -9.282 1.00 97.44 341 VAL A C 1
ATOM 2708 O O . VAL A 1 341 ? 18.787 5.870 -8.346 1.00 97.44 341 VAL A O 1
ATOM 2711 N N . PHE A 1 342 ? 17.181 6.845 -9.569 1.00 97.88 342 PHE A N 1
ATOM 2712 C CA . PHE A 1 342 ? 17.124 8.063 -8.746 1.00 97.88 342 PHE A CA 1
ATOM 2713 C C . PHE A 1 342 ? 16.725 7.751 -7.294 1.00 97.88 342 PHE A C 1
ATOM 2715 O O . PHE A 1 342 ? 17.382 8.219 -6.370 1.00 97.88 342 PHE A O 1
ATOM 2722 N N . ALA A 1 343 ? 15.701 6.914 -7.087 1.00 96.44 343 ALA A N 1
ATOM 2723 C CA . ALA A 1 343 ? 15.258 6.479 -5.757 1.00 96.44 343 ALA A CA 1
ATOM 2724 C C . ALA A 1 343 ? 16.295 5.643 -4.992 1.00 96.44 343 ALA A C 1
ATOM 2726 O O . ALA A 1 343 ? 16.301 5.644 -3.763 1.00 96.44 343 ALA A O 1
ATOM 2727 N N . ALA A 1 344 ? 17.160 4.927 -5.711 1.00 96.19 344 ALA A N 1
ATOM 2728 C CA . ALA A 1 344 ? 18.268 4.189 -5.124 1.00 96.19 344 ALA A CA 1
ATOM 2729 C C . ALA A 1 344 ? 19.401 5.129 -4.694 1.00 96.19 344 ALA A C 1
ATOM 2731 O O . ALA A 1 344 ? 19.908 4.991 -3.589 1.00 96.19 344 ALA A O 1
ATOM 2732 N N . VAL A 1 345 ? 19.779 6.073 -5.565 1.00 97.19 345 VAL A N 1
ATOM 2733 C CA . VAL A 1 345 ? 20.911 6.994 -5.359 1.00 97.19 345 VAL A CA 1
ATOM 2734 C C . VAL A 1 345 ? 20.613 8.054 -4.301 1.00 97.19 345 VAL A C 1
ATOM 2736 O O . VAL A 1 345 ? 21.496 8.372 -3.515 1.00 97.19 345 VAL A O 1
ATOM 2739 N N . SER A 1 346 ? 19.388 8.583 -4.276 1.00 95.56 346 SER A N 1
ATOM 2740 C CA . SER A 1 346 ? 18.980 9.660 -3.367 1.00 95.56 346 SER A CA 1
ATOM 2741 C C . SER A 1 346 ? 17.637 9.354 -2.694 1.00 95.56 346 SER A C 1
ATOM 2743 O O . SER A 1 346 ? 16.631 10.012 -2.994 1.00 95.56 346 SER A O 1
ATOM 2745 N N . PRO A 1 347 ? 17.567 8.344 -1.803 1.00 94.88 347 PRO A N 1
ATOM 2746 C CA . PRO A 1 347 ? 16.333 7.960 -1.108 1.00 94.88 347 PRO A CA 1
ATOM 2747 C C . PRO A 1 347 ? 15.773 9.063 -0.185 1.00 94.88 347 PRO A C 1
ATOM 2749 O O . PRO A 1 347 ? 14.583 9.066 0.155 1.00 94.88 347 PRO A O 1
ATOM 2752 N N . GLU A 1 348 ? 16.607 10.022 0.214 1.00 92.69 348 GLU A N 1
ATOM 2753 C CA . GLU A 1 348 ? 16.251 11.223 0.972 1.00 92.69 348 GLU A CA 1
ATOM 2754 C C . GLU A 1 348 ? 15.441 12.225 0.139 1.00 92.69 348 GLU A C 1
ATOM 2756 O O . GLU A 1 348 ? 14.564 12.899 0.678 1.00 92.69 348 GLU A O 1
ATOM 2761 N N . ILE A 1 349 ? 15.651 12.252 -1.181 1.00 92.31 349 ILE A N 1
ATOM 2762 C CA . ILE A 1 349 ? 14.930 13.121 -2.123 1.00 92.31 349 ILE A CA 1
ATOM 2763 C C . ILE A 1 349 ? 13.762 12.362 -2.761 1.00 92.31 349 ILE A C 1
ATOM 2765 O O . ILE A 1 349 ? 12.645 12.873 -2.850 1.00 92.31 349 ILE A O 1
ATOM 2769 N N . PHE A 1 350 ? 13.994 11.113 -3.163 1.00 95.19 350 PHE A N 1
ATOM 2770 C CA . PHE A 1 350 ? 13.059 10.317 -3.950 1.00 95.19 350 PHE A CA 1
ATOM 2771 C C . PHE A 1 350 ? 12.565 9.090 -3.184 1.00 95.19 350 PHE A C 1
ATOM 2773 O O . PHE A 1 350 ? 13.303 8.417 -2.472 1.00 95.19 350 PHE A O 1
ATOM 2780 N N . THR A 1 351 ? 11.283 8.787 -3.343 1.00 94.50 351 THR A N 1
ATOM 2781 C CA . THR A 1 351 ? 10.621 7.636 -2.725 1.00 94.50 351 THR A CA 1
ATOM 2782 C C . THR A 1 351 ? 10.664 6.413 -3.644 1.00 94.50 351 THR A C 1
ATOM 2784 O O . THR A 1 351 ? 10.930 6.507 -4.843 1.00 94.50 351 THR A O 1
ATOM 2787 N N . THR A 1 352 ? 10.317 5.247 -3.101 1.00 94.56 352 THR A N 1
ATOM 2788 C CA . THR A 1 352 ? 10.187 3.978 -3.843 1.00 94.56 352 THR A CA 1
ATOM 2789 C C . THR A 1 352 ? 8.967 3.944 -4.781 1.00 94.56 352 THR A C 1
ATOM 2791 O O . THR A 1 352 ? 8.803 3.013 -5.571 1.00 94.56 352 THR A O 1
ATOM 2794 N N . LEU A 1 353 ? 8.119 4.980 -4.759 1.00 91.50 353 LEU A N 1
ATOM 2795 C CA . LEU A 1 353 ? 6.989 5.167 -5.670 1.00 91.50 353 LEU A CA 1
ATOM 2796 C C . LEU A 1 353 ? 7.490 5.702 -7.016 1.00 91.50 353 LEU A C 1
ATOM 2798 O O . LEU A 1 353 ? 7.382 6.879 -7.334 1.00 91.50 353 LEU A O 1
ATOM 2802 N N . VAL A 1 354 ? 8.042 4.825 -7.846 1.00 91.56 354 VAL A N 1
ATOM 2803 C CA . VAL A 1 354 ? 8.692 5.211 -9.116 1.00 91.56 354 VAL A CA 1
ATOM 2804 C C . VAL A 1 354 ? 7.721 5.552 -10.255 1.00 91.56 354 VAL A C 1
ATOM 2806 O O . VAL A 1 354 ? 8.150 5.938 -11.343 1.00 91.56 354 VAL A O 1
ATOM 2809 N N . ASN A 1 355 ? 6.413 5.417 -10.029 1.00 86.88 355 ASN A N 1
ATOM 2810 C CA . ASN A 1 355 ? 5.358 5.732 -10.990 1.00 86.88 355 ASN A CA 1
ATOM 2811 C C . ASN A 1 355 ? 4.623 7.018 -10.578 1.00 86.88 355 ASN A C 1
ATOM 2813 O O . ASN A 1 355 ? 4.083 7.102 -9.476 1.00 86.88 355 ASN A O 1
ATOM 2817 N N . GLU A 1 356 ? 4.541 7.985 -11.493 1.00 83.38 356 GLU A N 1
ATOM 2818 C CA . GLU A 1 356 ? 3.876 9.285 -11.294 1.00 83.38 356 GLU A CA 1
ATOM 2819 C C . GLU A 1 356 ? 2.417 9.150 -10.837 1.00 83.38 356 GLU A C 1
ATOM 2821 O O . GLU A 1 356 ? 1.935 9.900 -9.989 1.00 83.38 356 GLU A O 1
ATOM 2826 N N . ASN A 1 357 ? 1.696 8.148 -11.340 1.00 81.69 357 ASN A N 1
ATOM 2827 C CA . ASN A 1 357 ? 0.320 7.905 -10.925 1.00 81.69 357 ASN A CA 1
ATOM 2828 C C . ASN A 1 357 ? 0.231 7.414 -9.473 1.00 81.69 357 ASN A C 1
ATOM 2830 O O . ASN A 1 357 ? -0.731 7.750 -8.785 1.00 81.69 357 ASN A O 1
ATOM 2834 N N . HIS A 1 358 ? 1.215 6.642 -9.003 1.00 85.81 358 HIS A N 1
ATOM 2835 C CA . HIS A 1 358 ? 1.242 6.149 -7.624 1.00 85.81 358 HIS A CA 1
ATOM 2836 C C . HIS A 1 358 ? 1.511 7.307 -6.657 1.00 85.81 358 HIS A C 1
ATOM 2838 O O . HIS A 1 358 ? 0.761 7.491 -5.700 1.00 85.81 358 HIS A O 1
ATOM 2844 N N . CYS A 1 359 ? 2.501 8.155 -6.965 1.00 87.75 359 CYS A N 1
ATOM 2845 C CA . CYS A 1 359 ? 2.767 9.378 -6.203 1.00 87.75 359 CYS A CA 1
ATOM 2846 C C . CYS A 1 359 ? 1.540 10.296 -6.158 1.00 87.75 359 CYS A C 1
ATOM 2848 O O . CYS A 1 359 ? 1.154 10.755 -5.087 1.00 87.75 359 CYS A O 1
ATOM 2850 N N . ARG A 1 360 ? 0.882 10.528 -7.302 1.00 85.31 360 ARG A N 1
ATOM 2851 C CA . ARG A 1 360 ? -0.327 11.360 -7.376 1.00 85.31 360 ARG A CA 1
ATOM 2852 C C . ARG A 1 360 ? -1.469 10.812 -6.517 1.00 85.31 360 ARG A C 1
ATOM 2854 O O . ARG A 1 360 ? -2.119 11.587 -5.821 1.00 85.31 360 ARG A O 1
ATOM 2861 N N . LYS A 1 361 ? -1.725 9.499 -6.563 1.00 85.81 361 LYS A N 1
ATOM 2862 C CA . LYS A 1 361 ? -2.743 8.846 -5.721 1.00 85.81 361 LYS A CA 1
ATOM 2863 C C . LYS A 1 361 ? -2.432 9.025 -4.236 1.00 85.81 361 LYS A C 1
ATOM 2865 O O . LYS A 1 361 ? -3.324 9.393 -3.480 1.00 85.81 361 LYS A O 1
ATOM 2870 N N . LEU A 1 362 ? -1.174 8.825 -3.841 1.00 90.12 362 LEU A N 1
ATOM 2871 C CA . LEU A 1 362 ? -0.754 9.001 -2.455 1.00 90.12 362 LEU A CA 1
ATOM 2872 C C . LEU A 1 362 ? -0.889 10.458 -1.991 1.00 90.12 362 LEU A C 1
ATOM 2874 O O . LEU A 1 362 ? -1.425 10.696 -0.919 1.00 90.12 362 LEU A O 1
ATOM 2878 N N . LEU A 1 363 ? -0.476 11.437 -2.800 1.00 90.06 363 LEU A N 1
ATOM 2879 C CA . LEU A 1 363 ? -0.625 12.861 -2.473 1.00 90.06 363 LEU A CA 1
ATOM 2880 C C . LEU A 1 363 ? -2.092 13.262 -2.253 1.00 90.06 363 LEU A C 1
ATOM 2882 O O . LEU A 1 363 ? -2.396 13.981 -1.305 1.00 90.06 363 LEU A O 1
ATOM 2886 N N . LEU A 1 364 ? -3.007 12.776 -3.100 1.00 86.44 364 LEU A N 1
ATOM 2887 C CA . LEU A 1 364 ? -4.447 13.001 -2.918 1.00 86.44 364 LEU A CA 1
ATOM 2888 C C . LEU A 1 364 ? -4.954 12.362 -1.623 1.00 86.44 364 LEU A C 1
ATOM 2890 O O . LEU A 1 364 ? -5.678 12.992 -0.862 1.00 86.44 364 LEU A O 1
ATOM 2894 N N . PHE A 1 365 ? -4.519 11.138 -1.335 1.00 87.75 365 PHE A N 1
ATOM 2895 C CA . PHE A 1 365 ? -4.901 10.450 -0.111 1.00 87.75 365 PHE A CA 1
ATOM 2896 C C . PHE A 1 365 ? -4.396 11.156 1.153 1.00 87.75 365 PHE A C 1
ATOM 2898 O O . PHE A 1 365 ? -5.152 11.293 2.112 1.00 87.75 365 PHE A O 1
ATOM 2905 N N . LEU A 1 366 ? -3.150 11.639 1.146 1.00 91.44 366 LEU A N 1
ATOM 2906 C CA . LEU A 1 366 ? -2.558 12.407 2.246 1.00 91.44 366 LEU A CA 1
ATOM 2907 C C . LEU A 1 366 ? -3.295 13.728 2.481 1.00 91.44 366 LEU A C 1
ATOM 2909 O O . LEU A 1 366 ? -3.506 14.118 3.627 1.00 91.44 366 LEU A O 1
ATOM 2913 N N . LYS A 1 367 ? -3.757 14.380 1.415 1.00 88.50 367 LYS A N 1
ATOM 2914 C CA . LYS A 1 367 ? -4.623 15.550 1.539 1.00 88.50 367 LYS A CA 1
ATOM 2915 C C . LYS A 1 367 ? -5.927 15.196 2.260 1.00 88.50 367 LYS A C 1
ATOM 2917 O O . LYS A 1 367 ? -6.231 15.814 3.272 1.00 88.50 367 LYS A O 1
ATOM 2922 N N . ASP A 1 368 ? -6.657 14.195 1.771 1.00 83.31 368 ASP A N 1
ATOM 2923 C CA . ASP A 1 368 ? -8.025 13.915 2.231 1.00 83.31 368 ASP A CA 1
ATOM 2924 C C . ASP A 1 368 ? -8.080 13.225 3.612 1.00 83.31 368 ASP A C 1
ATOM 2926 O O . ASP A 1 368 ? -9.045 13.392 4.359 1.00 83.31 368 ASP A O 1
ATOM 2930 N N . ASN A 1 369 ? -7.048 12.445 3.962 1.00 88.06 369 ASN A N 1
ATOM 2931 C CA . ASN A 1 369 ? -7.032 11.613 5.174 1.00 88.06 369 ASN A CA 1
ATOM 2932 C C . ASN A 1 369 ? -6.075 12.117 6.257 1.00 88.06 369 ASN A C 1
ATOM 2934 O O . ASN A 1 369 ? -6.185 11.678 7.397 1.00 88.06 369 ASN A O 1
ATOM 2938 N N . PHE A 1 370 ? -5.144 13.008 5.908 1.00 92.12 370 PHE A N 1
ATOM 2939 C CA . PHE A 1 370 ? -4.148 13.542 6.837 1.00 92.12 370 PHE A CA 1
ATOM 2940 C C . PHE A 1 370 ? -4.079 15.074 6.846 1.00 92.12 370 PHE A C 1
ATOM 2942 O O . PHE A 1 370 ? -3.205 15.615 7.509 1.00 92.12 370 PHE A O 1
ATOM 2949 N N . ALA A 1 371 ? -4.949 15.778 6.113 1.00 89.94 371 ALA A N 1
ATOM 2950 C CA . ALA A 1 371 ? -4.953 17.242 5.999 1.00 89.94 371 ALA A CA 1
ATOM 2951 C C . ALA A 1 371 ? -3.637 17.880 5.529 1.00 89.94 371 ALA A C 1
ATOM 2953 O O . ALA A 1 371 ? -3.394 19.068 5.744 1.00 89.94 371 ALA A O 1
ATOM 2954 N N . LEU A 1 372 ? -2.801 17.117 4.824 1.00 86.50 372 LEU A N 1
ATOM 2955 C CA . LEU A 1 372 ? -1.528 17.598 4.296 1.00 86.50 372 LEU A CA 1
ATOM 2956 C C . LEU A 1 372 ? -1.662 17.845 2.794 1.00 86.50 372 LEU A C 1
ATOM 2958 O O . LEU A 1 372 ? -1.485 16.952 1.964 1.00 86.50 372 LEU A O 1
ATOM 2962 N N . ALA A 1 373 ? -2.029 19.075 2.440 1.00 77.88 373 ALA A N 1
ATOM 2963 C CA . ALA A 1 373 ? -2.189 19.478 1.050 1.00 77.88 373 ALA A CA 1
ATOM 2964 C C . ALA A 1 373 ? -0.835 19.741 0.370 1.00 77.88 373 ALA A C 1
ATOM 2966 O O . ALA A 1 373 ? 0.059 20.369 0.933 1.00 77.88 373 ALA A O 1
ATOM 2967 N N . SER A 1 374 ? -0.715 19.325 -0.893 1.00 74.00 374 SER A N 1
ATOM 2968 C CA . SER A 1 374 ? 0.413 19.677 -1.761 1.00 74.00 374 SER A CA 1
ATOM 2969 C C . SER A 1 374 ? 0.003 20.664 -2.849 1.00 74.00 374 SER A C 1
ATOM 2971 O O . SER A 1 374 ? -1.115 20.590 -3.367 1.00 74.00 374 SER A O 1
ATOM 2973 N N . ASN A 1 375 ? 0.946 21.487 -3.306 1.00 67.19 375 ASN A N 1
ATOM 2974 C CA . ASN A 1 375 ? 0.786 22.238 -4.548 1.00 67.19 375 ASN A CA 1
ATOM 2975 C C . ASN A 1 375 ? 0.630 21.258 -5.722 1.00 67.19 375 ASN A C 1
ATOM 2977 O O . ASN A 1 375 ? 1.381 20.285 -5.822 1.00 67.19 375 ASN A O 1
ATOM 2981 N N . GLY A 1 376 ? -0.361 21.486 -6.590 1.00 61.94 376 GLY A N 1
ATOM 2982 C CA . GLY A 1 376 ? -0.599 20.639 -7.761 1.00 61.94 376 GLY A CA 1
ATOM 2983 C C . GLY A 1 376 ? 0.689 20.448 -8.565 1.00 61.94 376 GLY A C 1
ATOM 2984 O O . GLY A 1 376 ? 1.377 21.417 -8.873 1.00 61.94 376 GLY A O 1
ATOM 2985 N N . SER A 1 377 ? 1.031 19.197 -8.867 1.00 67.00 377 SER A N 1
ATOM 2986 C CA . SER A 1 377 ? 2.304 18.837 -9.489 1.00 67.00 377 SER A CA 1
ATOM 2987 C C . SER A 1 377 ? 2.087 17.811 -10.596 1.00 67.00 377 SER A C 1
ATOM 2989 O O . SER A 1 377 ? 1.350 16.836 -10.418 1.00 67.00 377 SER A O 1
ATOM 2991 N N . SER A 1 378 ? 2.718 18.052 -11.746 1.00 71.50 378 SER A N 1
ATOM 2992 C CA . SER A 1 378 ? 2.524 17.252 -12.960 1.00 71.50 378 SER A CA 1
ATOM 2993 C C . SER A 1 378 ? 3.607 16.197 -13.185 1.00 71.50 378 SER A C 1
ATOM 2995 O O . SER A 1 378 ? 3.305 15.171 -13.785 1.00 71.50 378 SER A O 1
ATOM 2997 N N . ASP A 1 379 ? 4.824 16.400 -12.673 1.00 86.38 379 ASP A N 1
ATOM 2998 C CA . ASP A 1 379 ? 5.964 15.513 -12.912 1.00 86.38 379 ASP A CA 1
ATOM 2999 C C . ASP A 1 379 ? 6.430 14.778 -11.644 1.00 86.38 379 ASP A C 1
ATOM 3001 O O . ASP A 1 379 ? 6.223 15.227 -10.512 1.00 86.38 379 ASP A O 1
ATOM 3005 N N . TRP A 1 380 ? 7.092 13.635 -11.841 1.00 92.69 380 TRP A N 1
ATOM 3006 C CA . TRP A 1 380 ? 7.538 12.755 -10.758 1.00 92.69 380 TRP A CA 1
ATOM 3007 C C . TRP A 1 380 ? 8.445 13.426 -9.716 1.00 92.69 380 TRP A C 1
ATOM 3009 O O . TRP A 1 380 ? 8.353 13.106 -8.530 1.00 92.69 380 TRP A O 1
ATOM 3019 N N . ILE A 1 381 ? 9.330 14.339 -10.125 1.00 91.88 381 ILE A N 1
ATOM 3020 C CA . ILE A 1 381 ? 10.287 14.963 -9.202 1.00 91.88 381 ILE A CA 1
ATOM 3021 C C . ILE A 1 381 ? 9.561 15.950 -8.309 1.00 91.88 381 ILE A C 1
ATOM 3023 O O . ILE A 1 381 ? 9.673 15.874 -7.087 1.00 91.88 381 ILE A O 1
ATOM 3027 N N . SER A 1 382 ? 8.745 16.814 -8.905 1.00 91.06 382 SER A N 1
ATOM 3028 C CA . SER A 1 382 ? 7.915 17.751 -8.155 1.00 91.06 382 SER A CA 1
ATOM 3029 C C . SER A 1 382 ? 6.959 17.015 -7.201 1.00 91.06 382 SER A C 1
ATOM 3031 O O . SER A 1 382 ? 6.728 17.462 -6.081 1.00 91.06 382 SER A O 1
ATOM 3033 N N . GLN A 1 383 ? 6.433 15.847 -7.593 1.00 92.81 383 GLN A N 1
ATOM 3034 C CA . GLN A 1 383 ? 5.631 14.994 -6.705 1.00 92.81 383 GLN A CA 1
ATOM 3035 C C . GLN A 1 383 ? 6.429 14.429 -5.516 1.00 92.81 383 GLN A C 1
ATOM 3037 O O . GLN A 1 383 ? 5.912 14.416 -4.401 1.00 92.81 383 GLN A O 1
ATOM 3042 N N . ASN A 1 384 ? 7.676 13.992 -5.715 1.00 94.25 384 ASN A N 1
ATOM 3043 C CA . ASN A 1 384 ? 8.527 13.523 -4.614 1.00 94.25 384 ASN A CA 1
ATOM 3044 C C . ASN A 1 384 ? 8.928 14.663 -3.675 1.00 94.25 384 ASN A C 1
ATOM 3046 O O . ASN A 1 384 ? 8.816 14.507 -2.463 1.00 94.25 384 ASN A O 1
ATOM 3050 N N . ASN A 1 385 ? 9.276 15.833 -4.213 1.00 91.56 385 ASN A N 1
ATOM 3051 C CA . ASN A 1 385 ? 9.539 17.027 -3.408 1.00 91.56 385 ASN A CA 1
ATOM 3052 C C . ASN A 1 385 ? 8.330 17.389 -2.530 1.00 91.56 385 ASN A C 1
ATOM 3054 O O . ASN A 1 385 ? 8.488 17.685 -1.346 1.00 91.56 385 ASN A O 1
ATOM 3058 N N . ASN A 1 386 ? 7.114 17.292 -3.079 1.00 92.56 386 ASN A N 1
ATOM 3059 C CA . ASN A 1 386 ? 5.885 17.476 -2.311 1.00 92.56 386 ASN A CA 1
ATOM 3060 C C . ASN A 1 386 ? 5.729 16.423 -1.204 1.00 92.56 386 ASN A C 1
ATOM 3062 O O . ASN A 1 386 ? 5.421 16.790 -0.074 1.00 92.56 386 ASN A O 1
ATOM 3066 N N . LEU A 1 387 ? 5.964 15.137 -1.496 1.00 93.12 387 LEU A N 1
ATOM 3067 C CA . LEU A 1 387 ? 5.904 14.070 -0.487 1.00 93.12 387 LEU A CA 1
ATOM 3068 C C . LEU A 1 387 ? 6.896 14.322 0.656 1.00 93.12 387 LEU A C 1
ATOM 3070 O O . LEU A 1 387 ? 6.524 14.215 1.821 1.00 93.12 387 LEU A O 1
ATOM 3074 N N . LYS A 1 388 ? 8.137 14.711 0.345 1.00 91.06 388 LYS A N 1
ATOM 3075 C CA . LYS A 1 388 ? 9.150 15.028 1.361 1.00 91.06 388 LYS A CA 1
ATOM 3076 C C . LYS A 1 388 ? 8.792 16.283 2.165 1.00 91.06 388 LYS A C 1
ATOM 3078 O O . LYS A 1 388 ? 8.966 16.294 3.379 1.00 91.06 388 LYS A O 1
ATOM 3083 N N . SER A 1 389 ? 8.221 17.309 1.528 1.00 91.25 389 SER A N 1
ATOM 3084 C CA . SER A 1 389 ? 7.706 18.489 2.238 1.00 91.25 389 SER A CA 1
ATOM 3085 C C . SER A 1 389 ? 6.564 18.133 3.195 1.00 91.25 389 SER A C 1
ATOM 3087 O O . SER A 1 389 ? 6.543 18.615 4.322 1.00 91.25 389 SER A O 1
ATOM 3089 N N . ILE A 1 390 ? 5.651 17.254 2.776 1.00 92.81 390 ILE A N 1
ATOM 3090 C CA . ILE A 1 390 ? 4.547 16.751 3.602 1.00 92.81 390 ILE A CA 1
ATOM 3091 C C . ILE A 1 390 ? 5.067 15.976 4.819 1.00 92.81 390 ILE A C 1
ATOM 3093 O O . ILE A 1 390 ? 4.586 16.190 5.930 1.00 92.81 390 ILE A O 1
ATOM 3097 N N . LEU A 1 391 ? 6.075 15.118 4.635 1.00 93.06 391 LEU A N 1
ATOM 3098 C CA . LEU A 1 391 ? 6.733 14.425 5.747 1.00 93.06 391 LEU A CA 1
ATOM 3099 C C . LEU A 1 391 ? 7.331 15.425 6.748 1.00 93.06 391 LEU A C 1
ATOM 3101 O O . LEU A 1 391 ? 7.059 15.335 7.944 1.00 93.06 391 LEU A O 1
ATOM 3105 N N . ALA A 1 392 ? 8.056 16.435 6.261 1.00 91.88 392 ALA A N 1
ATOM 3106 C CA . ALA A 1 392 ? 8.617 17.476 7.118 1.00 91.88 392 ALA A CA 1
ATOM 3107 C C . ALA A 1 392 ? 7.527 18.255 7.883 1.00 91.88 392 ALA A C 1
ATOM 3109 O O . ALA A 1 392 ? 7.678 18.496 9.079 1.00 91.88 392 ALA A O 1
ATOM 3110 N N . GLN A 1 393 ? 6.405 18.591 7.234 1.00 91.50 393 GLN A N 1
ATOM 3111 C CA . GLN A 1 393 ? 5.249 19.238 7.878 1.00 91.50 393 GLN A CA 1
ATOM 3112 C C . GLN A 1 393 ? 4.622 18.367 8.976 1.00 91.50 393 GLN A C 1
ATOM 3114 O O . GLN A 1 393 ? 4.196 18.888 10.003 1.00 91.50 393 GLN A O 1
ATOM 3119 N N . ALA A 1 394 ? 4.615 17.044 8.798 1.00 92.94 394 ALA A N 1
ATOM 3120 C CA . ALA A 1 394 ? 4.161 16.090 9.808 1.00 92.94 394 ALA A CA 1
ATOM 3121 C C . ALA A 1 394 ? 5.176 15.868 10.952 1.00 92.94 394 ALA A C 1
ATOM 3123 O O . ALA A 1 394 ? 4.903 15.091 11.869 1.00 92.94 394 ALA A O 1
ATOM 3124 N N . GLY A 1 395 ? 6.343 16.522 10.917 1.00 91.62 395 GLY A N 1
ATOM 3125 C CA . GLY A 1 395 ? 7.413 16.340 11.900 1.00 91.62 395 GLY A CA 1
ATOM 3126 C C . GLY A 1 395 ? 8.217 15.052 11.704 1.00 91.62 395 GLY A C 1
ATOM 3127 O O . GLY A 1 395 ? 8.744 14.513 12.682 1.00 91.62 395 GLY A O 1
ATOM 3128 N N . ILE A 1 396 ? 8.278 14.550 10.467 1.00 90.94 396 ILE A N 1
ATOM 3129 C CA . ILE A 1 396 ? 9.062 13.387 10.041 1.00 90.94 396 ILE A CA 1
ATOM 3130 C C . ILE A 1 396 ? 10.321 13.909 9.334 1.00 90.94 396 ILE A C 1
ATOM 3132 O O . ILE A 1 396 ? 10.329 14.127 8.121 1.00 90.94 396 ILE A O 1
ATOM 3136 N N . SER A 1 397 ? 11.368 14.187 10.111 1.00 69.94 397 SER A N 1
ATOM 3137 C CA . SER A 1 397 ? 12.663 14.683 9.610 1.00 69.94 397 SER A CA 1
ATOM 3138 C C . SER A 1 397 ? 13.865 13.840 10.045 1.00 69.94 397 SER A C 1
ATOM 3140 O O . SER A 1 397 ? 14.911 13.925 9.407 1.00 69.94 397 SER A O 1
ATOM 3142 N N . ASP A 1 398 ? 13.705 13.006 11.080 1.00 56.59 398 ASP A N 1
ATOM 3143 C CA . ASP A 1 398 ? 14.812 12.344 11.799 1.00 56.59 398 ASP A CA 1
ATOM 3144 C C . ASP A 1 398 ? 14.729 10.806 11.744 1.00 56.59 398 ASP A C 1
ATOM 3146 O O . ASP A 1 398 ? 15.473 10.095 12.418 1.00 56.59 398 ASP A O 1
ATOM 3150 N N . GLU A 1 399 ? 13.780 10.278 10.976 1.00 62.97 399 GLU A N 1
ATOM 3151 C CA . GLU A 1 399 ? 13.519 8.845 10.874 1.00 62.97 399 GLU A CA 1
ATOM 3152 C C . GLU A 1 399 ? 14.459 8.171 9.867 1.00 62.97 399 GLU A C 1
ATOM 3154 O O . GLU A 1 399 ? 15.012 8.797 8.960 1.00 62.97 399 GLU A O 1
ATOM 3159 N N . SER A 1 400 ? 14.630 6.858 10.024 1.00 86.19 400 SER A N 1
ATOM 3160 C CA . SER A 1 400 ? 15.298 5.997 9.048 1.00 86.19 400 SER A CA 1
ATOM 3161 C C . SER A 1 400 ? 14.656 6.201 7.669 1.00 86.19 400 SER A C 1
ATOM 3163 O O . SER A 1 400 ? 13.547 5.735 7.420 1.00 86.19 400 SER A O 1
ATOM 3165 N N . VAL A 1 401 ? 15.350 6.904 6.760 1.00 91.31 401 VAL A N 1
ATOM 3166 C CA . VAL A 1 401 ? 14.856 7.261 5.409 1.00 91.31 401 VAL A CA 1
ATOM 3167 C C . VAL A 1 401 ? 14.277 6.047 4.678 1.00 91.31 401 VAL A C 1
ATOM 3169 O O . VAL A 1 401 ? 13.264 6.142 3.981 1.00 91.31 401 VAL A O 1
ATOM 3172 N N . VAL A 1 402 ? 14.913 4.891 4.867 1.00 93.38 402 VAL A N 1
ATOM 3173 C CA . VAL A 1 402 ? 14.479 3.608 4.320 1.00 93.38 402 VAL A CA 1
ATOM 3174 C C . VAL A 1 402 ? 13.124 3.183 4.894 1.00 93.38 402 VAL A C 1
ATOM 3176 O O . VAL A 1 402 ? 12.216 2.873 4.124 1.00 93.38 402 VAL A O 1
ATOM 3179 N N . GLU A 1 403 ? 12.950 3.211 6.216 1.00 93.69 403 GLU A N 1
ATOM 3180 C CA . GLU A 1 403 ? 11.682 2.862 6.873 1.00 93.69 403 GLU A CA 1
ATOM 3181 C C . GLU A 1 403 ? 10.564 3.827 6.486 1.00 93.69 403 GLU A C 1
ATOM 3183 O O . GLU A 1 403 ? 9.458 3.388 6.169 1.00 93.69 403 GLU A O 1
ATOM 3188 N N . THR A 1 404 ? 10.846 5.129 6.416 1.00 94.44 404 THR A N 1
ATOM 3189 C CA . THR A 1 404 ? 9.866 6.121 5.961 1.00 94.44 404 THR A CA 1
ATOM 3190 C C . THR A 1 404 ? 9.433 5.842 4.517 1.00 94.44 404 THR A C 1
ATOM 3192 O O . THR A 1 404 ? 8.239 5.842 4.214 1.00 94.44 404 THR A O 1
ATOM 3195 N N . ASN A 1 405 ? 10.371 5.532 3.616 1.00 94.75 405 ASN A N 1
ATOM 3196 C CA . ASN A 1 405 ? 10.048 5.177 2.231 1.00 94.75 405 ASN A CA 1
ATOM 3197 C C . ASN A 1 405 ? 9.247 3.860 2.131 1.00 94.75 405 ASN A C 1
ATOM 3199 O O . ASN A 1 405 ? 8.344 3.763 1.295 1.00 94.75 405 ASN A O 1
ATOM 3203 N N . ILE A 1 406 ? 9.521 2.866 2.985 1.00 94.56 406 ILE A N 1
ATOM 3204 C CA . ILE A 1 406 ? 8.709 1.639 3.097 1.00 94.56 406 ILE A CA 1
ATOM 3205 C C . ILE A 1 406 ? 7.296 1.974 3.581 1.00 94.56 406 ILE A C 1
ATOM 3207 O O . ILE A 1 406 ? 6.325 1.487 3.003 1.00 94.56 406 ILE A O 1
ATOM 3211 N N . SER A 1 407 ? 7.175 2.843 4.584 1.00 94.50 407 SER A N 1
ATOM 3212 C CA . SER A 1 407 ? 5.901 3.258 5.181 1.00 94.50 407 SER A CA 1
ATOM 3213 C C . SER A 1 407 ? 5.010 3.971 4.163 1.00 94.50 407 SER A C 1
ATOM 3215 O O . SER A 1 407 ? 3.815 3.680 4.071 1.00 94.50 407 SER A O 1
ATOM 3217 N N . LEU A 1 408 ? 5.589 4.849 3.332 1.00 93.75 408 LEU A N 1
ATOM 3218 C CA . LEU A 1 408 ? 4.882 5.490 2.217 1.00 93.75 408 LEU A CA 1
ATOM 3219 C C . LEU A 1 408 ? 4.408 4.475 1.170 1.00 93.75 408 LEU A C 1
ATOM 3221 O O . LEU A 1 408 ? 3.299 4.605 0.648 1.00 93.75 408 LEU A O 1
ATOM 3225 N N . TRP A 1 409 ? 5.217 3.455 0.868 1.00 92.31 409 TRP A N 1
ATOM 3226 C CA . TRP A 1 409 ? 4.798 2.377 -0.026 1.00 92.31 409 TRP A CA 1
ATOM 3227 C C . TRP A 1 409 ? 3.680 1.525 0.583 1.00 92.31 409 TRP A C 1
ATOM 3229 O O . TRP A 1 409 ? 2.729 1.207 -0.128 1.00 92.31 409 TRP A O 1
ATOM 3239 N N . GLN A 1 410 ? 3.742 1.189 1.879 1.00 90.25 410 GLN A N 1
ATOM 3240 C CA . GLN A 1 410 ? 2.645 0.486 2.560 1.00 90.25 410 GLN A CA 1
ATOM 3241 C C . GLN A 1 410 ? 1.366 1.315 2.537 1.00 90.25 410 GLN A C 1
ATOM 3243 O O . GLN A 1 410 ? 0.309 0.778 2.222 1.00 90.25 410 GLN A O 1
ATOM 3248 N N . LEU A 1 411 ? 1.464 2.630 2.752 1.00 91.12 411 LEU A N 1
ATOM 3249 C CA . LEU A 1 411 ? 0.303 3.511 2.716 1.00 91.12 411 LEU A CA 1
ATOM 3250 C C . LEU A 1 411 ? -0.306 3.543 1.312 1.00 91.12 411 LEU A C 1
ATOM 3252 O O . LEU A 1 411 ? -1.513 3.394 1.155 1.00 91.12 411 LEU A O 1
ATOM 3256 N N . TYR A 1 412 ? 0.525 3.643 0.271 1.00 88.81 412 TYR A N 1
ATOM 3257 C CA . TYR A 1 412 ? 0.068 3.526 -1.113 1.00 88.81 412 TYR A CA 1
ATOM 3258 C C . TYR A 1 412 ? -0.562 2.158 -1.428 1.00 88.81 412 TYR A C 1
ATOM 3260 O O . TYR A 1 412 ? -1.616 2.083 -2.057 1.00 88.81 412 TYR A O 1
ATOM 3268 N N . SER A 1 413 ? 0.056 1.069 -0.976 1.00 83.88 413 SER A N 1
ATOM 3269 C CA . SER A 1 413 ? -0.466 -0.291 -1.138 1.00 83.88 413 SER A CA 1
ATOM 3270 C C . SER A 1 413 ? -1.811 -0.460 -0.428 1.00 83.88 413 SER A C 1
ATOM 3272 O O . SER A 1 413 ? -2.733 -1.083 -0.963 1.00 83.88 413 SER A O 1
ATOM 3274 N N . ALA A 1 414 ? -1.958 0.146 0.752 1.00 81.56 414 ALA A N 1
ATOM 3275 C CA . ALA A 1 414 ? -3.221 0.222 1.456 1.00 81.56 414 ALA A CA 1
ATOM 3276 C C . ALA A 1 414 ? -4.255 0.926 0.580 1.00 81.56 414 ALA A C 1
ATOM 3278 O O . ALA A 1 414 ? -5.298 0.329 0.383 1.00 81.56 414 ALA A O 1
ATOM 3279 N N . ILE A 1 415 ? -3.950 2.071 -0.054 1.00 77.94 415 ILE A N 1
ATOM 3280 C CA . ILE A 1 415 ? -4.874 2.796 -0.957 1.00 77.94 415 ILE A CA 1
ATOM 3281 C C . ILE A 1 415 ? -5.432 1.910 -2.080 1.00 77.94 415 ILE A C 1
ATOM 3283 O O . ILE A 1 415 ? -6.634 1.939 -2.354 1.00 77.94 415 ILE A O 1
ATOM 3287 N N . GLU A 1 416 ? -4.585 1.122 -2.748 1.00 66.19 416 GLU A N 1
ATOM 3288 C CA . GLU A 1 416 ? -5.045 0.250 -3.840 1.00 66.19 416 GLU A CA 1
ATOM 3289 C C . GLU A 1 416 ? -6.074 -0.775 -3.337 1.00 66.19 416 GLU A C 1
ATOM 3291 O O . GLU A 1 416 ? -7.080 -1.025 -4.005 1.00 66.19 416 GLU A O 1
ATOM 3296 N N . ASN A 1 417 ? -5.884 -1.271 -2.112 1.00 57.84 417 ASN A N 1
ATOM 3297 C CA . ASN A 1 417 ? -6.828 -2.152 -1.423 1.00 57.84 417 ASN A CA 1
ATOM 3298 C C . ASN A 1 417 ? -8.005 -1.381 -0.773 1.00 57.84 417 ASN A C 1
ATOM 3300 O O . ASN A 1 417 ? -9.103 -1.913 -0.627 1.00 57.84 417 ASN A O 1
ATOM 3304 N N . TRP A 1 418 ? -7.795 -0.107 -0.436 1.00 54.78 418 TRP A N 1
ATOM 3305 C CA . TRP A 1 418 ? -8.714 0.834 0.215 1.00 54.78 418 TRP A CA 1
ATOM 3306 C C . TRP A 1 418 ? -9.772 1.381 -0.737 1.00 54.78 418 TRP A C 1
ATOM 3308 O O . TRP A 1 418 ? -10.814 1.869 -0.301 1.00 54.78 418 TRP A O 1
ATOM 3318 N N . SER A 1 419 ? -9.539 1.303 -2.050 1.00 43.28 419 SER A N 1
ATOM 3319 C CA . SER A 1 419 ? -10.520 1.697 -3.068 1.00 43.28 419 SER A CA 1
ATOM 3320 C C . SER A 1 419 ? -11.851 0.932 -2.942 1.00 43.28 419 SER A C 1
ATOM 3322 O O . SER A 1 419 ? -12.892 1.466 -3.317 1.00 43.28 419 SER A O 1
ATOM 3324 N N . ALA A 1 420 ? -11.850 -0.243 -2.300 1.00 39.44 420 ALA A N 1
ATOM 3325 C CA . ALA A 1 420 ? -13.047 -1.007 -1.932 1.00 39.44 420 ALA A CA 1
ATOM 3326 C C . ALA A 1 420 ? -13.733 -0.549 -0.620 1.00 39.44 420 ALA A C 1
ATOM 3328 O O . ALA A 1 420 ? -14.824 -1.025 -0.296 1.00 39.44 420 ALA A O 1
ATOM 3329 N N . VAL A 1 421 ? -13.096 0.338 0.151 1.00 37.84 421 VAL A N 1
ATOM 3330 C CA . VAL A 1 421 ? -13.544 0.852 1.458 1.00 37.84 421 VAL A CA 1
ATOM 3331 C C . VAL A 1 421 ? -14.027 2.308 1.331 1.00 37.84 421 VAL A C 1
ATOM 3333 O O . VAL A 1 421 ? -15.139 2.613 1.751 1.00 37.84 421 VAL A O 1
ATOM 3336 N N . VAL A 1 422 ? -13.285 3.191 0.642 1.00 39.50 422 VAL A N 1
ATOM 3337 C CA . VAL A 1 422 ? -13.673 4.612 0.454 1.00 39.50 422 VAL A CA 1
ATOM 3338 C C . VAL A 1 422 ? -14.742 4.863 -0.607 1.00 39.50 422 VAL A C 1
ATOM 3340 O O . VAL A 1 422 ? -15.527 5.796 -0.450 1.00 39.50 422 VAL A O 1
ATOM 3343 N N . GLN A 1 423 ? -14.876 4.017 -1.634 1.00 37.84 423 GLN A N 1
ATOM 3344 C CA . GLN A 1 423 ? -15.985 4.154 -2.595 1.00 37.84 423 GLN A CA 1
ATOM 3345 C C . GLN A 1 423 ? -17.375 3.936 -1.965 1.00 37.84 423 GLN A C 1
ATOM 3347 O O . GLN A 1 423 ? -18.379 4.257 -2.595 1.00 37.84 423 GLN A O 1
ATOM 3352 N N . GLN A 1 424 ? -17.449 3.422 -0.731 1.00 40.44 424 GLN A N 1
ATOM 3353 C CA . GLN A 1 424 ? -18.708 3.098 -0.055 1.00 40.44 424 GLN A CA 1
ATOM 3354 C C . GLN A 1 424 ? -19.128 4.120 1.016 1.00 40.44 424 GLN A C 1
ATOM 3356 O O . GLN A 1 424 ? -20.326 4.274 1.232 1.00 40.44 424 GLN A O 1
ATOM 3361 N N . PHE A 1 425 ? -18.208 4.901 1.600 1.00 36.25 425 PHE A N 1
ATOM 3362 C CA . PHE A 1 425 ? -18.558 5.986 2.541 1.00 36.25 425 PHE A CA 1
ATOM 3363 C C . PHE A 1 425 ? -19.264 7.179 1.867 1.00 36.25 425 PHE A C 1
ATOM 3365 O O . PHE A 1 425 ? -19.962 7.947 2.521 1.00 36.25 425 PHE A O 1
ATOM 3372 N N . ALA A 1 426 ? -19.146 7.316 0.541 1.00 31.27 426 ALA A N 1
ATOM 3373 C CA . ALA A 1 426 ? -19.861 8.338 -0.228 1.00 31.27 426 ALA A CA 1
ATOM 3374 C C . ALA A 1 426 ? -21.371 8.050 -0.398 1.00 31.27 426 ALA A C 1
ATOM 3376 O O . ALA A 1 426 ? -22.108 8.936 -0.827 1.00 31.27 426 ALA A O 1
ATOM 3377 N N . VAL A 1 427 ? -21.840 6.832 -0.085 1.00 32.09 427 VAL A N 1
ATOM 3378 C CA . VAL A 1 427 ? -23.231 6.386 -0.322 1.00 32.09 427 VAL A CA 1
ATOM 3379 C C . VAL A 1 427 ? -24.141 6.632 0.893 1.00 32.09 427 VAL A C 1
ATOM 3381 O O . VAL A 1 427 ? -25.356 6.735 0.745 1.00 32.09 427 VAL A O 1
ATOM 3384 N N . THR A 1 428 ? -23.581 6.792 2.093 1.00 29.19 428 THR A N 1
ATOM 3385 C CA . THR A 1 428 ? -24.329 6.851 3.364 1.00 29.19 428 THR A CA 1
ATOM 3386 C C . THR A 1 428 ? -24.853 8.239 3.753 1.00 29.19 428 THR A C 1
ATOM 3388 O O . THR A 1 428 ? -25.417 8.397 4.831 1.00 29.19 428 THR A O 1
ATOM 3391 N N . SER A 1 429 ? -24.721 9.253 2.893 1.00 30.67 429 SER A N 1
ATOM 3392 C CA . SER A 1 429 ? -25.124 10.638 3.195 1.00 30.67 429 SER A CA 1
ATOM 3393 C C . SER A 1 429 ? -26.607 10.964 2.958 1.00 30.67 429 SER A C 1
ATOM 3395 O O . SER A 1 429 ? -27.014 12.089 3.228 1.00 30.67 429 SER A O 1
ATOM 3397 N N . ASN A 1 430 ? -27.437 10.008 2.523 1.00 29.11 430 ASN A N 1
ATOM 3398 C CA . ASN A 1 430 ? -28.866 10.239 2.263 1.00 29.11 430 ASN A CA 1
ATOM 3399 C C . ASN A 1 430 ? -29.769 9.175 2.911 1.00 29.11 430 ASN A C 1
ATOM 3401 O O . ASN A 1 430 ? -30.456 8.436 2.211 1.00 29.11 430 ASN A O 1
ATOM 3405 N N . ALA A 1 431 ? -29.791 9.084 4.242 1.00 26.94 431 ALA A N 1
ATOM 3406 C CA . ALA A 1 431 ? -30.792 8.269 4.937 1.00 26.94 431 ALA A CA 1
ATOM 3407 C C . ALA A 1 431 ? -31.136 8.838 6.320 1.00 26.94 431 ALA A C 1
ATOM 3409 O O . ALA A 1 431 ? -30.780 8.288 7.357 1.00 26.94 431 ALA A O 1
ATOM 3410 N N . GLY A 1 432 ? -31.856 9.956 6.316 1.00 28.91 432 GLY A N 1
ATOM 3411 C CA . GLY A 1 432 ? -32.682 10.387 7.436 1.00 28.91 432 GLY A CA 1
ATOM 3412 C C . GLY A 1 432 ? -34.121 10.520 6.957 1.00 28.91 432 GLY A C 1
ATOM 3413 O O . GLY A 1 432 ? -34.536 11.637 6.676 1.00 28.91 432 GLY A O 1
ATOM 3414 N N . GLN A 1 433 ? -34.830 9.397 6.780 1.00 25.84 433 GLN A N 1
ATOM 3415 C CA . GLN A 1 433 ? -36.299 9.299 6.820 1.00 25.84 433 GLN A CA 1
ATOM 3416 C C . GLN A 1 433 ? -36.775 7.834 6.698 1.00 25.84 433 GLN A C 1
ATOM 3418 O O . GLN A 1 433 ? -36.440 7.138 5.746 1.00 25.84 433 GLN A O 1
ATOM 3423 N N . ASP A 1 434 ? -37.537 7.427 7.715 1.00 26.08 434 ASP A N 1
ATOM 3424 C CA . ASP A 1 434 ? -38.553 6.373 7.842 1.00 26.08 434 ASP A CA 1
ATOM 3425 C C . ASP A 1 434 ? -38.359 4.966 7.237 1.00 26.08 434 ASP A C 1
ATOM 3427 O O . ASP A 1 434 ? -38.345 4.710 6.034 1.00 26.08 434 ASP A O 1
ATOM 3431 N N . VAL A 1 435 ? -38.344 4.010 8.170 1.00 32.06 435 VAL A N 1
ATOM 3432 C CA . VAL A 1 435 ? -38.260 2.559 8.005 1.00 32.06 435 VAL A CA 1
ATOM 3433 C C . VAL A 1 435 ? -39.665 1.981 7.812 1.00 32.06 435 VAL A C 1
ATOM 3435 O O . VAL A 1 435 ? -40.380 1.791 8.789 1.00 32.06 435 VAL A O 1
ATOM 3438 N N . ALA A 1 436 ? -40.053 1.692 6.565 1.00 25.45 436 ALA A N 1
ATOM 3439 C CA . ALA A 1 436 ? -40.973 0.604 6.179 1.00 25.45 436 ALA A CA 1
ATOM 3440 C C . ALA A 1 436 ? -41.269 0.669 4.667 1.00 25.45 436 ALA A C 1
ATOM 3442 O O . ALA A 1 436 ? -42.287 1.225 4.266 1.00 25.45 436 ALA A O 1
ATOM 3443 N N . SER A 1 437 ? -40.366 0.147 3.821 1.00 28.00 437 SER A N 1
ATOM 3444 C CA . SER A 1 437 ? -40.650 -0.329 2.435 1.00 28.00 437 SER A CA 1
ATOM 3445 C C . SER A 1 437 ? -39.405 -0.591 1.563 1.00 28.00 437 SER A C 1
ATOM 3447 O O . SER A 1 437 ? -39.547 -0.942 0.397 1.00 28.00 437 SER A O 1
ATOM 3449 N N . VAL A 1 438 ? -38.178 -0.475 2.079 1.00 28.62 438 VAL A N 1
ATOM 3450 C CA . VAL A 1 438 ? -36.961 -0.473 1.238 1.00 28.62 438 VAL A CA 1
ATOM 3451 C C . VAL A 1 438 ? -36.152 -1.773 1.364 1.00 28.62 438 VAL A C 1
ATOM 3453 O O . VAL A 1 438 ? -34.964 -1.745 1.665 1.00 28.62 438 VAL A O 1
ATOM 3456 N N . SER A 1 439 ? -36.778 -2.937 1.166 1.00 25.98 439 SER A N 1
ATOM 3457 C CA . SER A 1 439 ? -36.036 -4.204 0.998 1.00 25.98 439 SER A CA 1
ATOM 3458 C C . SER A 1 439 ? -35.829 -4.609 -0.467 1.00 25.98 439 SER A C 1
ATOM 3460 O O . SER A 1 439 ? -35.051 -5.519 -0.716 1.00 25.98 439 SER A O 1
ATOM 3462 N N . ASP A 1 440 ? -36.431 -3.900 -1.431 1.00 26.69 440 ASP A N 1
ATOM 3463 C CA . ASP A 1 440 ? -36.411 -4.295 -2.853 1.00 26.69 440 ASP A CA 1
ATOM 3464 C C . ASP A 1 440 ? -35.700 -3.312 -3.808 1.00 26.69 440 ASP A C 1
ATOM 3466 O O . ASP A 1 440 ? -35.703 -3.530 -5.017 1.00 26.69 440 ASP A O 1
ATOM 3470 N N . SER A 1 441 ? -35.058 -2.236 -3.329 1.00 29.20 441 SER A N 1
ATOM 3471 C CA . SER A 1 441 ? -34.605 -1.157 -4.235 1.00 29.20 441 SER A CA 1
ATOM 3472 C C . SER A 1 441 ? -33.153 -0.675 -4.098 1.00 29.20 441 SER A C 1
ATOM 3474 O O . SER A 1 441 ? -32.859 0.439 -4.523 1.00 29.20 441 SER A O 1
ATOM 3476 N N . ILE A 1 442 ? -32.222 -1.470 -3.548 1.00 34.41 442 ILE A N 1
ATOM 3477 C CA . ILE A 1 442 ? -30.787 -1.083 -3.463 1.00 34.41 442 ILE A CA 1
ATOM 3478 C C . ILE A 1 442 ? -29.860 -2.000 -4.295 1.00 34.41 442 ILE A C 1
ATOM 3480 O O . ILE A 1 442 ? -28.651 -1.801 -4.339 1.00 34.41 442 ILE A O 1
ATOM 3484 N N . SER A 1 443 ? -30.393 -2.935 -5.092 1.00 31.95 443 SER A N 1
ATOM 3485 C CA . SER A 1 443 ? -29.573 -3.695 -6.059 1.00 31.95 443 SER A CA 1
ATOM 3486 C C . SER A 1 443 ? -29.207 -2.908 -7.337 1.00 31.95 443 SER A C 1
ATOM 3488 O O . SER A 1 443 ? -28.728 -3.506 -8.299 1.00 31.95 443 SER A O 1
ATOM 3490 N N . SER A 1 444 ? -29.472 -1.595 -7.408 1.00 35.91 444 SER A N 1
ATOM 3491 C CA . SER A 1 444 ? -29.627 -0.885 -8.690 1.00 35.91 444 SER A CA 1
ATOM 3492 C C . SER A 1 444 ? -28.782 0.378 -8.903 1.00 35.91 444 SER A C 1
ATOM 3494 O O . SER A 1 444 ? -29.036 1.092 -9.871 1.00 35.91 444 SER A O 1
ATOM 3496 N N . THR A 1 445 ? -27.788 0.698 -8.067 1.00 47.94 445 THR A N 1
ATOM 3497 C CA . THR A 1 445 ? -26.990 1.935 -8.257 1.00 47.94 445 THR A CA 1
ATOM 3498 C C . THR A 1 445 ? -25.644 1.746 -8.953 1.00 47.94 445 THR A C 1
ATOM 3500 O O . THR A 1 445 ? -25.086 2.726 -9.444 1.00 47.94 445 THR A O 1
ATOM 3503 N N . ILE A 1 446 ? -25.145 0.515 -9.090 1.00 50.09 446 ILE A N 1
ATOM 3504 C CA . ILE A 1 446 ? -24.010 0.209 -9.971 1.00 50.09 446 ILE A CA 1
ATOM 3505 C C . ILE A 1 446 ? -24.525 -0.690 -11.092 1.00 50.09 446 ILE A C 1
ATOM 3507 O O . ILE A 1 446 ? -25.076 -1.755 -10.807 1.00 50.09 446 ILE A O 1
ATOM 3511 N N . PRO A 1 447 ? -24.370 -0.294 -12.366 1.00 68.31 447 PRO A N 1
ATOM 3512 C CA . PRO A 1 447 ? -24.757 -1.159 -13.464 1.00 68.31 447 PRO A CA 1
ATOM 3513 C C . PRO A 1 447 ? -23.945 -2.457 -13.392 1.00 68.31 447 PRO A C 1
ATOM 3515 O O . PRO A 1 447 ? -22.716 -2.425 -13.345 1.00 68.31 447 PRO A O 1
ATOM 3518 N N . LEU A 1 448 ? -24.645 -3.597 -13.404 1.00 78.69 448 LEU A N 1
ATOM 3519 C CA . LEU A 1 448 ? -24.044 -4.940 -13.401 1.00 78.69 448 LEU A CA 1
ATOM 3520 C C . LEU A 1 448 ? -23.052 -5.123 -14.562 1.00 78.69 448 LEU A C 1
ATOM 3522 O O . LEU A 1 448 ? -22.051 -5.823 -14.441 1.00 78.69 448 LEU A O 1
ATOM 3526 N N . ASN A 1 449 ? -23.309 -4.435 -15.676 1.00 82.44 449 ASN A N 1
ATOM 3527 C CA . ASN A 1 449 ? -22.415 -4.376 -16.821 1.00 82.44 449 ASN A CA 1
ATOM 3528 C C . ASN A 1 449 ? -21.381 -3.265 -16.622 1.00 82.44 449 ASN A C 1
ATOM 3530 O O . ASN A 1 449 ? -21.690 -2.079 -16.756 1.00 82.44 449 ASN A O 1
ATOM 3534 N N . GLN A 1 450 ? -20.142 -3.660 -16.342 1.00 84.56 450 GLN A N 1
ATOM 3535 C CA . GLN A 1 450 ? -19.036 -2.745 -16.075 1.00 84.56 450 GLN A CA 1
ATOM 3536 C C . GLN A 1 450 ? -18.001 -2.775 -17.203 1.00 84.56 450 GLN A C 1
ATOM 3538 O O . GLN A 1 450 ? -17.610 -3.839 -17.680 1.00 84.56 450 GLN A O 1
ATOM 3543 N N . ILE A 1 451 ? -17.518 -1.596 -17.606 1.00 86.44 451 ILE A N 1
ATOM 3544 C CA . ILE A 1 451 ? -16.453 -1.445 -18.605 1.00 86.44 451 ILE A CA 1
ATOM 3545 C C . ILE A 1 451 ? -15.220 -0.853 -17.925 1.00 86.44 451 ILE A C 1
ATOM 3547 O O . ILE A 1 451 ? -15.214 0.310 -17.525 1.00 86.44 451 ILE A O 1
ATOM 3551 N N . LEU A 1 452 ? -14.144 -1.639 -17.846 1.00 81.25 452 LEU A N 1
ATOM 3552 C CA . LEU A 1 452 ? -12.830 -1.134 -17.454 1.00 81.25 452 LEU A CA 1
ATOM 3553 C C . LEU A 1 452 ? -12.192 -0.449 -18.669 1.00 81.25 452 LEU A C 1
ATOM 3555 O O . LEU A 1 452 ? -11.834 -1.116 -19.641 1.00 81.25 452 LEU A O 1
ATOM 3559 N N . PHE A 1 453 ? -12.038 0.876 -18.625 1.00 83.25 453 PHE A N 1
ATOM 3560 C CA . PHE A 1 453 ? -11.438 1.675 -19.699 1.00 83.25 453 PHE A CA 1
ATOM 3561 C C . PHE A 1 453 ? -10.119 2.322 -19.257 1.00 83.25 453 PHE A C 1
ATOM 3563 O O . PHE A 1 453 ? -9.815 2.430 -18.073 1.00 83.25 453 PHE A O 1
ATOM 3570 N N . GLY A 1 454 ? -9.290 2.705 -20.228 1.00 77.31 454 GLY A N 1
ATOM 3571 C CA . GLY A 1 454 ? -7.997 3.344 -19.978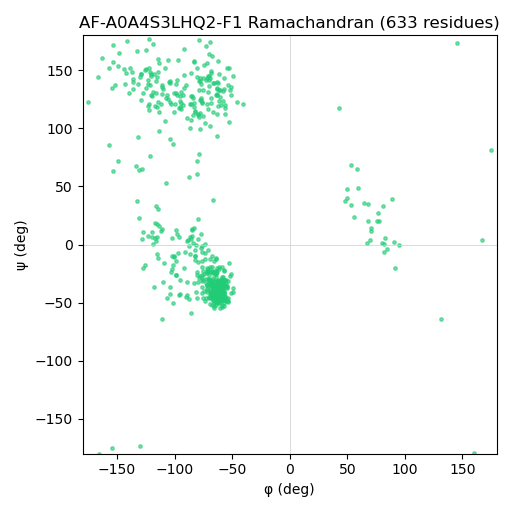 1.00 77.31 454 GLY A CA 1
ATOM 3572 C C . GLY A 1 454 ? -6.920 2.949 -20.993 1.00 77.31 454 GLY A C 1
ATOM 3573 O O . GLY A 1 454 ? -7.149 2.050 -21.811 1.00 77.31 454 GLY A O 1
ATOM 3574 N N . PRO A 1 455 ? -5.737 3.584 -20.941 1.00 64.06 455 PRO A N 1
ATOM 3575 C CA . PRO A 1 455 ? -4.636 3.344 -21.878 1.00 64.06 455 PRO A CA 1
ATOM 3576 C C . PRO A 1 455 ? -4.219 1.864 -21.981 1.00 64.06 455 PRO A C 1
ATOM 3578 O O . PRO A 1 455 ? -4.402 1.098 -21.030 1.00 64.06 455 PRO A O 1
ATOM 3581 N N . PRO A 1 456 ? -3.679 1.396 -23.120 1.00 63.81 456 PRO A N 1
ATOM 3582 C CA . PRO A 1 456 ? -3.127 0.044 -23.218 1.00 63.81 456 PRO A CA 1
ATOM 3583 C C . PRO A 1 456 ? -2.030 -0.169 -22.159 1.00 63.81 456 PRO A C 1
ATOM 3585 O O . PRO A 1 456 ? -1.294 0.752 -21.824 1.00 63.81 456 PRO A O 1
ATOM 3588 N N . GLY A 1 457 ? -1.950 -1.374 -21.588 1.00 60.19 457 GLY A N 1
ATOM 3589 C CA . GLY A 1 457 ? -0.961 -1.699 -20.550 1.00 60.19 457 GLY A CA 1
ATOM 3590 C C . GLY A 1 457 ? -1.336 -1.320 -19.109 1.00 60.19 457 GLY A C 1
ATOM 3591 O O . GLY A 1 457 ? -0.622 -1.709 -18.194 1.00 60.19 457 GLY A O 1
ATOM 3592 N N . THR A 1 458 ? -2.477 -0.665 -18.851 1.00 60.28 458 THR A N 1
ATOM 3593 C CA . THR A 1 458 ? -2.924 -0.308 -17.481 1.00 60.28 458 THR A CA 1
ATOM 3594 C C . THR A 1 458 ? -3.574 -1.452 -16.693 1.00 60.28 458 THR A C 1
ATOM 3596 O O . THR A 1 458 ? -4.370 -1.217 -15.790 1.00 60.28 458 THR A O 1
ATOM 3599 N N . GLY A 1 459 ? -3.301 -2.706 -17.058 1.00 70.06 459 GLY A N 1
ATOM 3600 C CA . GLY A 1 459 ? -3.786 -3.864 -16.304 1.00 70.06 459 GLY A CA 1
ATOM 3601 C C . GLY A 1 459 ? -5.303 -4.090 -16.333 1.00 70.06 459 GLY A C 1
ATOM 3602 O O . GLY A 1 459 ? -5.809 -4.817 -15.493 1.00 70.06 459 GLY A O 1
ATOM 3603 N N . LYS A 1 460 ? -6.054 -3.540 -17.295 1.00 82.81 460 LYS A N 1
ATOM 3604 C CA . LYS A 1 460 ? -7.521 -3.736 -17.376 1.00 82.81 460 LYS A CA 1
ATOM 3605 C C . LYS A 1 460 ? -7.906 -5.216 -17.461 1.00 82.81 460 LYS A C 1
ATOM 3607 O O . LYS A 1 460 ? -8.633 -5.711 -16.612 1.00 82.81 460 LYS A O 1
ATOM 3612 N N . THR A 1 461 ? -7.320 -5.948 -18.410 1.00 78.31 461 THR A N 1
ATOM 3613 C CA . THR A 1 461 ? -7.474 -7.412 -18.540 1.00 78.31 461 THR A CA 1
ATOM 3614 C C . THR A 1 461 ? -6.881 -8.174 -17.351 1.00 78.31 461 THR A C 1
ATOM 3616 O O . THR A 1 461 ? -7.249 -9.308 -17.070 1.00 78.31 461 THR A O 1
ATOM 3619 N N . PHE A 1 462 ? -5.939 -7.564 -16.634 1.00 73.50 462 PHE A N 1
ATOM 3620 C CA . PHE A 1 462 ? -5.378 -8.152 -15.423 1.00 73.50 462 PHE A CA 1
ATOM 3621 C C . PHE A 1 462 ? -6.349 -8.023 -14.239 1.00 73.50 462 PHE A C 1
ATOM 3623 O O . PHE A 1 462 ? -6.463 -8.958 -13.447 1.00 73.50 462 PHE A O 1
ATOM 3630 N N . ALA A 1 463 ? -7.077 -6.908 -14.153 1.00 81.31 463 ALA A N 1
ATOM 3631 C CA . ALA A 1 463 ? -8.074 -6.622 -13.130 1.00 81.31 463 ALA A CA 1
ATOM 3632 C C . ALA A 1 463 ? -9.381 -7.401 -13.338 1.00 81.31 463 ALA A C 1
ATOM 3634 O O . ALA A 1 463 ? -10.011 -7.773 -12.352 1.00 81.31 463 ALA A O 1
ATOM 3635 N N . THR A 1 464 ? -9.771 -7.728 -14.581 1.00 85.56 464 THR A N 1
ATOM 3636 C CA . THR A 1 464 ? -10.996 -8.516 -14.852 1.00 85.56 464 THR A CA 1
ATOM 3637 C C . THR A 1 464 ? -11.012 -9.863 -14.135 1.00 85.56 464 THR A C 1
ATOM 3639 O O . THR A 1 464 ? -12.075 -10.340 -13.760 1.00 85.56 464 THR A O 1
ATOM 3642 N N . ILE A 1 465 ? -9.840 -10.460 -13.900 1.00 86.06 465 ILE A N 1
ATOM 3643 C CA . ILE A 1 465 ? -9.718 -11.698 -13.122 1.00 86.06 465 ILE A CA 1
ATOM 3644 C C . ILE A 1 465 ? -10.169 -11.479 -11.674 1.00 86.06 465 ILE A C 1
ATOM 3646 O O . ILE A 1 465 ? -10.952 -12.268 -11.159 1.00 86.06 465 ILE A O 1
ATOM 3650 N N . ASN A 1 466 ? -9.731 -10.390 -11.041 1.00 84.62 466 ASN A N 1
ATOM 3651 C CA . ASN A 1 466 ? -10.116 -10.078 -9.667 1.00 84.62 466 ASN A CA 1
ATOM 3652 C C . ASN A 1 466 ? -11.609 -9.738 -9.583 1.00 84.62 466 ASN A C 1
ATOM 3654 O O . ASN A 1 466 ? -12.280 -10.198 -8.672 1.00 84.62 466 ASN A O 1
ATOM 3658 N N . HIS A 1 467 ? -12.152 -8.997 -10.555 1.00 84.81 467 HIS A N 1
ATOM 3659 C CA . HIS A 1 467 ? -13.590 -8.713 -10.603 1.00 84.81 467 HIS A CA 1
ATOM 3660 C C . HIS A 1 467 ? -14.435 -9.985 -10.751 1.00 84.81 467 HIS A C 1
ATOM 3662 O O . HIS A 1 467 ? -15.450 -10.115 -10.076 1.00 84.81 467 HIS A O 1
ATOM 3668 N N . ALA A 1 468 ? -14.009 -10.938 -11.587 1.00 87.81 468 ALA A N 1
ATOM 3669 C CA . ALA A 1 468 ? -14.715 -12.208 -11.737 1.00 87.81 468 ALA A CA 1
ATOM 3670 C C . ALA A 1 468 ? -14.655 -13.054 -10.453 1.00 87.81 468 ALA A C 1
ATOM 3672 O O . ALA A 1 468 ? -15.673 -13.580 -10.010 1.00 87.81 468 ALA A O 1
ATOM 3673 N N . LEU A 1 469 ? -13.484 -13.138 -9.814 1.00 86.00 469 LEU A N 1
ATOM 3674 C CA . LEU A 1 469 ? -13.324 -13.877 -8.559 1.00 86.00 469 LEU A CA 1
ATOM 3675 C C . LEU A 1 469 ? -14.020 -13.202 -7.375 1.00 86.00 469 LEU A C 1
ATOM 3677 O O . LEU A 1 469 ? -14.457 -13.896 -6.472 1.00 86.00 469 LEU A O 1
ATOM 3681 N N . ALA A 1 470 ? -14.211 -11.883 -7.387 1.00 84.12 470 ALA A N 1
ATOM 3682 C CA . ALA A 1 470 ? -14.997 -11.203 -6.357 1.00 84.12 470 ALA A CA 1
ATOM 3683 C C . ALA A 1 470 ? -16.469 -11.647 -6.356 1.00 84.12 470 ALA A C 1
ATOM 3685 O O . ALA A 1 470 ? -17.138 -11.536 -5.334 1.00 84.12 470 ALA A O 1
ATOM 3686 N N . ILE A 1 471 ? -16.959 -12.146 -7.495 1.00 85.50 471 ILE A N 1
ATOM 3687 C CA . ILE A 1 471 ? -18.310 -12.695 -7.642 1.00 85.50 471 ILE A CA 1
ATOM 3688 C C . ILE A 1 471 ? -18.321 -14.193 -7.310 1.00 85.50 471 ILE A C 1
ATOM 3690 O O . ILE A 1 471 ? -19.237 -14.661 -6.642 1.00 85.50 471 ILE A O 1
ATOM 3694 N N . LEU A 1 472 ? -17.324 -14.945 -7.789 1.00 85.25 472 LEU A N 1
ATOM 3695 C CA . LEU A 1 472 ? -17.340 -16.414 -7.776 1.00 85.25 472 LEU A CA 1
ATOM 3696 C C . LEU A 1 472 ? -16.628 -17.055 -6.576 1.00 85.25 472 LEU A C 1
ATOM 3698 O O . LEU A 1 472 ? -17.000 -18.150 -6.166 1.00 85.25 472 LEU A O 1
ATOM 3702 N N . GLU A 1 473 ? -15.598 -16.407 -6.034 1.00 85.12 473 GLU A N 1
ATOM 3703 C CA . GLU A 1 473 ? -14.759 -16.927 -4.947 1.00 85.12 473 GLU A CA 1
ATOM 3704 C C . GLU A 1 473 ? -14.128 -15.770 -4.138 1.00 85.12 473 GLU A C 1
ATOM 3706 O O . GLU A 1 473 ? -12.902 -15.592 -4.140 1.00 85.12 473 GLU A O 1
ATOM 3711 N N . PRO A 1 474 ? -14.944 -14.929 -3.467 1.00 80.00 474 PRO A N 1
ATOM 3712 C CA . PRO A 1 474 ? -14.465 -13.707 -2.813 1.00 80.00 474 PRO A CA 1
ATOM 3713 C C . PRO A 1 474 ? -13.407 -13.982 -1.732 1.00 80.00 474 PRO A C 1
ATOM 3715 O O . PRO A 1 474 ? -12.477 -13.193 -1.560 1.00 80.00 474 PRO A O 1
ATOM 3718 N N . GLU A 1 475 ? -13.485 -15.139 -1.075 1.00 78.62 475 GLU A N 1
ATOM 3719 C CA . GLU A 1 475 ? -12.555 -15.602 -0.035 1.00 78.62 475 GLU A CA 1
ATOM 3720 C C . GLU A 1 475 ? -11.094 -15.684 -0.534 1.00 78.62 475 GLU A C 1
ATOM 3722 O O . GLU A 1 475 ? -10.133 -15.424 0.203 1.00 78.62 475 GLU A O 1
ATOM 3727 N N . LEU A 1 476 ? -10.903 -16.016 -1.817 1.00 73.06 476 LEU A N 1
ATOM 3728 C CA . LEU A 1 476 ? -9.582 -16.171 -2.434 1.00 73.06 476 LEU A CA 1
ATOM 3729 C C . LEU A 1 476 ? -8.874 -14.820 -2.629 1.00 73.06 476 LEU A C 1
ATOM 3731 O O . LEU A 1 476 ? -7.648 -14.747 -2.671 1.00 73.06 476 LEU A O 1
ATOM 3735 N N . LEU A 1 477 ? -9.632 -13.726 -2.717 1.00 66.19 477 LEU A N 1
ATOM 3736 C CA . LEU A 1 477 ? -9.071 -12.377 -2.822 1.00 66.19 477 LEU A CA 1
ATOM 3737 C C . LEU A 1 477 ? -8.635 -11.824 -1.460 1.00 66.19 477 LEU A C 1
ATOM 3739 O O . LEU A 1 477 ? -7.745 -10.977 -1.397 1.00 66.19 477 LEU A O 1
ATOM 3743 N N . VAL A 1 478 ? -9.220 -12.331 -0.373 1.00 57.31 478 VAL A N 1
ATOM 3744 C CA . VAL A 1 478 ? -8.907 -11.920 1.004 1.00 57.31 478 VAL A CA 1
ATOM 3745 C C . VAL A 1 478 ? -7.611 -12.573 1.506 1.00 57.31 478 VAL A C 1
ATOM 3747 O O . VAL A 1 478 ? -6.876 -11.985 2.298 1.00 57.31 478 VAL A O 1
ATOM 3750 N N . SER A 1 479 ? -7.269 -13.760 1.001 1.00 47.41 479 SER A N 1
ATOM 3751 C CA . SER A 1 479 ? -6.205 -14.629 1.532 1.00 47.41 479 SER A CA 1
ATOM 3752 C C . SER A 1 479 ? -4.773 -14.334 1.040 1.00 47.41 479 SER A C 1
ATOM 3754 O O . SER A 1 479 ? -3.874 -15.136 1.281 1.00 47.41 479 SER A O 1
ATOM 3756 N N . LYS A 1 480 ? -4.514 -13.179 0.398 1.00 49.41 480 LYS A N 1
ATOM 3757 C CA . LYS A 1 480 ? -3.186 -12.780 -0.144 1.00 49.41 480 LYS A CA 1
ATOM 3758 C C . LYS A 1 480 ? -2.504 -13.884 -0.976 1.00 49.41 480 LYS A C 1
ATOM 3760 O O . LYS A 1 480 ? -1.290 -14.067 -0.914 1.00 49.41 480 LYS A O 1
ATOM 3765 N N . VAL A 1 481 ? -3.279 -14.637 -1.752 1.00 62.59 481 VAL A N 1
ATOM 3766 C CA . VAL A 1 481 ? -2.727 -15.722 -2.568 1.00 62.59 481 VAL A CA 1
ATOM 3767 C C . VAL A 1 481 ? -1.948 -15.144 -3.747 1.00 62.59 481 VAL A C 1
ATOM 3769 O O . VAL A 1 481 ? -2.358 -14.155 -4.359 1.00 62.59 481 VAL A O 1
ATOM 3772 N N . GLU A 1 482 ? -0.826 -15.781 -4.079 1.00 68.69 482 GLU A N 1
ATOM 3773 C CA . GLU A 1 482 ? -0.002 -15.424 -5.231 1.00 68.69 482 GLU A CA 1
ATOM 3774 C C . GLU A 1 482 ? -0.836 -15.279 -6.507 1.00 68.69 482 GLU A C 1
ATOM 3776 O O . GLU A 1 482 ? -1.791 -16.023 -6.756 1.00 68.69 482 GLU A O 1
ATOM 3781 N N . ARG A 1 483 ? -0.450 -14.346 -7.381 1.00 76.00 483 ARG A N 1
ATOM 3782 C CA . ARG A 1 483 ? -1.248 -14.012 -8.572 1.00 76.00 483 ARG A CA 1
ATOM 3783 C C . ARG A 1 483 ? -1.493 -15.213 -9.487 1.00 76.00 483 ARG A C 1
ATOM 3785 O O . ARG A 1 483 ? -2.534 -15.277 -10.151 1.00 76.00 483 ARG A O 1
ATOM 3792 N N . HIS A 1 484 ? -0.545 -16.148 -9.510 1.00 77.62 484 HIS A N 1
ATOM 3793 C CA . HIS A 1 484 ? -0.655 -17.422 -10.212 1.00 77.62 484 HIS A CA 1
ATOM 3794 C C . HIS A 1 484 ? -1.847 -18.254 -9.715 1.00 77.62 484 HIS A C 1
ATOM 3796 O O . HIS A 1 484 ? -2.559 -18.845 -10.525 1.00 77.62 484 HIS A O 1
ATOM 3802 N N . ALA A 1 485 ? -2.116 -18.260 -8.409 1.00 77.38 485 ALA A N 1
ATOM 3803 C CA . ALA A 1 485 ? -3.256 -18.961 -7.829 1.00 77.38 485 ALA A CA 1
ATOM 3804 C C . ALA A 1 485 ? -4.585 -18.304 -8.226 1.00 77.38 485 ALA A C 1
ATOM 3806 O O . ALA A 1 485 ? -5.495 -19.002 -8.659 1.00 77.38 485 ALA A O 1
ATOM 3807 N N . LEU A 1 486 ? -4.665 -16.966 -8.213 1.00 83.31 486 LEU A N 1
ATOM 3808 C CA . LEU A 1 486 ? -5.842 -16.239 -8.717 1.00 83.31 486 LEU A CA 1
ATOM 3809 C C . LEU A 1 486 ? -6.084 -16.516 -10.206 1.00 83.31 486 LEU A C 1
ATOM 3811 O O . LEU A 1 486 ? -7.214 -16.689 -10.652 1.00 83.31 486 LEU A O 1
ATOM 3815 N N . LYS A 1 487 ? -5.016 -16.575 -11.010 1.00 85.12 487 LYS A N 1
ATOM 3816 C CA . LYS A 1 487 ? -5.129 -16.938 -12.427 1.00 85.12 487 LYS A CA 1
ATOM 3817 C C . LYS A 1 487 ? -5.595 -18.388 -12.595 1.00 85.12 487 LYS A C 1
ATOM 3819 O O . LYS A 1 487 ? -6.472 -18.631 -13.410 1.00 85.12 487 LYS A O 1
ATOM 3824 N N . SER A 1 488 ? -5.078 -19.306 -11.783 1.00 86.94 488 SER A N 1
ATOM 3825 C CA . SER A 1 488 ? -5.479 -20.717 -11.795 1.00 86.94 488 SER A CA 1
ATOM 3826 C C . SER A 1 488 ? -6.950 -20.901 -11.407 1.00 86.94 488 SER A C 1
ATOM 3828 O O . SER A 1 488 ? -7.657 -21.658 -12.064 1.00 86.94 488 SER A O 1
ATOM 3830 N N . ALA A 1 489 ? -7.436 -20.177 -10.394 1.00 85.62 489 ALA A N 1
ATOM 3831 C CA . ALA A 1 489 ? -8.846 -20.182 -10.005 1.00 85.62 489 ALA A CA 1
ATOM 3832 C C . ALA A 1 489 ? -9.739 -19.591 -11.102 1.00 85.62 489 ALA A C 1
ATOM 3834 O O . ALA A 1 489 ? -10.753 -20.177 -11.466 1.00 85.62 489 ALA A O 1
ATOM 3835 N N . PHE A 1 490 ? -9.326 -18.477 -11.707 1.00 89.81 490 PHE A N 1
ATOM 3836 C CA . PHE A 1 490 ? -10.025 -17.917 -12.860 1.00 89.81 490 PHE A CA 1
ATOM 3837 C C . PHE A 1 490 ? -10.097 -18.912 -14.025 1.00 89.81 490 PHE A C 1
ATOM 3839 O O . PHE A 1 490 ? -11.165 -19.114 -14.592 1.00 89.81 490 PHE A O 1
ATOM 3846 N N . ASP A 1 491 ? -8.985 -19.565 -14.365 1.00 86.94 491 ASP A N 1
ATOM 3847 C CA . ASP A 1 491 ? -8.939 -20.555 -15.445 1.00 86.94 491 ASP A CA 1
ATOM 3848 C C . ASP A 1 491 ? -9.784 -21.798 -15.113 1.00 86.94 491 ASP A C 1
ATOM 3850 O O . ASP A 1 491 ? -10.393 -22.384 -16.010 1.00 86.94 491 ASP A O 1
ATOM 3854 N N . ARG A 1 492 ? -9.894 -22.161 -13.828 1.00 89.94 492 ARG A N 1
ATOM 3855 C CA . ARG A 1 492 ? -10.823 -23.187 -13.340 1.00 89.94 492 ARG A CA 1
ATOM 3856 C C . ARG A 1 492 ? -12.277 -22.785 -13.600 1.00 89.94 492 ARG A C 1
ATOM 3858 O O . ARG A 1 492 ? -12.981 -23.554 -14.242 1.00 89.94 492 ARG A O 1
ATOM 3865 N N . TYR A 1 493 ? -12.693 -21.574 -13.234 1.00 87.38 493 TYR A N 1
ATOM 3866 C CA . TYR A 1 493 ? -14.054 -21.090 -13.504 1.00 87.38 493 TYR A CA 1
ATOM 3867 C C . TYR A 1 493 ? -14.359 -20.892 -14.996 1.00 87.38 493 TYR A C 1
ATOM 3869 O O . TYR A 1 493 ? -15.504 -21.051 -15.421 1.00 87.38 493 TYR A O 1
ATOM 3877 N N . VAL A 1 494 ? -13.345 -20.593 -15.815 1.00 85.88 494 VAL A N 1
ATOM 3878 C CA . VAL A 1 494 ? -13.474 -20.624 -17.281 1.00 85.88 494 VAL A CA 1
ATOM 3879 C C . VAL A 1 494 ? -13.741 -22.049 -17.767 1.00 85.88 494 VAL A C 1
ATOM 3881 O O . VAL A 1 494 ? -14.603 -22.266 -18.615 1.00 85.88 494 VAL A O 1
ATOM 3884 N N . LYS A 1 495 ? -13.026 -23.037 -17.220 1.00 79.62 495 LYS A N 1
ATOM 3885 C CA . LYS A 1 495 ? -13.211 -24.454 -17.558 1.00 79.62 495 LYS A CA 1
ATOM 3886 C C . LYS A 1 495 ? -14.553 -25.006 -17.063 1.00 79.62 495 LYS A C 1
ATOM 3888 O O . LYS A 1 495 ? -15.141 -25.841 -17.736 1.00 79.62 495 LYS A O 1
ATOM 3893 N N . GLU A 1 496 ? -15.037 -24.515 -15.926 1.00 78.31 496 GLU A N 1
ATOM 3894 C CA . GLU A 1 496 ? -16.348 -24.830 -15.338 1.00 78.31 496 GLU A CA 1
ATOM 3895 C C . GLU A 1 496 ? -17.504 -24.055 -16.005 1.00 78.31 496 GLU A C 1
ATOM 3897 O O . GLU A 1 496 ? -18.648 -24.146 -15.560 1.00 78.31 496 GLU A O 1
ATOM 3902 N N . GLY A 1 497 ? -17.236 -23.281 -17.064 1.00 78.69 497 GLY A N 1
ATOM 3903 C CA . GLY A 1 497 ? -18.259 -22.563 -17.831 1.00 78.69 497 GLY A CA 1
ATOM 3904 C C . GLY A 1 497 ? -18.921 -21.400 -17.087 1.00 78.69 497 GLY A C 1
ATOM 3905 O O . GLY A 1 497 ? -19.806 -20.755 -17.636 1.00 78.69 497 GLY A O 1
ATOM 3906 N N . GLN A 1 498 ? -18.482 -21.087 -15.865 1.00 84.06 498 GLN A N 1
ATOM 3907 C CA . GLN A 1 498 ? -18.992 -19.962 -15.077 1.00 84.06 498 GLN A CA 1
ATOM 3908 C C . GLN A 1 498 ? -18.387 -18.619 -15.520 1.00 84.06 498 GLN A C 1
ATOM 3910 O O . GLN A 1 498 ? -18.920 -17.559 -15.194 1.00 84.06 498 GLN A O 1
ATOM 3915 N N . ILE A 1 499 ? -17.293 -18.651 -16.291 1.00 91.25 499 ILE A N 1
ATOM 3916 C CA . ILE A 1 499 ? -16.695 -17.486 -16.951 1.00 91.25 499 ILE A CA 1
ATOM 3917 C C . ILE A 1 499 ? -16.522 -17.777 -18.441 1.00 91.25 499 ILE A C 1
ATOM 3919 O O . ILE A 1 499 ? -15.889 -18.757 -18.826 1.00 91.25 499 ILE A O 1
ATOM 3923 N N . VAL A 1 500 ? -16.971 -16.855 -19.295 1.00 88.56 500 VAL A N 1
ATOM 3924 C CA . VAL A 1 500 ? -16.664 -16.879 -20.730 1.00 88.56 500 VAL A CA 1
ATOM 3925 C C . VAL A 1 500 ? -15.828 -15.662 -21.102 1.00 88.56 500 VAL A C 1
ATOM 3927 O O . VAL A 1 500 ? -16.263 -14.519 -20.970 1.00 88.56 500 VAL A O 1
ATOM 3930 N N . PHE A 1 501 ? -14.609 -15.906 -21.586 1.00 88.62 501 PHE A N 1
ATOM 3931 C CA . PHE A 1 501 ? -13.697 -14.853 -22.021 1.00 88.62 501 PHE A CA 1
ATOM 3932 C C . PHE A 1 501 ? -13.794 -14.658 -23.538 1.00 88.62 501 PHE A C 1
ATOM 3934 O O . PHE A 1 501 ? -13.475 -15.564 -24.307 1.00 88.62 501 PHE A O 1
ATOM 3941 N N . THR A 1 502 ? -14.215 -13.469 -23.974 1.00 88.62 502 THR A N 1
ATOM 3942 C CA . THR A 1 502 ? -14.314 -13.102 -25.395 1.00 88.62 502 THR A CA 1
ATOM 3943 C C . THR A 1 502 ? -13.531 -11.824 -25.691 1.00 88.62 502 THR A C 1
ATOM 3945 O O . THR A 1 502 ? -13.355 -10.974 -24.820 1.00 88.62 502 THR A O 1
ATOM 3948 N N . THR A 1 503 ? -13.034 -11.689 -26.921 1.00 86.06 503 THR A N 1
ATOM 3949 C CA . THR A 1 503 ? -12.321 -10.495 -27.398 1.00 86.06 503 THR A CA 1
ATOM 3950 C C . THR A 1 503 ? -13.027 -9.959 -28.632 1.00 86.06 503 THR A C 1
ATOM 3952 O O . THR A 1 503 ? -13.119 -10.650 -29.643 1.00 86.06 503 THR A O 1
ATOM 3955 N N . PHE A 1 504 ? -13.515 -8.723 -28.561 1.00 88.38 504 PHE A N 1
ATOM 3956 C CA . PHE A 1 504 ? -14.158 -8.081 -29.704 1.00 88.38 504 PHE A CA 1
ATOM 3957 C C . PHE A 1 504 ? -13.114 -7.583 -30.710 1.00 88.38 504 PHE A C 1
ATOM 3959 O O . PHE A 1 504 ? -12.098 -6.994 -30.342 1.00 88.38 504 PHE A O 1
ATOM 3966 N N . HIS A 1 505 ? -13.400 -7.788 -31.992 1.00 88.25 505 HIS A N 1
ATOM 3967 C CA . HIS A 1 505 ? -12.654 -7.251 -33.130 1.00 88.25 505 HIS A CA 1
ATOM 3968 C C . HIS A 1 505 ? -13.635 -6.642 -34.141 1.00 88.25 505 HIS A C 1
ATOM 3970 O O . HIS A 1 505 ? -14.830 -6.903 -34.069 1.00 88.25 505 HIS A O 1
ATOM 3976 N N . GLN A 1 506 ? -13.157 -5.856 -35.109 1.00 87.81 506 GLN A N 1
ATOM 3977 C CA . GLN A 1 506 ? -14.035 -5.133 -36.050 1.00 87.81 506 GLN A CA 1
ATOM 3978 C C . GLN A 1 506 ? -14.967 -6.047 -36.866 1.00 87.81 506 GLN A C 1
ATOM 3980 O O . GLN A 1 506 ? -16.062 -5.630 -37.223 1.00 87.81 506 GLN A O 1
ATOM 3985 N N . SER A 1 507 ? -14.566 -7.296 -37.115 1.00 89.25 507 SER A N 1
ATOM 3986 C CA . SER A 1 507 ? -15.405 -8.297 -37.789 1.00 89.25 507 SER A CA 1
ATOM 3987 C C . SER A 1 507 ? -16.310 -9.107 -36.845 1.00 89.25 507 SER A C 1
ATOM 3989 O O . SER A 1 507 ? -16.918 -10.067 -37.298 1.00 89.25 507 SER A O 1
ATOM 3991 N N . TYR A 1 508 ? -16.339 -8.805 -35.539 1.00 89.31 508 TYR A N 1
ATOM 3992 C CA . TYR A 1 508 ? -17.118 -9.553 -34.546 1.00 89.31 508 TYR A CA 1
ATOM 3993 C C . TYR A 1 508 ? -18.530 -8.983 -34.518 1.00 89.31 508 TYR A C 1
ATOM 3995 O O . TYR A 1 508 ? -18.710 -7.786 -34.288 1.00 89.31 508 TYR A O 1
ATOM 4003 N N . SER A 1 509 ? -19.519 -9.820 -34.800 1.00 87.69 509 SER A N 1
ATOM 4004 C CA . SER A 1 509 ? -20.863 -9.364 -35.136 1.00 87.69 509 SER A CA 1
ATOM 4005 C C . SER A 1 509 ? -21.918 -9.857 -34.148 1.00 87.69 509 SER A C 1
ATOM 4007 O O . SER A 1 509 ? -21.663 -10.689 -33.274 1.00 87.69 509 SER A O 1
ATOM 4009 N N . TYR A 1 510 ? -23.142 -9.350 -34.312 1.00 89.06 510 TYR A N 1
ATOM 4010 C CA . TYR A 1 510 ? -24.313 -9.842 -33.586 1.00 89.06 510 TYR A CA 1
ATOM 4011 C C . TYR A 1 510 ? -24.497 -11.357 -33.756 1.00 89.06 510 TYR A C 1
ATOM 4013 O O . TYR A 1 510 ? -24.812 -12.044 -32.787 1.00 89.06 510 TYR A O 1
ATOM 4021 N N . GLU A 1 511 ? -24.217 -11.876 -34.955 1.00 88.06 511 GLU A N 1
ATOM 4022 C CA . GLU A 1 511 ? -24.335 -13.298 -35.284 1.00 88.06 511 GLU A CA 1
ATOM 4023 C C . GLU A 1 511 ? -23.370 -14.185 -34.487 1.00 88.06 511 GLU A C 1
ATOM 4025 O O . GLU A 1 511 ? -23.634 -15.367 -34.277 1.00 88.06 511 GLU A O 1
ATOM 4030 N N . ASP A 1 512 ? -22.253 -13.620 -34.024 1.00 83.25 512 ASP A N 1
ATOM 4031 C CA . ASP A 1 512 ? -21.268 -14.317 -33.193 1.00 83.25 512 ASP A CA 1
ATOM 4032 C C . ASP A 1 512 ? -21.588 -14.183 -31.694 1.00 83.25 512 ASP A C 1
ATOM 4034 O O . ASP A 1 512 ? -21.306 -15.090 -30.899 1.00 83.25 512 ASP A O 1
ATOM 4038 N N . PHE A 1 513 ? -22.173 -13.046 -31.298 1.00 89.38 513 PHE A N 1
ATOM 4039 C CA . PHE A 1 513 ? -22.405 -12.702 -29.898 1.00 89.38 513 PHE A CA 1
ATOM 4040 C C . PHE A 1 513 ? -23.758 -13.178 -29.368 1.00 89.38 513 PHE A C 1
ATOM 4042 O O . PHE A 1 513 ? -23.795 -13.756 -28.285 1.00 89.38 513 PHE A O 1
ATOM 4049 N N . VAL A 1 514 ? -24.851 -12.991 -30.111 1.00 88.19 514 VAL A N 1
ATOM 4050 C CA . VAL A 1 514 ? -26.223 -13.239 -29.633 1.00 88.19 514 VAL A CA 1
ATOM 4051 C C . VAL A 1 514 ? -26.861 -14.435 -30.330 1.00 88.19 514 VAL A C 1
ATOM 4053 O O . VAL A 1 514 ? -27.127 -15.429 -29.666 1.00 88.19 514 VAL A O 1
ATOM 4056 N N . GLU A 1 515 ? -27.081 -14.371 -31.640 1.00 86.19 515 GLU A N 1
ATOM 4057 C CA . GLU A 1 515 ? -27.557 -15.486 -32.468 1.00 86.19 515 GLU A CA 1
ATOM 4058 C C . GLU A 1 515 ? -27.374 -15.154 -33.951 1.00 86.19 515 GLU A C 1
ATOM 4060 O O . GLU A 1 515 ? -27.514 -13.998 -34.355 1.00 86.19 515 GLU A O 1
ATOM 4065 N N . GLY A 1 516 ? -27.046 -16.154 -34.767 1.00 83.75 516 GLY A N 1
ATOM 4066 C CA . GLY A 1 516 ? -26.715 -15.966 -36.176 1.00 83.75 516 GLY A CA 1
ATOM 4067 C C . GLY A 1 516 ? -27.216 -17.095 -37.060 1.00 83.75 516 GLY A C 1
ATOM 4068 O O . GLY A 1 516 ? -27.324 -18.241 -36.628 1.00 83.75 516 GLY A O 1
ATOM 4069 N N . ILE A 1 517 ? -27.507 -16.781 -38.323 1.00 82.00 517 ILE A N 1
ATOM 4070 C CA . ILE A 1 517 ? -27.892 -17.794 -39.306 1.00 82.00 517 ILE A CA 1
ATOM 4071 C C . ILE A 1 517 ? -26.619 -18.444 -39.846 1.00 82.00 517 ILE A C 1
ATOM 4073 O O . ILE A 1 517 ? -25.817 -17.811 -40.532 1.00 82.00 517 ILE A O 1
ATOM 4077 N N . ARG A 1 518 ? -26.433 -19.731 -39.561 1.00 79.81 518 ARG A N 1
ATOM 4078 C CA . ARG A 1 518 ? -25.312 -20.520 -40.071 1.00 79.81 518 ARG A CA 1
ATOM 4079 C C . ARG A 1 518 ? -25.807 -21.534 -41.085 1.00 79.81 518 ARG A C 1
ATOM 4081 O O . ARG A 1 518 ? -26.805 -22.224 -40.875 1.00 79.81 518 ARG A O 1
ATOM 4088 N N . ALA A 1 519 ? -25.095 -21.607 -42.204 1.00 75.56 519 ALA A N 1
ATOM 4089 C CA . ALA A 1 519 ? -25.301 -22.651 -43.187 1.00 75.56 519 ALA A CA 1
ATOM 4090 C C . ALA A 1 519 ? -24.596 -23.919 -42.701 1.00 75.56 519 ALA A C 1
ATOM 4092 O O . ALA A 1 519 ? -23.368 -23.973 -42.636 1.00 75.56 519 ALA A O 1
ATOM 4093 N N . ILE A 1 520 ? -25.377 -24.935 -42.360 1.00 70.19 520 ILE A N 1
ATOM 4094 C CA . ILE A 1 520 ? -24.879 -26.267 -42.049 1.00 70.19 520 ILE A CA 1
ATOM 4095 C C . ILE A 1 520 ? -25.164 -27.186 -43.231 1.00 70.19 520 ILE A C 1
ATOM 4097 O O . ILE A 1 520 ? -26.209 -27.111 -43.871 1.00 70.19 520 ILE A O 1
ATOM 4101 N N . THR A 1 521 ? -24.227 -28.070 -43.546 1.00 68.38 521 THR A N 1
ATOM 4102 C CA . THR A 1 521 ? -24.470 -29.109 -44.548 1.00 68.38 521 THR A CA 1
ATOM 4103 C C . THR A 1 521 ? -25.197 -30.264 -43.877 1.00 68.38 521 THR A C 1
ATOM 4105 O O . THR A 1 521 ? -24.713 -30.821 -42.886 1.00 68.38 521 THR A O 1
ATOM 4108 N N . ASN A 1 522 ? -26.378 -30.607 -44.383 1.00 63.38 522 ASN A N 1
ATOM 4109 C CA . ASN A 1 522 ? -27.103 -31.780 -43.919 1.00 63.38 522 ASN A CA 1
ATOM 4110 C C . ASN A 1 522 ? -26.416 -33.067 -44.424 1.00 63.38 522 ASN A C 1
ATOM 4112 O O . ASN A 1 522 ? -25.516 -33.045 -45.263 1.00 63.38 522 ASN A O 1
ATOM 4116 N N . GLU A 1 523 ? -26.842 -34.228 -43.934 1.00 50.41 523 GLU A N 1
ATOM 4117 C CA . GLU A 1 523 ? -26.222 -35.506 -44.325 1.00 50.41 523 GLU A CA 1
ATOM 4118 C C . GLU A 1 523 ? -26.482 -35.932 -45.775 1.00 50.41 523 GLU A C 1
ATOM 4120 O O . GLU A 1 523 ? -25.817 -36.844 -46.267 1.00 50.41 523 GLU A O 1
ATOM 4125 N N . GLY A 1 524 ? -27.426 -35.277 -46.454 1.00 54.56 524 GLY A N 1
ATOM 4126 C CA . GLY A 1 524 ? -27.678 -35.430 -47.886 1.00 54.56 524 GLY A CA 1
ATOM 4127 C C . GLY A 1 524 ? -26.740 -34.601 -48.768 1.00 54.56 524 GLY A C 1
ATOM 4128 O O . GLY A 1 524 ? -26.699 -34.834 -49.972 1.00 54.56 524 GLY A O 1
ATOM 4129 N N . GLY A 1 525 ? -25.952 -33.690 -48.182 1.00 65.31 525 GLY A N 1
ATOM 4130 C CA . GLY A 1 525 ? -25.088 -32.756 -48.906 1.00 65.31 525 GLY A CA 1
ATOM 4131 C C . GLY A 1 525 ? -25.751 -31.419 -49.251 1.00 65.31 525 GLY A C 1
ATOM 4132 O O . GLY A 1 525 ? -25.098 -30.577 -49.865 1.00 65.31 525 GLY A O 1
ATOM 4133 N N . ASP A 1 526 ? -27.001 -31.194 -48.838 1.00 66.31 526 ASP A N 1
ATOM 4134 C CA . ASP A 1 526 ? -27.701 -29.930 -49.068 1.00 66.31 526 ASP A CA 1
ATOM 4135 C C . ASP A 1 526 ? -27.378 -28.907 -47.968 1.00 66.31 526 ASP A C 1
ATOM 4137 O O . ASP A 1 526 ? -27.169 -29.248 -46.798 1.00 66.31 526 ASP A O 1
ATOM 4141 N N . LEU A 1 527 ? -27.358 -27.630 -48.349 1.00 72.00 527 LEU A N 1
ATOM 4142 C CA . LEU A 1 527 ? -27.207 -26.500 -47.433 1.00 72.00 527 LEU A CA 1
ATOM 4143 C C . LEU A 1 527 ? -28.524 -26.241 -46.692 1.00 72.00 527 LEU A C 1
ATOM 4145 O O . LEU A 1 527 ? -29.551 -25.964 -47.307 1.00 72.00 527 LEU A O 1
ATOM 4149 N N . GLU A 1 528 ? -28.476 -26.290 -45.366 1.00 75.12 528 GLU A N 1
ATOM 4150 C CA . GLU A 1 528 ? -29.574 -25.939 -44.472 1.00 75.12 528 GLU A CA 1
ATOM 4151 C C . GLU A 1 528 ? -29.166 -24.724 -43.633 1.00 75.12 528 GLU A C 1
ATOM 4153 O O . GLU A 1 528 ? -28.093 -24.699 -43.034 1.00 75.12 528 GLU A O 1
ATOM 4158 N N . TYR A 1 529 ? -30.022 -23.708 -43.576 1.00 72.31 529 TYR A N 1
ATOM 4159 C CA . TYR A 1 529 ? -29.788 -22.521 -42.759 1.00 72.31 529 TYR A CA 1
ATOM 4160 C C . TYR A 1 529 ? -30.466 -22.696 -41.404 1.00 72.31 529 TYR A C 1
ATOM 4162 O O . TYR A 1 529 ? -31.680 -22.895 -41.342 1.00 72.31 529 TYR A O 1
ATOM 4170 N N . ARG A 1 530 ? -29.694 -22.617 -40.318 1.00 72.88 530 ARG A N 1
ATOM 4171 C CA . ARG A 1 530 ? -30.222 -22.674 -38.951 1.00 72.88 530 ARG A CA 1
ATOM 4172 C C . ARG A 1 530 ? -29.767 -21.483 -38.137 1.00 72.88 530 ARG A C 1
ATOM 4174 O O . ARG A 1 530 ? -28.685 -20.950 -38.357 1.00 72.88 530 ARG A O 1
ATOM 4181 N N . ILE A 1 531 ? -30.605 -21.101 -37.184 1.00 78.44 531 ILE A N 1
ATOM 4182 C CA . ILE A 1 531 ? -30.235 -20.146 -36.147 1.00 78.44 531 ILE A CA 1
ATOM 4183 C C . ILE A 1 531 ? -29.349 -20.893 -35.146 1.00 78.44 531 ILE A C 1
ATOM 4185 O O . ILE A 1 531 ? -29.746 -21.929 -34.606 1.00 78.44 531 ILE A O 1
ATOM 4189 N N . GLU A 1 532 ? -28.138 -20.390 -34.945 1.00 79.81 532 GLU A N 1
ATOM 4190 C CA . GLU A 1 532 ? -27.219 -20.836 -33.905 1.00 79.81 532 GLU A CA 1
ATOM 4191 C C . GLU A 1 532 ? -27.057 -19.741 -32.857 1.00 79.81 532 GLU A C 1
ATOM 4193 O O . GLU A 1 532 ? -26.866 -18.571 -33.188 1.00 79.81 532 GLU A O 1
ATOM 4198 N N . ASP A 1 533 ? -27.106 -20.135 -31.589 1.00 83.62 533 ASP A N 1
ATOM 4199 C CA . ASP A 1 533 ? -26.942 -19.217 -30.470 1.00 83.62 533 ASP A CA 1
ATOM 4200 C C . ASP A 1 533 ? -25.495 -18.735 -30.398 1.00 83.62 533 ASP A C 1
ATOM 4202 O O . ASP A 1 533 ? -24.558 -19.523 -30.526 1.00 83.62 533 ASP A O 1
ATOM 4206 N N . GLY A 1 534 ? -25.308 -17.440 -30.178 1.00 83.56 534 GLY A N 1
ATOM 4207 C CA . GLY A 1 534 ? -24.018 -16.794 -29.979 1.00 83.56 534 GLY A CA 1
ATOM 4208 C C . GLY A 1 534 ? -23.475 -16.988 -28.563 1.00 83.56 534 GLY A C 1
ATOM 4209 O O . GLY A 1 534 ? -24.110 -17.582 -27.689 1.00 83.56 534 GLY A O 1
ATOM 4210 N N . VAL A 1 535 ? -22.256 -16.502 -28.321 1.00 87.44 535 VAL A N 1
ATOM 4211 C CA . VAL A 1 535 ? -21.554 -16.739 -27.046 1.00 87.44 535 VAL A CA 1
ATOM 4212 C C . VAL A 1 535 ? -22.288 -16.191 -25.817 1.00 87.44 535 VAL A C 1
ATOM 4214 O O . VAL A 1 535 ? -22.284 -16.840 -24.774 1.00 87.44 535 VAL A O 1
ATOM 4217 N N . PHE A 1 536 ? -22.947 -15.040 -25.938 1.00 90.00 536 PHE A N 1
ATOM 4218 C CA . PHE A 1 536 ? -23.683 -14.404 -24.850 1.00 90.00 536 PHE A CA 1
ATOM 4219 C C . PHE A 1 536 ? -24.980 -15.147 -24.537 1.00 90.00 536 PHE A C 1
ATOM 4221 O O . PHE A 1 536 ? -25.244 -15.441 -23.377 1.00 90.00 536 PHE A O 1
ATOM 4228 N N . LYS A 1 537 ? -25.752 -15.511 -25.569 1.00 86.94 537 LYS A N 1
ATOM 4229 C CA . LYS A 1 537 ? -27.024 -16.226 -25.401 1.00 86.94 537 LYS A CA 1
ATOM 4230 C C . LYS A 1 537 ? -26.821 -17.577 -24.717 1.00 86.94 537 LYS A C 1
ATOM 4232 O O . LYS A 1 537 ? -27.475 -17.839 -23.715 1.00 86.94 537 LYS A O 1
ATOM 4237 N N . ARG A 1 538 ? -25.821 -18.355 -25.154 1.00 84.25 538 ARG A N 1
ATOM 4238 C CA . ARG A 1 538 ? -25.458 -19.622 -24.492 1.00 84.25 538 ARG A CA 1
ATOM 4239 C C . ARG A 1 538 ? -25.108 -19.431 -23.014 1.00 84.25 538 ARG A C 1
ATOM 4241 O O . ARG A 1 538 ? -25.549 -20.219 -22.188 1.00 84.25 538 ARG A O 1
ATOM 4248 N N . MET A 1 539 ? -24.356 -18.379 -22.674 1.00 86.00 539 MET A N 1
ATOM 4249 C CA . MET A 1 539 ? -24.016 -18.073 -21.279 1.00 86.00 539 MET A CA 1
ATOM 4250 C C . MET A 1 539 ? -25.256 -17.690 -20.457 1.00 86.00 539 MET A C 1
ATOM 4252 O O . MET A 1 539 ? -25.388 -18.109 -19.311 1.00 86.00 539 MET A O 1
ATOM 4256 N N . CYS A 1 540 ? -26.185 -16.916 -21.025 1.00 87.06 540 CYS A N 1
ATOM 4257 C CA . CYS A 1 540 ? -27.445 -16.573 -20.361 1.00 87.06 540 CYS A CA 1
ATOM 4258 C C . CYS A 1 540 ? -28.321 -17.806 -20.118 1.00 87.06 540 CYS A C 1
ATOM 4260 O O . CYS A 1 540 ? -28.881 -17.947 -19.032 1.00 87.06 540 CYS A O 1
ATOM 4262 N N . ASP A 1 541 ? -28.418 -18.698 -21.103 1.00 81.81 541 ASP A N 1
ATOM 4263 C CA . ASP A 1 541 ? -29.196 -19.929 -20.985 1.00 81.81 541 ASP A CA 1
ATOM 4264 C C . ASP A 1 541 ? -28.587 -20.870 -19.935 1.00 81.81 541 ASP A C 1
ATOM 4266 O O . ASP A 1 541 ? -29.316 -21.398 -19.099 1.00 81.81 541 ASP A O 1
ATOM 4270 N N . GLN A 1 542 ? -27.256 -20.988 -19.886 1.00 77.44 542 GLN A N 1
ATOM 4271 C CA . GLN A 1 542 ? -26.542 -21.715 -18.827 1.00 77.44 542 GLN A CA 1
ATOM 4272 C C . GLN A 1 542 ? -26.750 -21.088 -17.442 1.00 77.44 542 GLN A C 1
ATOM 4274 O O . GLN A 1 542 ? -27.074 -21.783 -16.485 1.00 77.44 542 GLN A O 1
ATOM 4279 N N . ALA A 1 543 ? -26.630 -19.765 -17.313 1.00 82.19 543 ALA A N 1
ATOM 4280 C CA . ALA A 1 543 ? -26.870 -19.091 -16.037 1.00 82.19 543 ALA A CA 1
ATOM 4281 C C . ALA A 1 543 ? -28.317 -19.287 -15.546 1.00 82.19 543 ALA A C 1
ATOM 4283 O O . ALA A 1 543 ? -28.562 -19.369 -14.343 1.00 82.19 543 ALA A O 1
ATOM 4284 N N . LYS A 1 544 ? -29.276 -19.404 -16.472 1.00 80.25 544 LYS A N 1
ATOM 4285 C CA . LYS A 1 544 ? -30.691 -19.639 -16.173 1.00 80.25 544 LYS A CA 1
ATOM 4286 C C . LYS A 1 544 ? -30.972 -21.044 -15.634 1.00 80.25 544 LYS A C 1
ATOM 4288 O O . LYS A 1 544 ? -31.916 -21.194 -14.861 1.00 80.25 544 LYS A O 1
ATOM 4293 N N . THR A 1 545 ? -30.202 -22.064 -16.024 1.00 74.69 545 THR A N 1
ATOM 4294 C CA . THR A 1 545 ? -30.388 -23.430 -15.497 1.00 74.69 545 THR A CA 1
ATOM 4295 C C . THR A 1 545 ? -29.859 -23.584 -14.073 1.00 74.69 545 THR A C 1
ATOM 4297 O O . THR A 1 545 ? -30.322 -24.469 -13.358 1.00 74.69 545 THR A O 1
ATOM 4300 N N . GLY A 1 546 ? -28.930 -22.720 -13.642 1.00 65.31 546 GLY A N 1
ATOM 4301 C CA . GLY A 1 546 ? -28.363 -22.731 -12.290 1.00 65.31 546 GLY A CA 1
ATOM 4302 C C . GLY A 1 546 ? -27.435 -23.916 -12.003 1.00 65.31 546 GLY A C 1
ATOM 4303 O O . GLY A 1 546 ? -27.092 -24.140 -10.847 1.00 65.31 546 GLY A O 1
ATOM 4304 N N . VAL A 1 547 ? -27.038 -24.671 -13.033 1.00 60.75 547 VAL A N 1
ATOM 4305 C CA . VAL A 1 547 ? -26.136 -25.826 -12.926 1.00 60.75 547 VAL A CA 1
ATOM 4306 C C . VAL A 1 547 ? -24.768 -25.440 -13.484 1.00 60.75 547 VAL A C 1
ATOM 4308 O O . VAL A 1 547 ? -24.669 -24.917 -14.594 1.00 60.75 547 VAL A O 1
ATOM 4311 N N . THR A 1 548 ? -23.705 -25.681 -12.718 1.00 62.97 548 THR A N 1
ATOM 4312 C CA . THR A 1 548 ? -22.326 -25.461 -13.184 1.00 62.97 548 THR A CA 1
ATOM 4313 C C . THR A 1 548 ? -21.906 -26.553 -14.176 1.00 62.97 548 THR A C 1
ATOM 4315 O O . THR A 1 548 ? -22.422 -27.667 -14.131 1.00 62.97 548 THR A O 1
ATOM 4318 N N . PHE A 1 549 ? -20.952 -26.288 -15.080 1.00 62.03 549 PHE A N 1
ATOM 4319 C CA . PHE A 1 549 ? -20.505 -27.300 -16.059 1.00 62.03 549 PHE A CA 1
ATOM 4320 C C . PHE A 1 549 ? -19.960 -28.571 -15.381 1.00 62.03 549 PHE A C 1
ATOM 4322 O O . PHE A 1 549 ? -20.072 -29.666 -15.921 1.00 62.03 549 PHE A O 1
ATOM 4329 N N . SER A 1 550 ? -19.372 -28.437 -14.187 1.00 59.09 550 SER A N 1
ATOM 4330 C CA . SER A 1 550 ? -18.884 -29.558 -13.376 1.00 59.09 550 SER A CA 1
ATOM 4331 C C . SER A 1 550 ? -20.007 -30.390 -12.750 1.00 59.09 550 SER A C 1
ATOM 4333 O O . SER A 1 550 ? -19.781 -31.560 -12.451 1.00 59.09 550 SER A O 1
ATOM 4335 N N . GLU A 1 551 ? -21.199 -29.825 -12.566 1.00 64.31 551 GLU A N 1
ATOM 4336 C CA . GLU A 1 551 ? -22.379 -30.485 -11.994 1.00 64.31 551 GLU A CA 1
ATOM 4337 C C . GLU A 1 551 ? -23.385 -30.946 -13.058 1.00 64.31 551 GLU A C 1
ATOM 4339 O O . GLU A 1 551 ? -24.297 -31.706 -12.737 1.00 64.31 551 GLU A O 1
ATOM 4344 N N . ASP A 1 552 ? -23.211 -30.533 -14.317 1.00 72.62 552 ASP A N 1
ATOM 4345 C CA . ASP A 1 552 ? -24.039 -30.958 -15.444 1.00 72.62 552 ASP A CA 1
ATOM 4346 C C . ASP A 1 552 ? -23.821 -32.465 -15.711 1.00 72.62 552 ASP A C 1
ATOM 4348 O O . ASP A 1 552 ? -22.726 -32.874 -16.127 1.00 72.62 552 ASP A O 1
ATOM 4352 N N . PRO A 1 553 ? -24.844 -33.324 -15.504 1.00 77.62 553 PRO A N 1
ATOM 4353 C CA . PRO A 1 553 ? -24.706 -34.767 -15.696 1.00 77.62 553 PRO A CA 1
ATOM 4354 C C . PRO A 1 553 ? -24.298 -35.148 -17.126 1.00 77.62 553 PRO A C 1
ATOM 4356 O O . PRO A 1 553 ? -23.625 -36.163 -17.324 1.00 77.62 553 PRO A O 1
ATOM 4359 N N . PHE A 1 554 ? -24.683 -34.343 -18.125 1.00 81.50 554 PHE A N 1
ATOM 4360 C CA . PHE A 1 554 ? -24.292 -34.557 -19.514 1.00 81.50 554 PHE A CA 1
ATOM 4361 C C . PHE A 1 554 ? -22.796 -34.313 -19.711 1.00 81.50 554 PHE A C 1
ATOM 4363 O O . PHE A 1 554 ? -22.111 -35.135 -20.317 1.00 81.50 554 PHE A O 1
ATOM 4370 N N . GLU A 1 555 ? -22.272 -33.216 -19.168 1.00 77.62 555 GLU A N 1
ATOM 4371 C CA . GLU A 1 555 ? -20.856 -32.856 -19.299 1.00 77.62 555 GLU A CA 1
ATOM 4372 C C . GLU A 1 555 ? -19.947 -33.812 -18.515 1.00 77.62 555 GLU A C 1
ATOM 4374 O O . GLU A 1 555 ? -18.864 -34.186 -18.985 1.00 77.62 555 GLU A O 1
ATOM 4379 N N . GLN A 1 556 ? -20.408 -34.302 -17.359 1.00 77.62 556 GLN A N 1
ATOM 4380 C CA . GLN A 1 556 ? -19.737 -35.377 -16.623 1.00 77.62 556 GLN A CA 1
ATOM 4381 C C . GLN A 1 556 ? -19.674 -36.666 -17.453 1.00 77.62 556 GLN A C 1
ATOM 4383 O O . GLN A 1 556 ? -18.601 -37.259 -17.604 1.00 77.62 556 GLN A O 1
ATOM 4388 N N . ALA A 1 557 ? -20.798 -37.088 -18.041 1.00 81.19 557 ALA A N 1
ATOM 4389 C CA . ALA A 1 557 ? -20.859 -38.279 -18.886 1.00 81.19 557 ALA A CA 1
ATOM 4390 C C . ALA A 1 557 ? -19.982 -38.139 -20.142 1.00 81.19 557 ALA A C 1
ATOM 4392 O O . ALA A 1 557 ? -19.255 -39.069 -20.503 1.00 81.19 557 ALA A O 1
ATOM 4393 N N . LEU A 1 558 ? -19.978 -36.957 -20.762 1.00 81.31 558 LEU A N 1
ATOM 4394 C CA . LEU A 1 558 ? -19.140 -36.633 -21.911 1.00 81.31 558 LEU A CA 1
ATOM 4395 C C . LEU A 1 558 ? -17.646 -36.681 -21.561 1.00 81.31 558 LEU A C 1
ATOM 4397 O O . LEU A 1 558 ? -16.845 -37.230 -22.317 1.00 81.31 558 LEU A O 1
ATOM 4401 N N . THR A 1 559 ? -17.266 -36.159 -20.393 1.00 77.56 559 THR A N 1
ATOM 4402 C CA . THR A 1 559 ? -15.888 -36.220 -19.886 1.00 77.56 559 THR A CA 1
ATOM 4403 C C . THR A 1 559 ? -15.445 -37.667 -19.667 1.00 77.56 559 THR A C 1
ATOM 4405 O O . THR A 1 559 ? -14.349 -38.051 -20.079 1.00 77.56 559 THR A O 1
ATOM 4408 N N . VAL A 1 560 ? -16.306 -38.502 -19.075 1.00 81.06 560 VAL A N 1
ATOM 4409 C CA . VAL A 1 560 ? -16.041 -39.939 -18.900 1.00 81.06 560 VAL A CA 1
ATOM 4410 C C . VAL A 1 560 ? -15.885 -40.642 -20.249 1.00 81.06 560 VAL A C 1
ATOM 4412 O O . VAL A 1 560 ? -14.968 -41.448 -20.408 1.00 81.06 560 VAL A O 1
ATOM 4415 N N . LEU A 1 561 ? -16.738 -40.332 -21.228 1.00 81.62 561 LEU A N 1
ATOM 4416 C CA . LEU A 1 561 ? -16.650 -40.885 -22.579 1.00 81.62 561 LEU A CA 1
ATOM 4417 C C . LEU A 1 561 ? -15.332 -40.499 -23.265 1.00 81.62 561 LEU A C 1
ATOM 4419 O O . LEU A 1 561 ? -14.626 -41.378 -23.754 1.00 81.62 561 LEU A O 1
ATOM 4423 N N . ASN A 1 562 ? -14.959 -39.218 -23.239 1.00 77.62 562 ASN A N 1
ATOM 4424 C CA . ASN A 1 562 ? -13.706 -38.734 -23.825 1.00 77.62 562 ASN A CA 1
ATOM 4425 C C . ASN A 1 562 ? -12.480 -39.365 -23.157 1.00 77.62 562 ASN A C 1
ATOM 4427 O O . ASN A 1 562 ? -11.557 -39.796 -23.844 1.00 77.62 562 ASN A O 1
ATOM 4431 N N . ASN A 1 563 ? -12.487 -39.503 -21.829 1.00 76.12 563 ASN A N 1
ATOM 4432 C CA . ASN A 1 563 ? -11.410 -40.186 -21.114 1.00 76.12 563 ASN A CA 1
ATOM 4433 C C . ASN A 1 563 ? -11.291 -41.651 -21.542 1.00 76.12 563 ASN A C 1
ATOM 4435 O O . ASN A 1 563 ? -10.189 -42.115 -21.818 1.00 76.12 563 ASN A O 1
ATOM 4439 N N . LYS A 1 564 ? -12.411 -42.373 -21.672 1.00 76.25 564 LYS A N 1
ATOM 4440 C CA . LYS A 1 564 ? -12.387 -43.756 -22.170 1.00 76.25 564 LYS A CA 1
ATOM 4441 C C . LYS A 1 564 ? -11.844 -43.841 -23.602 1.00 76.25 564 LYS A C 1
ATOM 4443 O O . LYS A 1 564 ? -11.134 -44.792 -23.909 1.00 76.25 564 LYS A O 1
ATOM 4448 N N . ILE A 1 565 ? -12.165 -42.870 -24.464 1.00 76.25 565 ILE A N 1
ATOM 4449 C CA . ILE A 1 565 ? -11.669 -42.820 -25.849 1.00 76.25 565 ILE A CA 1
ATOM 4450 C C . ILE A 1 565 ? -10.152 -42.617 -25.837 1.00 76.25 565 ILE A C 1
ATOM 4452 O O . ILE A 1 565 ? -9.430 -43.394 -26.454 1.00 76.25 565 ILE A O 1
ATOM 4456 N N . ASN A 1 566 ? -9.664 -41.643 -25.070 1.00 70.12 566 ASN A N 1
ATOM 4457 C CA . ASN A 1 566 ? -8.239 -41.312 -24.978 1.00 70.12 566 ASN A CA 1
ATOM 4458 C C . ASN A 1 566 ? -7.392 -42.412 -24.315 1.00 70.12 566 ASN A C 1
ATOM 4460 O O . ASN A 1 566 ? -6.191 -42.477 -24.546 1.00 70.12 566 ASN A O 1
ATOM 4464 N N . MET A 1 567 ? -7.996 -43.269 -23.487 1.00 65.88 567 MET A N 1
ATOM 4465 C CA . MET A 1 567 ? -7.316 -44.393 -22.828 1.00 65.88 567 MET A CA 1
ATOM 4466 C C . MET A 1 567 ? -7.292 -45.683 -23.665 1.00 65.88 567 MET A C 1
ATOM 4468 O O . MET A 1 567 ? -6.752 -46.686 -23.205 1.00 65.88 567 MET A O 1
ATOM 4472 N N . SER A 1 568 ? -7.895 -45.688 -24.856 1.00 73.75 568 SER A N 1
ATOM 4473 C CA . SER A 1 568 ? -7.878 -46.836 -25.771 1.00 73.75 568 SER A CA 1
ATOM 4474 C C . SER A 1 568 ? -6.712 -46.749 -26.762 1.00 73.75 568 SER A C 1
ATOM 4476 O O . SER A 1 568 ? -6.367 -45.655 -27.205 1.00 73.75 568 SER A O 1
ATOM 4478 N N . ASP A 1 569 ? -6.139 -47.893 -27.149 1.00 61.91 569 ASP A N 1
ATOM 4479 C CA . ASP A 1 569 ? -4.946 -47.957 -28.016 1.00 61.91 569 ASP A CA 1
ATOM 4480 C C . ASP A 1 569 ? -5.144 -47.279 -29.388 1.00 61.91 569 ASP A C 1
ATOM 4482 O O . ASP A 1 569 ? -4.214 -46.685 -29.931 1.00 61.91 569 ASP A O 1
ATOM 4486 N N . ASP A 1 570 ? -6.367 -47.319 -29.927 1.00 67.62 570 ASP A N 1
ATOM 4487 C CA . ASP A 1 570 ? -6.728 -46.727 -31.224 1.00 67.62 570 ASP A CA 1
ATOM 4488 C C . ASP A 1 570 ? -7.384 -45.332 -31.101 1.00 67.62 570 ASP A C 1
ATOM 4490 O O . ASP A 1 570 ? -7.929 -44.805 -32.082 1.00 67.62 570 ASP A O 1
ATOM 4494 N N . GLU A 1 571 ? -7.378 -44.741 -29.898 1.00 73.62 571 GLU A N 1
ATOM 4495 C CA . GLU A 1 571 ? -8.086 -43.497 -29.552 1.00 73.62 571 GLU A CA 1
ATOM 4496 C C . GLU A 1 571 ? -9.562 -43.529 -29.997 1.00 73.62 571 GLU A C 1
ATOM 4498 O O . GLU A 1 571 ? -10.099 -42.571 -30.564 1.00 73.62 571 GLU A O 1
ATOM 4503 N N . SER A 1 572 ? -10.217 -44.680 -29.831 1.00 79.75 572 SER A N 1
ATOM 4504 C CA . SER A 1 572 ? -11.585 -44.907 -30.279 1.00 79.75 572 SER A CA 1
ATOM 4505 C C . SER A 1 572 ? -12.297 -46.027 -29.517 1.00 79.75 572 SER A C 1
ATOM 4507 O O . SER A 1 572 ? -11.680 -46.974 -29.038 1.00 79.75 572 SER A O 1
ATOM 4509 N N . ILE A 1 573 ? -13.626 -45.942 -29.427 1.00 83.50 573 ILE A N 1
ATOM 4510 C CA . ILE A 1 573 ? -14.468 -46.938 -28.746 1.00 83.50 573 ILE A CA 1
ATOM 4511 C C . ILE A 1 573 ? -15.520 -47.488 -29.699 1.00 83.50 573 ILE A C 1
ATOM 4513 O O . ILE A 1 573 ? -16.134 -46.744 -30.462 1.00 83.50 573 ILE A O 1
ATOM 4517 N N . ASN A 1 574 ? -15.787 -48.789 -29.600 1.00 86.81 574 ASN A N 1
ATOM 4518 C CA . ASN A 1 574 ? -16.907 -49.422 -30.286 1.00 86.81 574 ASN A CA 1
ATOM 4519 C C . ASN A 1 574 ? -18.204 -49.265 -29.482 1.00 86.81 574 ASN A C 1
ATOM 4521 O O . ASN A 1 574 ? -18.279 -49.636 -28.313 1.00 86.81 574 ASN A O 1
ATOM 4525 N N . MET A 1 575 ? -19.236 -48.741 -30.133 1.00 87.12 575 MET A N 1
ATOM 4526 C CA . MET A 1 575 ? -20.581 -48.547 -29.597 1.00 87.12 575 MET A CA 1
ATOM 4527 C C . MET A 1 575 ? -21.610 -49.223 -30.509 1.00 87.12 575 MET A C 1
ATOM 4529 O O . MET A 1 575 ? -21.303 -49.643 -31.630 1.00 87.12 575 MET A O 1
ATOM 4533 N N . THR A 1 576 ? -22.847 -49.354 -30.032 1.00 88.50 576 THR A N 1
ATOM 4534 C CA . THR A 1 576 ? -23.934 -49.978 -30.797 1.00 88.50 576 THR A CA 1
ATOM 4535 C C . THR A 1 576 ? -25.093 -49.014 -30.968 1.00 88.50 576 THR A C 1
ATOM 4537 O O . THR A 1 576 ? -25.471 -48.278 -30.063 1.00 88.50 576 THR A O 1
ATOM 4540 N N . THR A 1 577 ? -25.660 -48.979 -32.172 1.00 84.19 577 THR A N 1
ATOM 4541 C CA . THR A 1 577 ? -26.914 -48.250 -32.402 1.00 84.19 577 THR A CA 1
ATOM 4542 C C . THR A 1 577 ? -28.061 -48.980 -31.702 1.00 84.19 577 THR A C 1
ATOM 4544 O O . THR A 1 577 ? -27.968 -50.179 -31.451 1.00 84.19 577 THR A O 1
ATOM 4547 N N . VAL A 1 578 ? -29.206 -48.314 -31.516 1.00 78.81 578 VAL A N 1
ATOM 4548 C CA . VAL A 1 578 ? -30.454 -48.947 -31.020 1.00 78.81 578 VAL A CA 1
ATOM 4549 C C . VAL A 1 578 ? -30.850 -50.196 -31.824 1.00 78.81 578 VAL A C 1
ATOM 4551 O O . VAL A 1 578 ? -31.491 -51.104 -31.311 1.00 78.81 578 VAL A O 1
ATOM 4554 N N . THR A 1 579 ? -30.443 -50.262 -33.095 1.00 77.94 579 THR A N 1
ATOM 4555 C CA . THR A 1 579 ? -30.709 -51.401 -33.988 1.00 77.94 579 THR A CA 1
ATOM 4556 C C . THR A 1 579 ? -29.682 -52.538 -33.883 1.00 77.94 579 THR A C 1
ATOM 4558 O O . THR A 1 579 ? -29.734 -53.475 -34.674 1.00 77.94 579 THR A O 1
ATOM 4561 N N . GLY A 1 580 ? -28.719 -52.452 -32.958 1.00 78.94 580 GLY A N 1
ATOM 4562 C CA . GLY A 1 580 ? -27.684 -53.466 -32.718 1.00 78.94 580 GLY A CA 1
ATOM 4563 C C . GLY A 1 580 ? -26.472 -53.408 -33.656 1.00 78.94 580 GLY A C 1
ATOM 4564 O O . GLY A 1 580 ? -25.556 -54.211 -33.522 1.00 78.94 580 GLY A O 1
ATOM 4565 N N . LYS A 1 581 ? -26.427 -52.465 -34.608 1.00 83.69 581 LYS A N 1
ATOM 4566 C CA . LYS A 1 581 ? -25.267 -52.289 -35.505 1.00 83.69 581 LYS A CA 1
ATOM 4567 C C . LYS A 1 581 ? -24.106 -51.616 -34.778 1.00 83.69 581 LYS A C 1
ATOM 4569 O O . LYS A 1 581 ? -24.329 -50.576 -34.154 1.00 83.69 581 LYS A O 1
ATOM 4574 N N . THR A 1 582 ? -22.901 -52.164 -34.919 1.00 84.81 582 THR A N 1
ATOM 4575 C CA . THR A 1 582 ? -21.671 -51.634 -34.319 1.00 84.81 582 THR A CA 1
ATOM 4576 C C . THR A 1 582 ? -21.078 -50.480 -35.127 1.00 84.81 582 THR A C 1
ATOM 4578 O O . THR A 1 582 ? -21.142 -50.429 -36.363 1.00 84.81 582 THR A O 1
ATOM 4581 N N . PHE A 1 583 ? -20.507 -49.521 -34.410 1.00 87.38 583 PHE A N 1
ATOM 4582 C CA . PHE A 1 583 ? -19.762 -48.407 -34.974 1.00 87.38 583 PHE A CA 1
ATOM 4583 C C . PHE A 1 583 ? -18.664 -47.965 -34.016 1.00 87.38 583 PHE A C 1
ATOM 4585 O O . PHE A 1 583 ? -18.779 -48.117 -32.807 1.00 87.38 583 PHE A O 1
ATOM 4592 N N . ASN A 1 584 ? -17.612 -47.388 -34.570 1.00 86.00 584 ASN A N 1
ATOM 4593 C CA . ASN A 1 584 ? -16.490 -46.854 -33.829 1.00 86.00 584 ASN A CA 1
ATOM 4594 C C . ASN A 1 584 ? -16.638 -45.334 -33.666 1.00 86.00 584 ASN A C 1
ATOM 4596 O O . ASN A 1 584 ? -17.029 -44.650 -34.617 1.00 86.00 584 ASN A O 1
ATOM 4600 N N . VAL A 1 585 ? -16.338 -44.819 -32.476 1.00 85.25 585 VAL A N 1
ATOM 4601 C CA . VAL A 1 585 ? -16.404 -43.399 -32.113 1.00 85.25 585 VAL A CA 1
ATOM 4602 C C . VAL A 1 585 ? -15.023 -42.924 -31.701 1.00 85.25 585 VAL A C 1
ATOM 4604 O O . VAL A 1 585 ? -14.405 -43.509 -30.816 1.00 85.25 585 VAL A O 1
ATOM 4607 N N . ARG A 1 586 ? -14.568 -41.833 -32.311 1.00 81.38 586 ARG A N 1
ATOM 4608 C CA . ARG A 1 586 ? -13.325 -41.140 -31.966 1.00 81.38 586 ARG A CA 1
ATOM 4609 C C . ARG A 1 586 ? -13.590 -39.655 -31.769 1.00 81.38 586 ARG A C 1
ATOM 4611 O O . ARG A 1 586 ? -14.424 -39.082 -32.466 1.00 81.38 586 ARG A O 1
ATOM 4618 N N . GLN A 1 587 ? -12.867 -39.015 -30.861 1.00 77.94 587 GLN A N 1
ATOM 4619 C CA . GLN A 1 587 ? -12.915 -37.565 -30.724 1.00 77.94 587 GLN A CA 1
ATOM 4620 C C . GLN A 1 587 ? -12.091 -36.907 -31.844 1.00 77.94 587 GLN A C 1
ATOM 4622 O O . GLN A 1 587 ? -10.934 -37.267 -32.058 1.00 77.94 587 GLN A O 1
ATOM 4627 N N . SER A 1 588 ? -12.697 -35.980 -32.593 1.00 71.12 588 SER A N 1
ATOM 4628 C CA . SER A 1 588 ? -11.996 -35.202 -33.628 1.00 71.12 588 SER A CA 1
ATOM 4629 C C . SER A 1 588 ? -11.522 -33.856 -33.085 1.00 71.12 588 SER A C 1
ATOM 4631 O O . SER A 1 588 ? -10.412 -33.429 -33.383 1.00 71.12 588 SER A O 1
ATOM 4633 N N . ASP A 1 589 ? -12.375 -33.186 -32.311 1.00 68.75 589 ASP A N 1
ATOM 4634 C CA . ASP A 1 589 ? -12.073 -31.959 -31.574 1.00 68.75 589 ASP A CA 1
ATOM 4635 C C . ASP A 1 589 ? -13.018 -31.848 -30.355 1.00 68.75 589 ASP A C 1
ATOM 4637 O O . ASP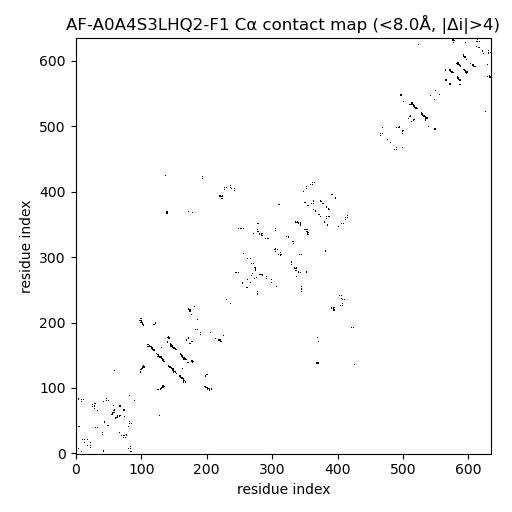 A 1 589 ? -13.803 -32.757 -30.073 1.00 68.75 589 ASP A O 1
ATOM 4641 N N . ASN A 1 590 ? -12.961 -30.741 -29.608 1.00 61.09 590 ASN A N 1
ATOM 4642 C CA . ASN A 1 590 ? -13.811 -30.543 -28.423 1.00 61.09 590 ASN A CA 1
ATOM 4643 C C . ASN A 1 590 ? -15.317 -30.437 -28.734 1.00 61.09 590 ASN A C 1
ATOM 4645 O O . ASN A 1 590 ? -16.130 -30.510 -27.818 1.00 61.09 590 ASN A O 1
ATOM 4649 N N . ARG A 1 591 ? -15.704 -30.237 -29.995 1.00 67.25 591 ARG A N 1
ATOM 4650 C CA . ARG A 1 591 ? -17.092 -30.037 -30.434 1.00 67.25 591 ARG A CA 1
ATOM 4651 C C . ARG A 1 591 ? -17.606 -31.159 -31.334 1.00 67.25 591 ARG A C 1
ATOM 4653 O O . ARG A 1 591 ? -18.794 -31.161 -31.645 1.00 67.25 591 ARG A O 1
ATOM 4660 N N . ASN A 1 592 ? -16.751 -32.084 -31.769 1.00 78.25 592 ASN A N 1
ATOM 4661 C CA . ASN A 1 592 ? -17.066 -33.045 -32.816 1.00 78.25 592 ASN A CA 1
ATOM 4662 C C . ASN A 1 592 ? -16.515 -34.451 -32.528 1.00 78.25 592 ASN A C 1
ATOM 4664 O O . ASN A 1 592 ? -15.315 -34.656 -32.322 1.00 78.25 592 ASN A O 1
ATOM 4668 N N . PHE A 1 593 ? -17.393 -35.442 -32.663 1.00 82.19 593 PHE A N 1
ATOM 4669 C CA . PHE A 1 593 ? -17.061 -36.860 -32.742 1.00 82.19 593 PHE A CA 1
ATOM 4670 C C . PHE A 1 593 ? -17.033 -37.343 -34.184 1.00 82.19 593 PHE A C 1
ATOM 4672 O O . PHE A 1 593 ? -17.882 -36.990 -34.999 1.00 82.19 593 PHE A O 1
ATOM 4679 N N . LEU A 1 594 ? -16.083 -38.215 -34.482 1.00 82.94 594 LEU A N 1
ATOM 4680 C CA . LEU A 1 594 ? -16.001 -38.945 -35.729 1.00 82.94 594 LEU A CA 1
ATOM 4681 C C . LEU A 1 594 ? -16.557 -40.355 -35.528 1.00 82.94 594 LEU A C 1
ATOM 4683 O O . LEU A 1 594 ? -16.039 -41.123 -34.721 1.00 82.94 594 LEU A O 1
ATOM 4687 N N . VAL A 1 595 ? -17.588 -40.706 -36.291 1.00 86.50 595 VAL A N 1
ATOM 4688 C CA . VAL A 1 595 ? -18.245 -42.012 -36.240 1.00 86.50 595 VAL A CA 1
ATOM 4689 C C . VAL A 1 595 ? -17.974 -42.809 -37.508 1.00 86.50 595 VAL A C 1
ATOM 4691 O O . VAL A 1 595 ? -18.186 -42.325 -38.623 1.00 86.50 595 VAL A O 1
ATOM 4694 N N . ARG A 1 596 ? -17.528 -44.057 -37.346 1.00 83.31 596 ARG A N 1
ATOM 4695 C CA . ARG A 1 596 ? -17.244 -44.994 -38.440 1.00 83.31 596 ARG A CA 1
ATOM 4696 C C . ARG A 1 596 ? -18.071 -46.275 -38.291 1.00 83.31 596 ARG A C 1
ATOM 4698 O O . ARG A 1 596 ? -17.856 -47.016 -37.337 1.00 83.31 596 ARG A O 1
ATOM 4705 N N . PRO A 1 597 ? -18.991 -46.582 -39.221 1.00 82.00 597 PRO A N 1
ATOM 4706 C CA . PRO A 1 597 ? -19.735 -47.838 -39.190 1.00 82.00 597 PRO A CA 1
ATOM 4707 C C . PRO A 1 597 ? -18.818 -49.013 -39.542 1.00 82.00 597 PRO A C 1
ATOM 4709 O O . PRO A 1 597 ? -18.142 -48.974 -40.571 1.00 82.00 597 PRO A O 1
ATOM 4712 N N . GLU A 1 598 ? -18.847 -50.080 -38.745 1.00 70.25 598 GLU A N 1
ATOM 4713 C CA . GLU A 1 598 ? -17.942 -51.230 -38.909 1.00 70.25 598 GLU A CA 1
ATOM 4714 C C . GLU A 1 598 ? -18.297 -52.092 -40.144 1.00 70.25 598 GLU A C 1
ATOM 4716 O O . GLU A 1 598 ? -17.439 -52.747 -40.726 1.00 70.25 598 GLU A O 1
ATOM 4721 N N . GLY A 1 599 ? -19.552 -52.025 -40.615 1.00 57.72 599 GLY A N 1
ATOM 4722 C CA . GLY A 1 599 ? -20.081 -52.846 -41.717 1.00 57.72 599 GLY A CA 1
ATOM 4723 C C . GLY A 1 599 ? -20.395 -52.123 -43.037 1.00 57.72 599 GLY A C 1
ATOM 4724 O O . GLY A 1 599 ? -21.111 -52.679 -43.868 1.00 57.72 599 GLY A O 1
ATOM 4725 N N . SER A 1 600 ? -19.947 -50.878 -43.248 1.00 54.78 600 SER A N 1
ATOM 4726 C CA . SER A 1 600 ? -20.304 -50.110 -44.460 1.00 54.78 600 SER A CA 1
ATOM 4727 C C . SER A 1 600 ? -19.264 -50.223 -45.587 1.00 54.78 600 SER A C 1
ATOM 4729 O O . SER A 1 600 ? -18.073 -50.013 -45.380 1.00 54.78 600 SER A O 1
ATOM 4731 N N . VAL A 1 601 ? -19.722 -50.510 -46.815 1.00 45.84 601 VAL A N 1
ATOM 4732 C CA . VAL A 1 601 ? -18.877 -50.669 -48.025 1.00 45.84 601 VAL A CA 1
ATOM 4733 C C . VAL A 1 601 ? -18.157 -49.363 -48.416 1.00 45.84 601 VAL A C 1
ATOM 4735 O O . VAL A 1 601 ? -17.115 -49.384 -49.065 1.00 45.84 601 VAL A O 1
ATOM 4738 N N . ARG A 1 602 ? -18.683 -48.209 -47.986 1.00 49.84 602 ARG A N 1
ATOM 4739 C CA . ARG A 1 602 ? -18.039 -46.893 -48.093 1.00 49.84 602 ARG A CA 1
ATOM 4740 C C . ARG A 1 602 ? -17.596 -46.470 -46.693 1.00 49.84 602 ARG A C 1
ATOM 4742 O O . ARG A 1 602 ? -18.448 -46.091 -45.899 1.00 49.84 602 ARG A O 1
ATOM 4749 N N . LYS A 1 603 ? -16.288 -46.509 -46.405 1.00 53.81 603 LYS A N 1
ATOM 4750 C CA . LYS A 1 603 ? -15.651 -46.106 -45.127 1.00 53.81 603 LYS A CA 1
ATOM 4751 C C . LYS A 1 603 ? -15.745 -44.593 -44.840 1.00 53.81 603 LYS A C 1
ATOM 4753 O O . LYS A 1 603 ? -14.790 -43.987 -44.359 1.00 53.81 603 LYS A O 1
ATOM 4758 N N . ASN A 1 604 ? -16.864 -43.956 -45.167 1.00 62.97 604 ASN A N 1
ATOM 4759 C CA . ASN A 1 604 ? -17.033 -42.532 -44.937 1.00 62.97 604 ASN A CA 1
ATOM 4760 C C . ASN A 1 604 ? -17.365 -42.332 -43.465 1.00 62.97 604 ASN A C 1
ATOM 4762 O O . ASN A 1 604 ? -18.443 -42.698 -42.994 1.00 62.97 604 ASN A O 1
ATOM 4766 N N . SER A 1 605 ? -16.408 -41.766 -42.743 1.00 68.88 605 SER A N 1
ATOM 4767 C CA . SER A 1 605 ? -16.631 -41.271 -41.398 1.00 68.88 605 SER A CA 1
ATOM 4768 C C . SER A 1 605 ? -17.661 -40.145 -41.412 1.00 68.88 605 SER A C 1
ATOM 4770 O O . SER A 1 605 ? -17.623 -39.284 -42.292 1.00 68.88 605 SER A O 1
ATOM 4772 N N . ARG A 1 606 ? -18.563 -40.145 -40.433 1.00 77.44 606 ARG A N 1
ATOM 4773 C CA . ARG A 1 606 ? -19.528 -39.067 -40.208 1.00 77.44 606 ARG A CA 1
ATOM 4774 C C . ARG A 1 606 ? -19.094 -38.236 -39.015 1.00 77.44 606 ARG A C 1
ATOM 4776 O O . ARG A 1 606 ? -18.661 -38.798 -38.015 1.00 77.44 606 ARG A O 1
ATOM 4783 N N . THR A 1 607 ? -19.244 -36.924 -39.114 1.00 77.94 607 THR A N 1
ATOM 4784 C CA . THR A 1 607 ? -18.973 -36.014 -38.001 1.00 77.94 607 THR A CA 1
ATOM 4785 C C . THR A 1 607 ? -20.271 -35.726 -37.258 1.00 77.94 607 THR A C 1
ATOM 4787 O O . THR A 1 607 ? -21.246 -35.273 -37.856 1.00 77.94 607 THR A O 1
ATOM 4790 N N . ILE A 1 608 ? -20.289 -35.995 -35.957 1.00 79.88 608 ILE A N 1
ATOM 4791 C CA . ILE A 1 608 ? -21.407 -35.721 -35.058 1.00 79.88 608 ILE A CA 1
ATOM 4792 C C . ILE A 1 608 ? -20.976 -34.620 -34.099 1.00 79.88 608 ILE A C 1
ATOM 4794 O O . ILE A 1 608 ? -20.010 -34.776 -33.362 1.00 79.88 608 ILE A O 1
ATOM 4798 N N . ASN A 1 609 ? -21.709 -33.513 -34.104 1.00 78.62 609 ASN A N 1
ATOM 4799 C CA . ASN A 1 609 ? -21.441 -32.395 -33.212 1.00 78.62 609 ASN A CA 1
ATOM 4800 C C . ASN A 1 609 ? -21.986 -32.689 -31.801 1.00 78.62 609 ASN A C 1
ATOM 4802 O O . ASN A 1 609 ? -23.136 -33.114 -31.667 1.00 78.62 609 ASN A O 1
ATOM 4806 N N . THR A 1 610 ? -21.181 -32.442 -30.768 1.00 80.12 610 THR A N 1
ATOM 4807 C CA . THR A 1 610 ? -21.520 -32.649 -29.351 1.00 80.12 610 THR A CA 1
ATOM 4808 C C . THR A 1 610 ? -22.788 -31.896 -28.938 1.00 80.12 610 THR A C 1
ATOM 4810 O O . THR A 1 610 ? -23.615 -32.445 -28.216 1.00 80.12 610 THR A O 1
ATOM 4813 N N . GLU A 1 611 ? -23.020 -30.698 -29.480 1.00 73.88 611 GLU A N 1
ATOM 4814 C CA . GLU A 1 611 ? -24.227 -29.895 -29.248 1.00 73.88 611 GLU A CA 1
ATOM 4815 C C . GLU A 1 611 ? -25.497 -30.642 -29.683 1.00 73.88 611 GLU A C 1
ATOM 4817 O O . GLU A 1 611 ? -26.539 -30.550 -29.040 1.00 73.88 611 GLU A O 1
ATOM 4822 N N . LYS A 1 612 ? -25.431 -31.433 -30.766 1.00 79.06 612 LYS A N 1
ATOM 4823 C CA . LYS A 1 612 ? -26.576 -32.244 -31.219 1.00 79.06 612 LYS A CA 1
ATOM 4824 C C . LYS A 1 612 ? -26.876 -33.386 -30.251 1.00 79.06 612 LYS A C 1
ATOM 4826 O O . LYS A 1 612 ? -28.037 -33.758 -30.095 1.00 79.06 612 LYS A O 1
ATOM 4831 N N . ILE A 1 613 ? -25.840 -33.939 -29.622 1.00 83.88 613 ILE A N 1
ATOM 4832 C CA . ILE A 1 613 ? -25.964 -34.982 -28.601 1.00 83.88 613 ILE A CA 1
ATOM 4833 C C . ILE A 1 613 ? -26.580 -34.372 -27.333 1.00 83.88 613 ILE A C 1
ATOM 4835 O O . ILE A 1 613 ? -27.556 -34.917 -26.820 1.00 83.88 613 ILE A O 1
ATOM 4839 N N . LYS A 1 614 ? -26.095 -33.193 -26.914 1.00 80.81 614 LYS A N 1
ATOM 4840 C CA . LYS A 1 614 ? -26.617 -32.435 -25.767 1.00 80.81 614 LYS A CA 1
ATOM 4841 C C . LYS A 1 614 ? -28.080 -32.044 -25.949 1.00 80.81 614 LYS A C 1
ATOM 4843 O O . LYS A 1 614 ? -28.916 -32.400 -25.128 1.00 80.81 614 LYS A O 1
ATOM 4848 N N . ARG A 1 615 ? -28.440 -31.447 -27.090 1.00 75.50 615 ARG A N 1
ATOM 4849 C CA . ARG A 1 615 ? -29.843 -31.111 -27.396 1.00 75.50 615 ARG A CA 1
ATOM 4850 C C . ARG A 1 615 ? -30.753 -32.329 -27.354 1.00 7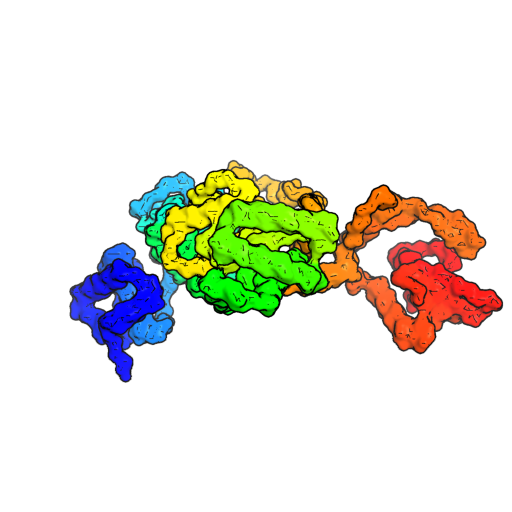5.50 615 ARG A C 1
ATOM 4852 O O . ARG A 1 615 ? -31.866 -32.231 -26.846 1.00 75.50 615 ARG A O 1
ATOM 4859 N N . ARG A 1 616 ? -30.309 -33.477 -27.877 1.00 81.00 616 ARG A N 1
ATOM 4860 C CA . ARG A 1 616 ? -31.094 -34.719 -27.827 1.00 81.00 616 ARG A CA 1
ATOM 4861 C C . ARG A 1 616 ? -31.264 -35.223 -26.390 1.00 81.00 616 ARG A C 1
ATOM 4863 O O . ARG A 1 616 ? -32.343 -35.722 -26.080 1.00 81.00 616 ARG A O 1
ATOM 4870 N N . TYR A 1 617 ? -30.241 -35.085 -25.547 1.00 83.38 617 TYR A N 1
ATOM 4871 C CA . TYR A 1 617 ? -30.305 -35.394 -24.117 1.00 83.38 617 TYR A CA 1
ATOM 4872 C C . TYR A 1 617 ? -31.294 -34.481 -23.370 1.00 83.38 617 TYR A C 1
ATOM 4874 O O . TYR A 1 617 ? -32.129 -34.980 -22.625 1.00 83.38 617 TYR A O 1
ATOM 4882 N N . GLU A 1 618 ? -31.255 -33.169 -23.620 1.00 76.38 618 GLU A N 1
ATOM 4883 C CA . GLU A 1 618 ? -32.045 -32.170 -22.881 1.00 76.38 618 GLU A CA 1
ATOM 4884 C C . GLU A 1 618 ? -33.501 -32.050 -23.354 1.00 76.38 618 GLU A C 1
ATOM 4886 O O . GLU A 1 618 ? -34.423 -31.993 -22.546 1.00 76.38 618 GLU A O 1
ATOM 4891 N N . SER A 1 619 ? -33.723 -31.989 -24.670 1.00 73.62 619 SER A N 1
ATOM 4892 C CA . SER A 1 619 ? -35.039 -31.681 -25.260 1.00 73.62 619 SER A CA 1
ATOM 4893 C C . SER A 1 619 ? -35.784 -32.911 -25.773 1.00 73.62 619 SER A C 1
ATOM 4895 O O . SER A 1 619 ? -36.981 -32.855 -26.049 1.00 73.62 619 SER A O 1
ATOM 4897 N N . GLY A 1 620 ? -35.074 -34.022 -25.980 1.00 68.88 620 GLY A N 1
ATOM 4898 C CA . GLY A 1 620 ? -35.610 -35.175 -26.689 1.00 68.88 620 GLY A CA 1
ATOM 4899 C C . GLY A 1 620 ? -35.883 -34.933 -28.184 1.00 68.88 620 GLY A C 1
ATOM 4900 O O . GLY A 1 620 ? -36.320 -35.868 -28.858 1.00 68.88 620 GLY A O 1
ATOM 4901 N N . GLU A 1 621 ? -35.604 -33.758 -28.754 1.00 60.22 621 GLU A N 1
ATOM 4902 C CA . GLU A 1 621 ? -35.834 -33.503 -30.179 1.00 60.22 621 GLU A CA 1
ATOM 4903 C C . GLU A 1 621 ? -34.845 -34.255 -31.084 1.00 60.22 621 GLU A C 1
ATOM 4905 O O . GLU A 1 621 ? -33.666 -34.450 -30.777 1.00 60.22 621 GLU A O 1
ATOM 4910 N N . MET A 1 622 ? -35.343 -34.690 -32.243 1.00 56.00 622 MET A N 1
ATOM 4911 C CA . MET A 1 622 ? -34.587 -35.449 -33.237 1.00 56.00 622 MET A CA 1
ATOM 4912 C C . MET A 1 622 ? -34.147 -34.524 -34.369 1.00 56.00 622 MET A C 1
ATOM 4914 O O . MET A 1 622 ? -34.971 -34.065 -35.155 1.00 56.00 622 MET A O 1
ATOM 4918 N N . THR A 1 623 ? -32.839 -34.299 -34.511 1.00 53.69 623 THR A N 1
ATOM 4919 C CA . THR A 1 623 ? -32.294 -33.685 -35.730 1.00 53.69 623 THR A CA 1
ATOM 4920 C C . THR A 1 623 ? -32.066 -34.770 -36.787 1.00 53.69 623 THR A C 1
ATOM 4922 O O . THR A 1 623 ? -31.475 -35.818 -36.517 1.00 53.69 623 THR A O 1
ATOM 4925 N N . SER A 1 624 ? -32.591 -34.564 -37.996 1.00 55.91 624 SER A N 1
ATOM 4926 C CA . SER A 1 624 ? -32.531 -35.544 -39.086 1.00 55.91 624 SER A CA 1
ATOM 4927 C C . SER A 1 624 ? -31.089 -35.830 -39.526 1.00 55.91 624 SER A C 1
ATOM 4929 O O . SER A 1 624 ? -30.318 -34.897 -39.748 1.00 55.91 624 SER A O 1
ATOM 4931 N N . GLY A 1 625 ? -30.747 -37.117 -39.686 1.00 55.88 625 GLY A N 1
ATOM 4932 C CA . GLY A 1 625 ? -29.478 -37.584 -40.264 1.00 55.88 625 GLY A CA 1
ATOM 4933 C C . GLY A 1 625 ? -28.749 -38.662 -39.442 1.00 55.88 625 GLY A C 1
ATOM 4934 O O . GLY A 1 625 ? -28.637 -39.800 -39.886 1.00 55.88 625 GLY A O 1
ATOM 4935 N N . SER A 1 626 ? -28.305 -38.350 -38.219 1.00 61.97 626 SER A N 1
ATOM 4936 C CA . SER A 1 626 ? -27.406 -39.212 -37.413 1.00 61.97 626 SER A CA 1
ATOM 4937 C C . SER A 1 626 ? -28.049 -39.739 -36.133 1.00 61.97 626 SER A C 1
ATOM 4939 O O . SER A 1 626 ? -27.359 -40.204 -35.227 1.00 61.97 626 SER A O 1
ATOM 4941 N N . SER A 1 627 ? -29.378 -39.690 -36.053 1.00 68.56 627 SER A N 1
ATOM 4942 C CA . SER A 1 627 ? -30.145 -40.054 -34.859 1.00 68.56 627 SER A CA 1
ATOM 4943 C C . SER A 1 627 ? -29.752 -41.414 -34.256 1.00 68.56 627 SER A C 1
ATOM 4945 O O . SER A 1 627 ? -29.597 -41.517 -33.042 1.00 68.56 627 SER A O 1
ATOM 4947 N N . SER A 1 628 ? -29.508 -42.443 -35.077 1.00 77.31 628 SER A N 1
ATOM 4948 C CA . SER A 1 628 ? -29.154 -43.780 -34.578 1.00 77.31 628 SER A CA 1
ATOM 4949 C C . SER A 1 628 ? -27.786 -43.842 -33.895 1.00 77.31 628 SER A C 1
ATOM 4951 O O . SER A 1 628 ? -27.606 -44.642 -32.980 1.00 77.31 628 SER A O 1
ATOM 4953 N N . TYR A 1 629 ? -26.828 -43.025 -34.347 1.00 83.62 629 TYR A N 1
ATOM 4954 C CA . TYR A 1 629 ? -25.494 -42.928 -33.748 1.00 83.62 629 TYR A CA 1
ATOM 4955 C C . TYR A 1 629 ? -25.512 -42.023 -32.521 1.00 83.62 629 TYR A C 1
ATOM 4957 O O . TYR A 1 629 ? -24.937 -42.390 -31.509 1.00 83.62 629 TYR A O 1
ATOM 4965 N N . ILE A 1 630 ? -26.234 -40.897 -32.579 1.00 84.88 630 ILE A N 1
ATOM 4966 C CA . ILE A 1 630 ? -26.442 -40.016 -31.420 1.00 84.88 630 ILE A CA 1
ATOM 4967 C C . ILE A 1 630 ? -27.082 -40.805 -30.275 1.00 84.88 630 ILE A C 1
ATOM 4969 O O . ILE A 1 630 ? -26.591 -40.771 -29.154 1.00 84.88 630 ILE A O 1
ATOM 4973 N N . GLN A 1 631 ? -28.124 -41.586 -30.567 1.00 82.38 631 GLN A N 1
ATOM 4974 C CA . GLN A 1 631 ? -28.766 -42.430 -29.564 1.00 82.38 631 GLN A CA 1
ATOM 4975 C C . GLN A 1 631 ? -27.842 -43.551 -29.071 1.00 82.38 631 GLN A C 1
ATOM 4977 O O . GLN A 1 631 ? -27.882 -43.885 -27.898 1.00 82.38 631 GLN A O 1
ATOM 4982 N N . GLY A 1 632 ? -27.002 -44.113 -29.945 1.00 84.75 632 GLY A N 1
ATOM 4983 C CA . GLY A 1 632 ? -25.997 -45.101 -29.546 1.00 84.75 632 GLY A CA 1
ATOM 4984 C C . GLY A 1 632 ? -24.867 -44.534 -28.681 1.00 84.75 632 GLY A C 1
ATOM 4985 O O . GLY A 1 632 ? -24.249 -45.302 -27.962 1.00 84.75 632 GLY A O 1
ATOM 4986 N N . ILE A 1 633 ? -24.596 -43.224 -28.750 1.00 85.25 633 ILE A N 1
ATOM 4987 C CA . ILE A 1 633 ? -23.635 -42.525 -27.879 1.00 85.25 633 ILE A CA 1
ATOM 4988 C C . ILE A 1 633 ? -24.272 -42.147 -26.531 1.00 85.25 633 ILE A C 1
ATOM 4990 O O . ILE A 1 633 ? -23.581 -42.118 -25.519 1.00 85.25 633 ILE A O 1
ATOM 4994 N N . LEU A 1 634 ? -25.574 -41.838 -26.522 1.00 84.00 634 LEU A N 1
ATOM 4995 C CA . LEU A 1 634 ? -26.330 -41.504 -25.306 1.00 84.00 634 LEU A CA 1
ATOM 4996 C C . LEU A 1 634 ? -26.676 -42.719 -24.435 1.00 84.00 634 LEU A C 1
ATOM 4998 O O . LEU A 1 634 ? -26.912 -42.549 -23.242 1.00 84.00 634 LEU A O 1
ATOM 5002 N N . ASN A 1 635 ? -26.774 -43.902 -25.043 1.00 79.19 635 ASN A N 1
ATOM 5003 C CA . ASN A 1 635 ? -26.986 -45.174 -24.351 1.00 79.19 635 ASN A CA 1
ATOM 5004 C C . ASN A 1 635 ? -25.680 -45.679 -23.731 1.00 79.19 635 ASN A C 1
ATOM 5006 O O . ASN A 1 635 ? -25.757 -46.242 -22.617 1.00 79.19 635 ASN A O 1
#